Protein 4RYB (pdb70)

Nearest PDB structures (foldseek):
  4ryb-assembly1_B  TM=1.001E+00  e=4.060E-76  Neisseria meningitidis FAM18
  4dfe-assembly1_D  TM=9.916E-01  e=1.912E-56  Paraburkholderia xenovorans LB400
  4dfe-assembly2_C  TM=9.922E-01  e=2.117E-55  Paraburkholderia xenovorans LB400
  4dfe-assembly2_B  TM=9.875E-01  e=1.530E-55  Paraburkholderia xenovorans LB400
  6a9n-assembly1_B  TM=9.424E-01  e=2.409E-41  Cutibacterium acnes

Organism: Neisseria meningitidis serogroup C / serotype 2a (strain ATCC 700532 / DSM 15464 / FAM18) (NCBI:txid272831)

Secondary structure (DSSP, 8-state):
-EEEEEEEEEE--SEEEEHHHHTTTSS--HHHHHHHH---EEEE--SS--HHHHHHHHHHHHHHHTT--GGG--EEEEE-SS-SSSBS-HHHHHHHHTT--S---EEEEE---HHHHHHHHHHHHHHTTS-SEEEEEEEEEGGGSS-TT-HHHHTTB-EEEEEEEEEEESS-SEEEEEEEE-GGGGGGEEB--EEETTEEES--S-EE-HHHHHHHHHHHHHHHHHHHHHHHT--GGG--EEEE--S-HHHHHHHHHHTT--GGGB---HHHH-B-GGGHHHHHHHHHHHHT-S-TT-EEEEEEEETTTEEEEEEEE-/-EEEEEEEEEE--SEEEEHHHHHHHSS--HHHHHHHH---EEEE--SS--HHHHHHHHHHHHHHHTT--GGG--EEEEE-SS-SSSBS-HHHHHHHHTT--S---EEEEE---HHHHHHHHHHHHHHTTS-SEEEEEEEEEGGGSS-TT-HHHHTTB-EEEEEEEEEEESS-SEEEEEEEE-GGGGGGEEB--EEETTEEES--S-EE-HHHHHHHHHHHHHHHHHHHHHHHT--GGG--EEEE--S-HHHHHHHHHHHT--GGGB---HHHH-B-GGGHHHHHHHHHHHTT---TT-EEEEEEEETTTEEEEEEEE-

Foldseek 3Di:
DAKAFLFKFKDFAPDKAFPVNLVVLEVDDQVRLCVWFVAGIAGAHDPPDDQLNQFLRRLVRRCVRNVHQLQQAQAEEEEEPGAPDPDDASQVVNCVVSVHPNPHDTHYDYQLLRQLVQVVVVRVCLVVPVTFKYKGKYWYRQCQQADSHDPVPNSFEHGIMMITIMGHDPDYFFQFKDKDFDQVCQQAWDQPWDDDDNDIDGHSHIDHDSVVCLVVFLVPFLVQLCCRQVVSVHALVLAQAEQEQRRGVVSVVSSCVSSVHDCLRYQHCCHRHGGHRRRRRSVSVNVCVVVVNDDAQGWYKYWYFRRSGMIMITIGGD/DAKAFLFKFKDAAPAKDFPVNLVVLEVDDNVRLCVWFVAGIAGAHDPPDDQLNQFLRRQVRRCVRNVHQLQQAQAEEEEEPGAPDPDDASQVVNCVVSVHPNPHDTHYDYQLLRQLVQVVVVRVCQVVPVTFKYKGKYFYRQQQQADSHDPVPNSFEHGIMIITIMGHDPDYFFQFKDKDFDQVCQQAWDQPWDDDPNDIDGHSHIDHDSVVCLVVFLVVQLVQQCVRQVVSPHALVQAQAEQEQRRGVVSVVSSCVSSVHDCLRYQHCCHRHGGNRRRRRSVSVNCCVVVPNDDAQGWYKYWYFRRRGMIMITIGGD

InterPro domains:
  IPR004655 Beta-ketoacyl-[acyl-carrier-protein] synthase III [MF_01815] (2-320)
  IPR004655 Beta-ketoacyl-[acyl-carrier-protein] synthase III [TIGR00747] (3-319)
  IPR013747 Beta-ketoacyl-[acyl-carrier-protein] synthase III, C-terminal [PF08541] (232-320)
  IPR013751 Beta-ketoacyl-[acyl-carrier-protein] synthase III, N-terminal [PF08545] (108-185)
  IPR016039 Thiolase-like [G3DSA:3.40.47.10] (1-320)
  IPR016039 Thiolase-like [SSF53901] (3-319)

Sequence (636 aa):
QYAKISGTGSYLPANRVSNDDLAQKVDTSDEWITARTGIKFRHIAAENEKTSDLAAEAARRALDAAGLDSGEIDLIIVATATPDMQFPSTATIVQQKLGITNGCPAFDVQAVAGFMYALTTANAYIKSGMAKNALVIGAETFSRIVDWNDRTTCVLFGDGAGAVVLSAADKPGIIHSKLKADGNYLKLLNVPGQIACGKVSGSPYISMDGPGVFKFAVKMLSKIADDVIEEAGYTAAQIDWIVPHQANRRIIESTAKHLGLSMDKVVLTVQDHGNTSAASIPLALDTGIRSGQIKRGQNLLLEGIGGGFAWGAVLLQYQYAKISGTGSYLPANRVSNDDLAQKVDTSDEWITARTGIKFRHIAAENEKTSDLAAEAARRALDAAGLDSGEIDLIIVATATPDMQFPSTATIVQQKLGITNGCPAFDVQAVAGFMYALTTANAYIKSGMAKNALVIGAETFSRIVDWNDRTTCVLFGDGAGAVVLSAADKPGIIHSKLKADGNYLKLLNVPGQIACGKVSGSPYISMDGPGVFKFAVKMLSKIADDVIEEAGYTAAQIDWIVPHQANRRIIESTAKHLGLSMDKVVLTVQDHGNTSAASIPLALDTGIRSGQIKRGQNLLLEGIGGGFAWGAVLLQY

Solvent-accessible surface area: 20808 Å² total

Radius of gyration: 23.24 Å; Cα contacts (8 Å, |Δi|>4): 1861; chains: 2; bounding box: 67×66×51 Å

B-factor: mean 49.39, std 20.14, range [23.43, 226.21]

Structure (mmCIF, N/CA/C/O backbone):
data_4RYB
#
_entry.id   4RYB
#
_cell.length_a   66.290
_cell.length_b   96.360
_cell.length_c   193.020
_cell.angle_alpha   90.00
_cell.angle_beta   90.00
_cell.angle_gamma   90.00
#
_symmetry.space_group_name_H-M   'C 2 2 21'
#
loop_
_entity.id
_entity.type
_entity.pdbx_description
1 polymer '3-oxoacyl-[acyl-carrier-protein] synthase 3'
2 non-polymer GLYCEROL
3 water water
#
loop_
_atom_site.group_PDB
_atom_site.id
_atom_site.type_symbol
_atom_site.label_atom_id
_atom_site.label_alt_id
_atom_site.label_comp_id
_atom_site.label_asym_id
_atom_site.label_entity_id
_atom_site.label_seq_id
_atom_site.pdbx_PDB_ins_code
_atom_site.Cartn_x
_atom_site.Cartn_y
_atom_site.Cartn_z
_atom_site.occupancy
_atom_site.B_iso_or_equiv
_atom_site.auth_seq_id
_atom_site.auth_comp_id
_atom_site.auth_asym_id
_atom_site.auth_atom_id
_atom_site.pdbx_PDB_model_num
ATOM 1 N N . GLN A 1 2 ? 10.007 -34.409 -26.966 1.00 53.43 2 GLN A N 1
ATOM 2 C CA . GLN A 1 2 ? 10.214 -33.080 -27.529 1.00 53.93 2 GLN A CA 1
ATOM 3 C C . GLN A 1 2 ? 10.210 -32.002 -26.448 1.00 50.00 2 GLN A C 1
ATOM 4 O O . GLN A 1 2 ? 9.845 -32.259 -25.300 1.00 49.76 2 GLN A O 1
ATOM 17 N N . TYR A 1 3 ? 10.622 -30.797 -26.831 1.00 47.30 3 TYR A N 1
ATOM 18 C CA . TYR A 1 3 ? 10.636 -29.646 -25.933 1.00 46.88 3 TYR A CA 1
ATOM 19 C C . TYR A 1 3 ? 10.151 -28.400 -26.660 1.00 44.89 3 TYR A C 1
ATOM 20 O O . TYR A 1 3 ? 10.188 -28.339 -27.888 1.00 47.50 3 TYR A O 1
ATOM 38 N N . ALA A 1 4 ? 9.706 -27.409 -25.893 1.00 44.23 4 ALA A N 1
ATOM 39 C CA . ALA A 1 4 ? 9.202 -26.158 -26.450 1.00 44.91 4 ALA A CA 1
ATOM 40 C C . ALA A 1 4 ? 10.070 -24.995 -25.981 1.00 46.46 4 ALA A C 1
ATOM 41 O O . ALA A 1 4 ? 10.262 -24.808 -24.778 1.00 45.91 4 ALA A O 1
ATOM 48 N N . LYS A 1 5 ? 10.586 -24.216 -26.930 1.00 46.46 5 LYS A N 1
ATOM 49 C CA . LYS A 1 5 ? 11.473 -23.099 -26.609 1.00 47.97 5 LYS A CA 1
ATOM 50 C C . LYS A 1 5 ? 10.966 -21.794 -27.228 1.00 43.85 5 LYS A C 1
ATOM 51 O O . LYS A 1 5 ? 10.361 -21.794 -28.300 1.00 45.53 5 LYS A O 1
ATOM 70 N N . ILE A 1 6 ? 11.217 -20.687 -26.536 1.00 43.81 6 ILE A N 1
ATOM 71 C CA . ILE A 1 6 ? 10.835 -19.359 -27.013 1.00 42.18 6 ILE A CA 1
ATOM 72 C C . ILE A 1 6 ? 11.684 -18.932 -28.206 1.00 39.44 6 ILE A C 1
ATOM 73 O O . ILE A 1 6 ? 12.886 -18.700 -28.065 1.00 40.71 6 ILE A O 1
ATOM 89 N N . SER A 1 7 ? 11.062 -18.826 -29.376 1.00 38.49 7 SER A N 1
ATOM 90 C CA . SER A 1 7 ? 11.777 -18.408 -30.579 1.00 39.92 7 SER A CA 1
ATOM 91 C C . SER A 1 7 ? 11.829 -16.888 -30.686 1.00 39.93 7 SER A C 1
ATOM 92 O O . SER A 1 7 ? 12.832 -16.319 -31.116 1.00 42.01 7 SER A O 1
ATOM 100 N N . GLY A 1 8 ? 10.744 -16.234 -30.286 1.00 36.04 8 GLY A N 1
ATOM 101 C CA . GLY A 1 8 ? 10.677 -14.786 -30.313 1.00 37.33 8 GLY A CA 1
ATOM 102 C C . GLY A 1 8 ? 9.537 -14.264 -29.463 1.00 35.16 8 GLY A C 1
ATOM 103 O O . GLY A 1 8 ? 8.621 -15.007 -29.116 1.00 35.64 8 GLY A O 1
ATOM 107 N N . THR A 1 9 ? 9.602 -12.982 -29.124 1.00 35.13 9 THR A N 1
ATOM 108 C CA . THR A 1 9 ? 8.565 -12.342 -28.328 1.00 34.80 9 THR A CA 1
ATOM 109 C C . THR A 1 9 ? 8.257 -10.977 -28.926 1.00 35.72 9 THR A C 1
ATOM 110 O O . THR A 1 9 ? 9.055 -10.420 -29.681 1.00 37.95 9 THR A O 1
ATOM 121 N N . GLY A 1 10 ? 7.085 -10.452 -28.600 1.00 33.64 10 GLY A N 1
ATOM 122 C CA . GLY A 1 10 ? 6.658 -9.163 -29.102 1.00 35.20 10 GLY A CA 1
ATOM 123 C C . GLY A 1 10 ? 5.526 -8.627 -28.254 1.00 35.10 10 GLY A C 1
ATOM 124 O O . GLY A 1 10 ? 4.878 -9.378 -27.524 1.00 33.76 10 GLY A O 1
ATOM 128 N N . SER A 1 11 ? 5.294 -7.324 -28.335 1.00 33.15 11 SER A N 1
ATOM 129 C CA . SER A 1 11 ? 4.228 -6.710 -27.564 1.00 34.57 11 SER A CA 1
ATOM 130 C C . SER A 1 11 ? 3.743 -5.412 -28.189 1.00 33.32 11 SER A C 1
ATOM 131 O O . SER A 1 11 ? 4.455 -4.766 -28.959 1.00 35.51 11 SER A O 1
ATOM 139 N N . TYR A 1 12 ? 2.513 -5.051 -27.845 1.00 33.33 12 TYR A N 1
ATOM 140 C CA . TYR A 1 12 ? 1.887 -3.833 -28.329 1.00 33.18 12 TYR A CA 1
ATOM 141 C C . TYR A 1 12 ? 1.063 -3.200 -27.226 1.00 32.65 12 TYR A C 1
ATOM 142 O O . TYR A 1 12 ? 0.292 -3.874 -26.540 1.00 32.12 12 TYR A O 1
ATOM 160 N N . LEU A 1 13 ? 1.251 -1.897 -27.059 1.00 31.76 13 LEU A N 1
ATOM 161 C CA . LEU A 1 13 ? 0.471 -1.102 -26.126 1.00 34.77 13 LEU A CA 1
ATOM 162 C C . LEU A 1 13 ? -0.211 0.027 -26.892 1.00 32.77 13 LEU A C 1
ATOM 163 O O . LEU A 1 13 ? 0.446 0.722 -27.670 1.00 35.10 13 LEU A O 1
ATOM 179 N N . PRO A 1 14 ? -1.530 0.209 -26.693 1.00 32.98 14 PRO A N 1
ATOM 180 C CA . PRO A 1 14 ? -2.213 1.273 -27.439 1.00 34.25 14 PRO A CA 1
ATOM 181 C C . PRO A 1 14 ? -1.616 2.653 -27.171 1.00 36.69 14 PRO A C 1
ATOM 182 O O . PRO A 1 14 ? -1.062 2.891 -26.097 1.00 38.86 14 PRO A O 1
ATOM 193 N N . ALA A 1 15 ? -1.705 3.500 -28.163 1.00 37.19 15 ALA A N 1
ATOM 194 C CA . ALA A 1 15 ? -1.125 4.823 -28.146 1.00 36.16 15 ALA A CA 1
ATOM 195 C C . ALA A 1 15 ? -1.429 5.701 -26.950 1.00 39.21 15 ALA A C 1
ATOM 196 O O . ALA A 1 15 ? -0.580 6.406 -26.462 1.00 41.13 15 ALA A O 1
ATOM 203 N N . ASN A 1 16 ? -2.655 5.659 -26.501 1.00 37.79 16 ASN A N 1
ATOM 204 C CA . ASN A 1 16 ? -3.102 6.493 -25.393 1.00 40.92 16 ASN A CA 1
ATOM 205 C C . ASN A 1 16 ? -2.553 5.997 -24.059 1.00 42.15 16 ASN A C 1
ATOM 206 O O . ASN A 1 16 ? -3.095 5.064 -23.464 1.00 42.83 16 ASN A O 1
ATOM 217 N N . ARG A 1 17 ? -1.477 6.629 -23.595 1.00 39.02 17 ARG A N 1
ATOM 218 C CA . ARG A 1 17 ? -0.879 6.284 -22.313 1.00 36.57 17 ARG A CA 1
ATOM 219 C C . ARG A 1 17 ? -1.457 7.222 -21.259 1.00 36.99 17 ARG A C 1
ATOM 220 O O . ARG A 1 17 ? -1.356 8.441 -21.388 1.00 38.66 17 ARG A O 1
ATOM 241 N N . VAL A 1 18 ? -2.056 6.644 -20.221 1.00 38.10 18 VAL A N 1
ATOM 242 C CA . VAL A 1 18 ? -2.806 7.408 -19.227 1.00 39.34 18 VAL A CA 1
ATOM 243 C C . VAL A 1 18 ? -2.166 7.329 -17.848 1.00 38.40 18 VAL A C 1
ATOM 244 O O . VAL A 1 18 ? -2.066 6.253 -17.259 1.00 39.49 18 VAL A O 1
ATOM 257 N N . SER A 1 19 ? -1.753 8.483 -17.331 1.00 39.49 19 SER A N 1
ATOM 258 C CA . SER A 1 19 ? -1.155 8.566 -16.004 1.00 40.47 19 SER A CA 1
ATOM 259 C C . SER A 1 19 ? -2.239 8.630 -14.936 1.00 40.09 19 SER A C 1
ATOM 260 O O . SER A 1 19 ? -3.414 8.821 -15.245 1.00 40.58 19 SER A O 1
ATOM 268 N N . ASN A 1 20 ? -1.840 8.478 -13.679 1.00 40.54 20 ASN A N 1
ATOM 269 C CA . ASN A 1 20 ? -2.784 8.571 -12.575 1.00 40.82 20 ASN A CA 1
ATOM 270 C C . ASN A 1 20 ? -3.409 9.963 -12.477 1.00 42.61 20 ASN A C 1
ATOM 271 O O . ASN A 1 20 ? -4.596 10.097 -12.175 1.00 42.61 20 ASN A O 1
ATOM 282 N N . ASP A 1 21 ? -2.633 11.004 -12.757 1.00 44.27 21 ASP A N 1
ATOM 283 C CA . ASP A 1 21 ? -3.111 12.383 -12.734 1.00 48.25 21 ASP A CA 1
ATOM 284 C C . ASP A 1 21 ? -4.112 12.664 -13.800 1.00 45.92 21 ASP A C 1
ATOM 285 O O . ASP A 1 21 ? -5.048 13.376 -13.604 1.00 46.92 21 ASP A O 1
ATOM 294 N N . ASP A 1 22 ? -3.901 12.094 -14.952 1.00 44.81 22 ASP A N 1
ATOM 295 C CA . ASP A 1 22 ? -4.852 12.267 -16.044 1.00 48.23 22 ASP A CA 1
ATOM 296 C C . ASP A 1 22 ? -6.192 11.654 -15.659 1.00 45.64 22 ASP A C 1
ATOM 297 O O . ASP A 1 22 ? -7.251 12.236 -15.896 1.00 43.94 22 ASP A O 1
ATOM 306 N N . LEU A 1 23 ? -6.133 10.472 -15.058 1.00 41.64 23 LEU A N 1
ATOM 307 C CA . LEU A 1 23 ? -7.331 9.768 -14.627 1.00 43.85 23 LEU A CA 1
ATOM 308 C C . LEU A 1 23 ? -7.968 10.459 -13.424 1.00 46.26 23 LEU A C 1
ATOM 309 O O . LEU A 1 23 ? -9.173 10.344 -13.199 1.00 46.43 23 LEU A O 1
ATOM 325 N N . ALA A 1 24 ? -7.153 11.177 -12.656 1.00 47.57 24 ALA A N 1
ATOM 326 C CA . ALA A 1 24 ? -7.628 11.896 -11.476 1.00 48.52 24 ALA A CA 1
ATOM 327 C C . ALA A 1 24 ? -8.674 12.947 -11.846 1.00 49.58 24 ALA A C 1
ATOM 328 O O . ALA A 1 24 ? -9.446 13.388 -10.996 1.00 50.45 24 ALA A O 1
ATOM 335 N N . GLN A 1 25 ? -8.689 13.354 -13.112 1.00 49.19 25 GLN A N 1
ATOM 336 C CA . GLN A 1 25 ? -9.683 14.308 -13.587 1.00 50.37 25 GLN A CA 1
ATOM 337 C C . GLN A 1 25 ? -11.071 13.687 -13.673 1.00 49.97 25 GLN A C 1
ATOM 338 O O . GLN A 1 25 ? -12.062 14.323 -13.314 1.00 54.42 25 GLN A O 1
ATOM 352 N N . LYS A 1 26 ? -11.140 12.445 -14.146 1.00 48.08 26 LYS A N 1
ATOM 353 C CA . LYS A 1 26 ? -12.426 11.798 -14.395 1.00 49.86 26 LYS A CA 1
ATOM 354 C C . LYS A 1 26 ? -12.965 11.072 -13.163 1.00 50.48 26 LYS A C 1
ATOM 355 O O . LYS A 1 26 ? -14.167 10.817 -13.073 1.00 51.86 26 LYS A O 1
ATOM 374 N N . VAL A 1 27 ? -12.085 10.729 -12.224 1.00 50.61 27 VAL A N 1
ATOM 375 C CA . VAL A 1 27 ? -12.495 9.954 -11.053 1.00 50.91 27 VAL A CA 1
ATOM 376 C C . VAL A 1 27 ? -11.827 10.439 -9.770 1.00 46.61 27 VAL A C 1
ATOM 377 O O . VAL A 1 27 ? -10.716 10.968 -9.786 1.00 45.89 27 VAL A O 1
ATOM 390 N N . ASP A 1 28 ? -12.527 10.242 -8.658 1.00 46.87 28 ASP A N 1
ATOM 391 C CA . ASP A 1 28 ? -12.063 10.685 -7.350 1.00 52.60 28 ASP A CA 1
ATOM 392 C C . ASP A 1 28 ? -10.955 9.782 -6.817 1.00 54.25 28 ASP A C 1
ATOM 393 O O . ASP A 1 28 ? -11.201 8.915 -5.980 1.00 60.05 28 ASP A O 1
ATOM 402 N N . THR A 1 29 ? -9.738 9.989 -7.306 1.00 51.95 29 THR A N 1
ATOM 403 C CA . THR A 1 29 ? -8.591 9.214 -6.849 1.00 50.72 29 THR A CA 1
ATOM 404 C C . THR A 1 29 ? -7.357 10.104 -6.783 1.00 49.49 29 THR A C 1
ATOM 405 O O . THR A 1 29 ? -7.409 11.280 -7.146 1.00 49.85 29 THR A O 1
ATOM 416 N N . SER A 1 30 ? -6.255 9.537 -6.304 1.00 49.16 30 SER A N 1
ATOM 417 C CA . SER A 1 30 ? -4.995 10.259 -6.204 1.00 49.71 30 SER A CA 1
ATOM 418 C C . SER A 1 30 ? -3.850 9.426 -6.769 1.00 45.98 30 SER A C 1
ATOM 419 O O . SER A 1 30 ? -3.870 8.199 -6.696 1.00 45.20 30 SER A O 1
ATOM 427 N N . ASP A 1 31 ? -2.854 10.102 -7.327 1.00 47.91 31 ASP A N 1
ATOM 428 C CA . ASP A 1 31 ? -1.665 9.434 -7.838 1.00 45.86 31 ASP A CA 1
ATOM 429 C C . ASP A 1 31 ? -0.940 8.709 -6.707 1.00 46.94 31 ASP A C 1
ATOM 430 O O . ASP A 1 31 ? -0.499 7.570 -6.863 1.00 45.72 31 ASP A O 1
ATOM 439 N N . GLU A 1 32 ? -0.825 9.378 -5.565 1.00 48.36 32 GLU A N 1
ATOM 440 C CA . GLU A 1 32 ? -0.121 8.823 -4.417 1.00 51.90 32 GLU A CA 1
ATOM 441 C C . GLU A 1 32 ? -0.849 7.608 -3.841 1.00 49.06 32 GLU A C 1
ATOM 442 O O . GLU A 1 32 ? -0.222 6.620 -3.458 1.00 49.54 32 GLU A O 1
ATOM 454 N N . TRP A 1 33 ? -2.175 7.685 -3.796 1.00 45.84 33 TRP A N 1
ATOM 455 C CA . TRP A 1 33 ? -3.000 6.603 -3.268 1.00 44.60 33 TRP A CA 1
ATOM 456 C C . TRP A 1 33 ? -2.923 5.341 -4.129 1.00 44.28 33 TRP A C 1
ATOM 457 O O . TRP A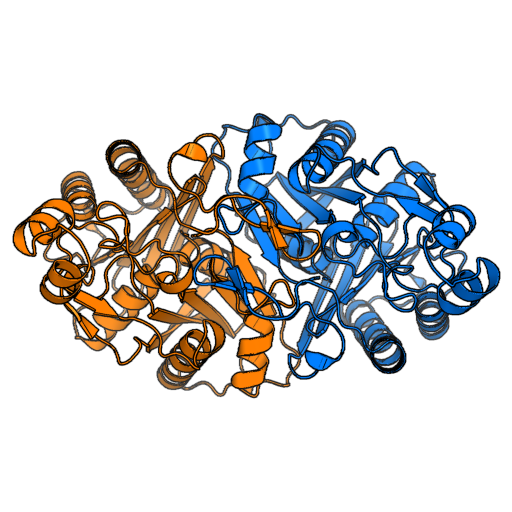 1 33 ? -2.779 4.236 -3.606 1.00 44.28 33 TRP A O 1
ATOM 478 N N . ILE A 1 34 ? -3.028 5.508 -5.443 1.00 44.47 34 ILE A N 1
ATOM 479 C CA . ILE A 1 34 ? -2.936 4.384 -6.372 1.00 41.84 34 ILE A CA 1
ATOM 480 C C . ILE A 1 34 ? -1.565 3.713 -6.305 1.00 40.64 34 ILE A C 1
ATOM 481 O O . ILE A 1 34 ? -1.468 2.487 -6.283 1.00 39.41 34 ILE A O 1
ATOM 497 N N . THR A 1 35 ? -0.510 4.522 -6.280 1.00 41.78 35 THR A N 1
ATOM 498 C CA . THR A 1 35 ? 0.855 4.006 -6.239 1.00 43.30 35 THR A CA 1
ATOM 499 C C . THR A 1 35 ? 1.141 3.223 -4.960 1.00 44.46 35 THR A C 1
ATOM 500 O O . THR A 1 35 ? 1.801 2.184 -4.996 1.00 48.03 35 THR A O 1
ATOM 511 N N . ALA A 1 36 ? 0.644 3.723 -3.833 1.00 44.55 36 ALA A N 1
ATOM 512 C CA . ALA A 1 36 ? 0.855 3.073 -2.543 1.00 44.55 36 ALA A CA 1
ATOM 513 C C . ALA A 1 36 ? 0.187 1.702 -2.508 1.00 42.06 36 ALA A C 1
ATOM 514 O O . ALA A 1 36 ? 0.731 0.744 -1.958 1.00 42.33 36 ALA A O 1
ATOM 521 N N . ARG A 1 37 ? -1.003 1.625 -3.091 1.00 40.18 37 ARG A N 1
ATOM 522 C CA . ARG A 1 37 ? -1.770 0.385 -3.139 1.00 41.22 37 ARG A CA 1
ATOM 523 C C . ARG A 1 37 ? -1.198 -0.664 -4.087 1.00 41.29 37 ARG A C 1
ATOM 524 O O . ARG A 1 37 ? -1.131 -1.843 -3.741 1.00 42.88 37 ARG A O 1
ATOM 545 N N . THR A 1 38 ? -0.788 -0.233 -5.276 1.00 44.19 38 THR A N 1
ATOM 546 C CA . THR A 1 38 ? -0.531 -1.156 -6.378 1.00 42.78 38 THR A CA 1
ATOM 547 C C . THR A 1 38 ? 0.829 -0.954 -7.039 1.00 39.76 38 THR A C 1
ATOM 548 O O . THR A 1 38 ? 1.377 -1.880 -7.641 1.00 38.82 38 THR A O 1
ATOM 559 N N . GLY A 1 39 ? 1.368 0.255 -6.926 1.00 38.37 39 GLY A N 1
ATOM 560 C CA . GLY A 1 39 ? 2.611 0.601 -7.589 1.00 39.60 39 GLY A CA 1
ATOM 561 C C . GLY A 1 39 ? 2.390 1.011 -9.035 1.00 40.05 39 GLY A C 1
ATOM 562 O O . GLY A 1 39 ? 3.348 1.177 -9.789 1.00 41.87 39 GLY A O 1
ATOM 566 N N . ILE A 1 40 ? 1.127 1.189 -9.414 1.00 40.78 40 ILE A N 1
ATOM 567 C CA . ILE A 1 40 ? 0.769 1.585 -10.775 1.00 41.02 40 ILE A CA 1
ATOM 568 C C . ILE A 1 40 ? 0.861 3.098 -10.953 1.00 40.84 40 ILE A C 1
ATOM 569 O O . ILE A 1 40 ? 0.360 3.858 -10.122 1.00 43.34 40 ILE A O 1
ATOM 585 N N . LYS A 1 41 ? 1.498 3.522 -12.042 1.00 37.65 41 LYS A N 1
ATOM 586 C CA . LYS A 1 41 ? 1.617 4.941 -12.375 1.00 40.45 41 LYS A CA 1
ATOM 587 C C . LYS A 1 41 ? 0.968 5.266 -13.719 1.00 41.09 41 LYS A C 1
ATOM 588 O O . LYS A 1 41 ? 0.491 6.384 -13.932 1.00 38.76 41 LYS A O 1
ATOM 607 N N . PHE A 1 42 ? 0.954 4.287 -14.620 1.00 42.12 42 PHE A N 1
ATOM 608 C CA . PHE A 1 42 ? 0.437 4.494 -15.969 1.00 40.02 42 PHE A CA 1
ATOM 609 C C . PHE A 1 42 ? -0.401 3.327 -16.473 1.00 38.03 42 PHE A C 1
ATOM 610 O O . PHE A 1 42 ? -0.277 2.198 -15.997 1.00 37.08 42 PHE A O 1
ATOM 627 N N . ARG A 1 43 ? -1.254 3.628 -17.447 1.00 36.65 43 ARG A N 1
ATOM 628 C CA . ARG A 1 43 ? -2.044 2.623 -18.145 1.00 34.58 43 ARG A CA 1
ATOM 629 C C . ARG A 1 43 ? -2.005 2.903 -19.629 1.00 38.34 43 ARG A C 1
ATOM 630 O O . ARG A 1 43 ? -1.593 3.980 -20.056 1.00 46.48 43 ARG A O 1
ATOM 651 N N . HIS A 1 44 ? -2.431 1.922 -20.412 1.00 38.86 44 HIS A N 1
ATOM 652 C CA . HIS A 1 44 ? -2.681 2.128 -21.826 1.00 37.40 44 HIS A CA 1
ATOM 653 C C . HIS A 1 44 ? -4.126 1.739 -22.120 1.00 35.35 44 HIS A C 1
ATOM 654 O O . HIS A 1 44 ? -4.586 0.683 -21.686 1.00 34.52 44 HIS A O 1
ATOM 668 N N . ILE A 1 45 ? -4.838 2.604 -22.837 1.00 34.93 45 ILE A N 1
ATOM 669 C CA . ILE A 1 45 ? -6.228 2.353 -23.197 1.00 33.92 45 ILE A CA 1
ATOM 670 C C . ILE A 1 45 ? -6.366 2.274 -24.712 1.00 36.19 45 ILE A C 1
ATOM 671 O O . ILE A 1 45 ? -5.878 3.142 -25.435 1.00 37.83 45 ILE A O 1
ATOM 687 N N . ALA A 1 46 ? -7.045 1.231 -25.180 1.00 36.31 46 ALA A N 1
ATOM 688 C CA . ALA A 1 46 ? -7.244 1.015 -26.608 1.00 37.91 46 ALA A CA 1
ATOM 689 C C . ALA A 1 46 ? -8.005 2.169 -27.251 1.00 41.68 46 ALA A C 1
ATOM 690 O O . ALA A 1 46 ? -8.841 2.810 -26.612 1.00 40.10 46 ALA A O 1
ATOM 697 N N . ALA A 1 47 ? -7.712 2.423 -28.523 1.00 42.36 47 ALA A N 1
ATOM 698 C CA . ALA A 1 47 ? -8.437 3.427 -29.289 1.00 40.93 47 ALA A CA 1
ATOM 699 C C . ALA A 1 47 ? -9.843 2.924 -29.590 1.00 41.54 47 ALA A C 1
ATOM 700 O O . ALA A 1 47 ? -10.145 1.750 -29.382 1.00 41.64 47 ALA A O 1
ATOM 707 N N . GLU A 1 48 ? -10.701 3.815 -30.076 1.00 43.85 48 GLU A N 1
ATOM 708 C CA . GLU A 1 48 ? -12.097 3.473 -30.324 1.00 46.06 48 GLU A CA 1
ATOM 709 C C . GLU A 1 48 ? -12.239 2.374 -31.373 1.00 46.14 48 GLU A C 1
ATOM 710 O O . GLU A 1 48 ? -13.116 1.515 -31.270 1.00 50.18 48 GLU A O 1
ATOM 722 N N . ASN A 1 49 ? -11.371 2.404 -32.378 1.00 43.69 49 ASN A N 1
ATOM 723 C CA . ASN A 1 49 ? -11.510 1.524 -33.534 1.00 47.71 49 ASN A CA 1
ATOM 724 C C . ASN A 1 49 ? -10.792 0.180 -33.396 1.00 44.56 49 ASN A C 1
ATOM 725 O O . ASN A 1 49 ? -11.044 -0.734 -34.182 1.00 46.07 49 ASN A O 1
ATOM 736 N N . GLU A 1 50 ? -9.906 0.057 -32.409 1.00 39.94 50 GLU A N 1
ATOM 737 C CA . GLU A 1 50 ? -9.159 -1.186 -32.216 1.00 42.88 50 GLU A CA 1
ATOM 738 C C . GLU A 1 50 ? -9.742 -2.023 -31.078 1.00 40.53 50 GLU A C 1
ATOM 739 O O . GLU A 1 50 ? -10.239 -1.492 -30.085 1.00 38.70 50 GLU A O 1
ATOM 751 N N . LYS A 1 51 ? -9.683 -3.340 -31.251 1.00 36.54 51 LYS A N 1
ATOM 752 C CA . LYS A 1 51 ? -10.185 -4.292 -30.267 1.00 36.92 51 LYS A CA 1
ATOM 753 C C . LYS A 1 51 ? -9.079 -5.287 -29.945 1.00 36.86 51 LYS A C 1
ATOM 754 O O . LYS A 1 51 ? -7.949 -5.127 -30.407 1.00 38.21 51 LYS A O 1
ATOM 773 N N . THR A 1 52 ? -9.402 -6.313 -29.164 1.00 31.37 52 THR A N 1
ATOM 774 C CA . THR A 1 52 ? -8.394 -7.253 -28.685 1.00 30.34 52 THR A CA 1
ATOM 775 C C . THR A 1 52 ? -7.612 -7.891 -29.830 1.00 32.81 52 THR A C 1
ATOM 776 O O . THR A 1 52 ? -6.399 -8.082 -29.733 1.00 34.22 52 THR A O 1
ATOM 787 N N . SER A 1 53 ? -8.314 -8.213 -30.912 1.00 32.64 53 SER A N 1
ATOM 788 C CA . SER A 1 53 ? -7.692 -8.833 -32.077 1.00 33.19 53 SER A CA 1
ATOM 789 C C . SER A 1 53 ? -6.654 -7.908 -32.707 1.00 32.34 53 SER A C 1
ATOM 790 O O . SER A 1 53 ? -5.626 -8.367 -33.205 1.00 32.98 53 SER A O 1
ATOM 798 N N . ASP A 1 54 ? -6.927 -6.606 -32.683 1.00 33.32 54 ASP A N 1
ATOM 799 C CA . ASP A 1 54 ? -6.003 -5.623 -33.239 1.00 33.73 54 ASP A CA 1
ATOM 800 C C . ASP A 1 54 ? -4.738 -5.558 -32.392 1.00 33.86 54 ASP A C 1
ATOM 801 O O . ASP A 1 54 ? -3.627 -5.616 -32.919 1.00 34.65 54 ASP A O 1
ATOM 810 N N . LEU A 1 55 ? -4.913 -5.441 -31.078 1.00 33.12 55 LEU A N 1
ATOM 811 C CA . LEU A 1 55 ? -3.787 -5.458 -30.149 1.00 30.84 55 LEU A CA 1
ATOM 812 C C . LEU A 1 55 ? -2.995 -6.755 -30.281 1.00 33.23 55 LEU A C 1
ATOM 813 O O . LEU A 1 55 ? -1.763 -6.743 -30.317 1.00 29.81 55 LEU A O 1
ATOM 829 N N . ALA A 1 56 ? -3.719 -7.869 -30.356 1.00 32.87 56 ALA A N 1
ATOM 830 C CA . ALA A 1 56 ? -3.110 -9.193 -30.415 1.00 31.86 56 ALA A CA 1
ATOM 831 C C . ALA A 1 56 ? -2.315 -9.388 -31.697 1.00 33.10 56 ALA A C 1
ATOM 832 O O . ALA A 1 56 ? -1.221 -9.955 -31.682 1.00 32.04 56 ALA A O 1
ATOM 839 N N . ALA A 1 57 ? -2.872 -8.916 -32.805 1.00 33.71 57 ALA A N 1
ATOM 840 C CA . ALA A 1 57 ? -2.242 -9.089 -34.104 1.00 35.27 57 ALA A CA 1
ATOM 841 C C . ALA A 1 57 ? -0.894 -8.380 -34.159 1.00 33.63 57 ALA A C 1
ATOM 842 O O . ALA A 1 57 ? 0.094 -8.948 -34.621 1.00 33.90 57 ALA A O 1
ATOM 849 N N . GLU A 1 58 ? -0.853 -7.146 -33.668 1.00 31.47 58 GLU A N 1
ATOM 850 C CA . GLU A 1 58 ? 0.371 -6.352 -33.710 1.00 32.94 58 GLU A CA 1
ATOM 851 C C . GLU A 1 58 ? 1.471 -6.981 -32.861 1.00 32.86 58 GLU A C 1
ATOM 852 O O . GLU A 1 58 ? 2.629 -7.036 -33.276 1.00 33.19 58 GLU A O 1
ATOM 864 N N . ALA A 1 59 ? 1.106 -7.449 -31.672 1.00 31.70 59 ALA A N 1
ATOM 865 C CA . ALA A 1 59 ? 2.058 -8.121 -30.796 1.00 30.85 59 ALA A CA 1
ATOM 866 C C . ALA A 1 59 ? 2.614 -9.364 -31.483 1.00 32.78 59 ALA A C 1
ATOM 867 O O . ALA A 1 59 ? 3.804 -9.664 -31.381 1.00 31.72 59 ALA A O 1
ATOM 874 N N . ALA A 1 60 ? 1.745 -10.075 -32.194 1.00 31.09 60 ALA A N 1
ATOM 875 C CA . ALA A 1 60 ? 2.136 -11.298 -32.884 1.00 30.02 60 ALA A CA 1
ATOM 876 C C . ALA A 1 60 ? 3.058 -10.990 -34.056 1.00 32.77 60 ALA A C 1
ATOM 877 O O . ALA A 1 60 ? 4.018 -11.719 -34.312 1.00 34.11 60 ALA A O 1
ATOM 884 N N . ARG A 1 61 ? 2.753 -9.918 -34.741 1.00 30.75 61 ARG A N 1
ATOM 885 C CA . ARG A 1 61 ? 3.544 -9.466 -35.836 1.00 32.82 61 ARG A CA 1
ATOM 886 C C . ARG A 1 61 ? 4.955 -9.229 -35.355 1.00 31.38 61 ARG A C 1
ATOM 887 O O . ARG A 1 61 ? 5.866 -9.653 -35.967 1.00 31.70 61 ARG A O 1
ATOM 908 N N . ARG A 1 62 ? 5.101 -8.551 -34.238 1.00 31.41 62 ARG A N 1
ATOM 909 C CA . ARG A 1 62 ? 6.393 -8.240 -33.640 1.00 34.64 62 ARG A CA 1
ATOM 910 C C . ARG A 1 62 ? 7.073 -9.494 -33.098 1.00 35.50 62 ARG A C 1
ATOM 911 O O . ARG A 1 62 ? 8.300 -9.601 -33.122 1.00 36.00 62 ARG A O 1
ATOM 932 N N . ALA A 1 63 ? 6.277 -10.442 -32.610 1.00 34.40 63 ALA A N 1
ATOM 933 C CA . ALA A 1 63 ? 6.816 -11.710 -32.132 1.00 33.27 63 ALA A CA 1
ATOM 934 C C . ALA A 1 63 ? 7.317 -12.551 -33.303 1.00 34.10 63 ALA A C 1
ATOM 935 O O . ALA A 1 63 ? 8.335 -13.235 -33.196 1.00 35.59 63 ALA A O 1
ATOM 942 N N . LEU A 1 64 ? 6.605 -12.489 -34.424 1.00 33.09 64 LEU A N 1
ATOM 943 C CA . LEU A 1 64 ? 7.006 -13.223 -35.619 1.00 35.29 64 LEU A CA 1
ATOM 944 C C . LEU A 1 64 ? 8.316 -12.672 -36.177 1.00 35.77 64 LEU A C 1
ATOM 945 O O . LEU A 1 64 ? 9.201 -13.433 -36.567 1.00 34.54 64 LEU A O 1
ATOM 961 N N . ASP A 1 65 ? 8.440 -11.349 -36.206 1.00 36.25 65 ASP A N 1
ATOM 962 C CA . ASP A 1 65 ? 9.665 -10.713 -36.679 1.00 40.72 65 ASP A CA 1
ATOM 963 C C . ASP A 1 65 ? 10.833 -11.050 -35.756 1.00 38.36 65 ASP A C 1
ATOM 964 O O . ASP A 1 65 ? 11.946 -11.305 -36.215 1.00 40.24 65 ASP A O 1
ATOM 973 N N . ALA A 1 66 ? 10.571 -11.052 -34.453 1.00 37.35 66 ALA A N 1
ATOM 974 C CA . ALA A 1 66 ? 11.609 -11.312 -33.465 1.00 37.54 66 ALA A CA 1
ATOM 975 C C . ALA A 1 66 ? 12.147 -12.736 -33.578 1.00 39.91 66 ALA A C 1
ATOM 976 O O . ALA A 1 66 ? 13.284 -13.008 -33.191 1.00 38.61 66 ALA A O 1
ATOM 983 N N . ALA A 1 67 ? 11.327 -13.636 -34.118 1.00 41.72 67 ALA A N 1
ATOM 984 C CA . ALA A 1 67 ? 11.709 -15.038 -34.276 1.00 38.92 67 ALA A CA 1
ATOM 985 C C . ALA A 1 67 ? 12.157 -15.346 -35.702 1.00 39.11 67 ALA A C 1
ATOM 986 O O . ALA A 1 67 ? 12.541 -16.477 -36.004 1.00 41.96 67 ALA A O 1
ATOM 993 N N . GLY A 1 68 ? 12.107 -14.342 -36.574 1.00 38.11 68 GLY A N 1
ATOM 994 C CA . GLY A 1 68 ? 12.487 -14.518 -37.965 1.00 36.82 68 GLY A 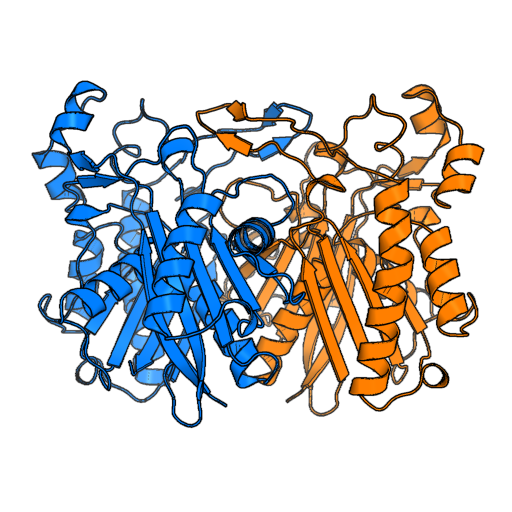CA 1
ATOM 995 C C . GLY A 1 68 ? 11.650 -15.572 -38.668 1.00 37.72 68 GLY A C 1
ATOM 996 O O . GLY A 1 68 ? 12.164 -16.339 -39.481 1.00 44.37 68 GLY A O 1
ATOM 1000 N N . LEU A 1 69 ? 10.359 -15.604 -38.347 1.00 37.43 69 LEU A N 1
ATOM 1001 C CA . LEU A 1 69 ? 9.436 -16.588 -38.907 1.00 39.14 69 LEU A CA 1
ATOM 1002 C C . LEU A 1 69 ? 8.389 -15.947 -39.807 1.00 40.13 69 LEU A C 1
ATOM 1003 O O . LEU A 1 69 ? 7.895 -14.854 -39.528 1.00 39.38 69 LEU A O 1
ATOM 1019 N N . ASP A 1 70 ? 8.052 -16.651 -40.883 1.00 38.86 70 ASP A N 1
ATOM 1020 C CA . ASP A 1 70 ? 6.946 -16.267 -41.748 1.00 42.82 70 ASP A CA 1
ATOM 1021 C C . ASP A 1 70 ? 5.623 -16.719 -41.133 1.00 39.80 70 ASP A C 1
ATOM 1022 O O . ASP A 1 70 ? 5.587 -17.675 -40.359 1.00 36.10 70 ASP A O 1
ATOM 1031 N N . SER A 1 71 ? 4.543 -16.022 -41.472 1.00 39.12 71 SER A N 1
ATOM 1032 C CA . SER A 1 71 ? 3.222 -16.342 -40.943 1.00 40.73 71 SER A CA 1
ATOM 1033 C C . SER A 1 71 ? 2.791 -17.764 -41.292 1.00 40.56 71 SER A C 1
ATOM 1034 O O . SER A 1 71 ? 2.144 -18.441 -40.490 1.00 36.42 71 SER A O 1
ATOM 1042 N N . GLY A 1 72 ? 3.151 -18.212 -42.492 1.00 39.92 72 GLY A N 1
ATOM 1043 C CA . GLY A 1 72 ? 2.778 -19.534 -42.959 1.00 35.94 72 GLY A CA 1
ATOM 1044 C C . GLY A 1 72 ? 3.464 -20.667 -42.220 1.00 34.38 72 GLY A C 1
ATOM 1045 O O . GLY A 1 72 ? 3.067 -21.825 -42.354 1.00 34.45 72 GLY A O 1
ATOM 1049 N N . GLU A 1 73 ? 4.487 -20.338 -41.435 1.00 37.07 73 GLU A N 1
ATOM 1050 C CA . GLU A 1 73 ? 5.227 -21.342 -40.673 1.00 38.75 73 GLU A CA 1
ATOM 1051 C C . GLU A 1 73 ? 4.512 -21.696 -39.370 1.00 34.91 73 GLU A C 1
ATOM 1052 O O . GLU A 1 73 ? 4.845 -22.690 -38.726 1.00 36.57 73 GLU A O 1
ATOM 1064 N N . ILE A 1 74 ? 3.539 -20.876 -38.979 1.00 31.62 74 ILE A N 1
ATOM 1065 C CA . ILE A 1 74 ? 2.783 -21.111 -37.752 1.00 31.37 74 ILE A CA 1
ATOM 1066 C C . ILE A 1 74 ? 1.749 -22.214 -37.966 1.00 32.39 74 ILE A C 1
ATOM 1067 O O . ILE A 1 74 ? 0.946 -22.146 -38.897 1.00 31.14 74 ILE A O 1
ATOM 1083 N N . ASP A 1 75 ? 1.769 -23.221 -37.096 1.00 34.63 75 ASP A N 1
ATOM 1084 C CA . ASP A 1 75 ? 0.817 -24.326 -37.175 1.00 34.13 75 ASP A CA 1
ATOM 1085 C C . ASP A 1 75 ? -0.049 -24.429 -35.919 1.00 31.35 75 ASP A C 1
ATOM 1086 O O . ASP A 1 75 ? -0.688 -25.454 -35.682 1.00 35.10 75 ASP A O 1
ATOM 1095 N N . LEU A 1 76 ? -0.072 -23.365 -35.121 1.00 33.39 76 LEU A N 1
ATOM 1096 C CA . LEU A 1 76 ? -0.944 -23.305 -33.950 1.00 33.41 76 LEU A CA 1
ATOM 1097 C C . LEU A 1 76 ? -1.090 -21.880 -33.428 1.00 29.96 76 LEU A C 1
ATOM 1098 O O . LEU A 1 76 ? -0.100 -21.167 -33.256 1.00 29.96 76 LEU A O 1
ATOM 1114 N N . ILE A 1 77 ? -2.333 -21.475 -33.181 1.00 29.97 77 ILE A N 1
ATOM 1115 C CA . ILE A 1 77 ? -2.619 -20.160 -32.617 1.00 32.00 77 ILE A CA 1
ATOM 1116 C C . ILE A 1 77 ? -3.512 -20.288 -31.391 1.00 31.51 77 ILE A C 1
ATOM 1117 O O . ILE A 1 77 ? -4.605 -20.849 -31.455 1.00 32.06 77 ILE A O 1
ATOM 1133 N N . ILE A 1 78 ? -3.021 -19.779 -30.268 1.00 28.99 78 ILE A N 1
ATOM 1134 C CA . ILE A 1 78 ? -3.802 -19.722 -29.042 1.00 28.68 78 ILE A CA 1
ATOM 1135 C C . ILE A 1 78 ? -3.795 -18.304 -28.488 1.00 28.14 78 ILE A C 1
ATOM 1136 O O . ILE A 1 78 ? -2.736 -17.731 -28.227 1.00 29.68 78 ILE A O 1
ATOM 1152 N N . VAL A 1 79 ? -4.989 -17.743 -28.332 1.00 27.89 79 VAL A N 1
ATOM 1153 C CA . VAL A 1 79 ? -5.151 -16.426 -27.733 1.00 26.90 79 VAL A CA 1
ATOM 1154 C C . VAL A 1 79 ? -5.787 -16.560 -26.353 1.00 28.23 79 VAL A C 1
ATOM 1155 O O . VAL A 1 79 ? -6.862 -17.136 -26.212 1.00 27.46 79 VAL A O 1
ATOM 1168 N N . ALA A 1 80 ? -5.113 -16.034 -25.336 1.00 30.06 80 ALA A N 1
ATOM 1169 C CA . ALA A 1 80 ? -5.700 -15.943 -24.006 1.00 29.16 80 ALA A CA 1
ATOM 1170 C C . ALA A 1 80 ? -6.290 -14.555 -23.824 1.00 27.86 80 ALA A C 1
ATOM 1171 O O . ALA A 1 80 ? -5.570 -13.558 -23.872 1.00 31.04 80 ALA A O 1
ATOM 1178 N N . THR A 1 81 ? -7.602 -14.491 -23.625 1.00 26.09 81 THR A N 1
ATOM 1179 C CA . THR A 1 81 ? -8.283 -13.213 -23.447 1.00 26.19 81 THR A CA 1
ATOM 1180 C C . THR A 1 81 ? -9.573 -13.382 -22.654 1.00 26.82 81 THR A C 1
ATOM 1181 O O . THR A 1 81 ? -10.227 -14.424 -22.721 1.00 32.02 81 THR A O 1
ATOM 1192 N N . ALA A 1 82 ? -9.916 -12.352 -21.887 1.00 28.31 82 ALA A N 1
ATOM 1193 C CA . ALA A 1 82 ? -11.176 -12.304 -21.152 1.00 30.80 82 ALA A CA 1
ATOM 1194 C C . ALA A 1 82 ? -12.087 -11.239 -21.749 1.00 32.68 82 ALA A C 1
ATOM 1195 O O . ALA A 1 82 ? -13.124 -10.901 -21.177 1.00 35.01 82 ALA A O 1
ATOM 1202 N N . THR A 1 83 ? -11.680 -10.710 -22.900 1.00 30.03 83 THR A N 1
ATOM 1203 C CA . THR A 1 83 ? -12.433 -9.678 -23.599 1.00 30.60 83 THR A CA 1
ATOM 1204 C C . THR A 1 83 ? -12.385 -9.941 -25.099 1.00 31.73 83 THR A C 1
ATOM 1205 O O . THR A 1 83 ? -11.779 -9.176 -25.849 1.00 31.26 83 THR A O 1
ATOM 1216 N N . PRO A 1 84 ? -13.011 -11.041 -25.542 1.00 32.82 84 PRO A N 1
ATOM 1217 C CA . PRO A 1 84 ? -12.996 -11.378 -26.969 1.00 33.49 84 PRO A CA 1
ATOM 1218 C C . PRO A 1 84 ? -13.715 -10.340 -27.826 1.00 32.77 84 PRO A C 1
ATOM 1219 O O . PRO A 1 84 ? -14.581 -9.619 -27.331 1.00 36.31 84 PRO A O 1
ATOM 1230 N N . ASP A 1 85 ? -13.335 -10.263 -29.098 1.00 31.70 85 ASP A N 1
ATOM 1231 C CA . ASP A 1 85 ? -13.971 -9.356 -30.047 1.00 33.87 85 ASP A CA 1
ATOM 1232 C C . ASP A 1 85 ? -15.472 -9.602 -30.132 1.00 35.79 85 ASP A C 1
ATOM 1233 O O . ASP A 1 85 ? -16.261 -8.657 -30.175 1.00 38.49 85 ASP A O 1
ATOM 1242 N N . MET A 1 86 ? -15.853 -10.877 -30.151 1.00 34.79 86 MET A N 1
ATOM 1243 C CA . MET A 1 86 ? -17.242 -11.272 -30.344 1.00 35.97 86 MET A CA 1
ATOM 1244 C C . MET A 1 86 ? -17.640 -12.378 -29.380 1.00 38.56 86 MET A C 1
ATOM 1245 O O . MET A 1 86 ? -16.785 -13.016 -28.769 1.00 39.41 86 MET A O 1
ATOM 1259 N N . GLN A 1 87 ? -18.945 -12.607 -29.258 1.00 39.76 87 GLN A N 1
ATOM 1260 C CA . GLN A 1 87 ? -19.453 -13.763 -28.535 1.00 36.64 87 GLN A CA 1
ATOM 1261 C C . GLN A 1 87 ? -18.852 -15.007 -29.177 1.00 37.98 87 GLN A C 1
ATOM 1262 O O . GLN A 1 87 ? -18.305 -15.874 -28.493 1.00 38.15 87 GLN A O 1
ATOM 1276 N N . PHE A 1 88 ? -18.948 -15.067 -30.503 1.00 37.79 88 PHE A N 1
ATOM 1277 C CA . PHE A 1 88 ? -18.178 -16.014 -31.301 1.00 34.02 88 PHE A CA 1
ATOM 1278 C C . PHE A 1 88 ? -18.217 -15.521 -32.753 1.00 34.74 88 PHE A C 1
ATOM 1279 O O . PHE A 1 88 ? -19.061 -14.693 -33.098 1.00 39.39 88 PHE A O 1
ATOM 1296 N N . PRO A 1 89 ? -17.298 -16.006 -33.605 1.00 34.14 89 PRO A N 1
ATOM 1297 C CA . PRO A 1 89 ? -16.275 -17.023 -33.345 1.00 35.67 89 PRO A CA 1
ATOM 1298 C C . PRO A 1 89 ? -15.068 -16.509 -32.563 1.00 36.73 89 PRO A C 1
ATOM 1299 O O . PRO A 1 89 ? -15.051 -15.374 -32.085 1.00 39.59 89 PRO A O 1
ATOM 1310 N N . SER A 1 90 ? -14.062 -17.368 -32.457 1.00 32.36 90 SER A N 1
ATOM 1311 C CA . SER A 1 90 ? -12.877 -17.121 -31.647 1.00 30.37 90 SER A CA 1
ATOM 1312 C C . SER A 1 90 ? -12.083 -15.883 -32.069 1.00 34.51 90 SER A C 1
ATOM 1313 O O . SER A 1 90 ? -12.011 -15.549 -33.254 1.00 30.12 90 SER A O 1
ATOM 1321 N N . THR A 1 91 ? -11.510 -15.192 -31.085 1.00 29.00 91 THR A N 1
ATOM 1322 C CA . THR A 1 91 ? -10.616 -14.070 -31.353 1.00 29.62 91 THR A CA 1
ATOM 1323 C C . THR A 1 91 ? -9.361 -14.562 -32.065 1.00 29.64 91 THR A C 1
ATOM 1324 O O . THR A 1 91 ? -8.764 -13.840 -32.862 1.00 28.61 91 THR A O 1
ATOM 1335 N N . ALA A 1 92 ? -8.967 -15.798 -31.771 1.00 28.93 92 ALA A N 1
ATOM 1336 C CA . ALA A 1 92 ? -7.780 -16.389 -32.376 1.00 30.33 92 ALA A CA 1
ATOM 1337 C C . ALA A 1 92 ? -7.929 -16.489 -33.892 1.00 30.55 92 ALA A C 1
ATOM 1338 O O . ALA A 1 92 ? -6.980 -16.227 -34.634 1.00 30.88 92 ALA A O 1
ATOM 1345 N N . THR A 1 93 ? -9.120 -16.866 -34.349 1.00 31.97 93 THR A N 1
ATOM 1346 C CA . THR A 1 93 ? -9.387 -16.962 -35.781 1.00 33.44 93 THR A CA 1
ATOM 1347 C C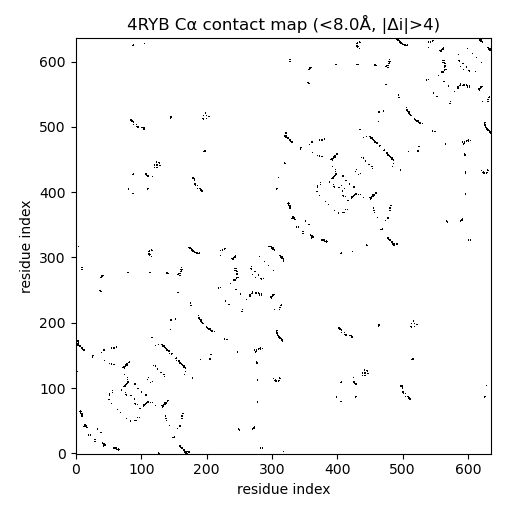 . THR A 1 93 ? -9.369 -15.579 -36.420 1.00 33.38 93 THR A C 1
ATOM 1348 O O . THR A 1 93 ? -8.910 -15.420 -37.552 1.00 33.15 93 THR A O 1
ATOM 1359 N N . ILE A 1 94 ? -9.867 -14.581 -35.696 1.00 33.01 94 ILE A N 1
ATOM 1360 C CA . ILE A 1 94 ? -9.840 -13.204 -36.184 1.00 35.61 94 ILE A CA 1
ATOM 1361 C C . ILE A 1 94 ? -8.401 -12.706 -36.304 1.00 33.78 94 ILE A C 1
ATOM 1362 O O . ILE A 1 94 ? -8.039 -12.067 -37.292 1.00 33.35 94 ILE A O 1
ATOM 1378 N N . VAL A 1 95 ? -7.586 -12.998 -35.294 1.00 33.78 95 VAL A N 1
ATOM 1379 C CA . VAL A 1 95 ? -6.172 -12.642 -35.324 1.00 31.57 95 VAL A CA 1
ATOM 1380 C C . VAL A 1 95 ? -5.499 -13.352 -36.492 1.00 31.84 95 VAL A C 1
ATOM 1381 O O . VAL A 1 95 ? -4.716 -12.752 -37.227 1.00 33.21 95 VAL A O 1
ATOM 1394 N N . GLN A 1 96 ? -5.814 -14.634 -36.647 1.00 33.47 96 GLN A N 1
ATOM 1395 C CA . GLN A 1 96 ? -5.282 -15.450 -37.734 1.00 33.77 96 GLN A CA 1
ATOM 1396 C C . GLN A 1 96 ? -5.549 -14.794 -39.081 1.00 34.52 96 GLN A C 1
ATOM 1397 O O . GLN A 1 96 ? -4.663 -14.709 -39.934 1.00 33.62 96 GLN A O 1
ATOM 1411 N N . GLN A 1 97 ? -6.780 -14.332 -39.263 1.00 36.27 97 GLN A N 1
ATOM 1412 C CA . GLN A 1 97 ? -7.182 -13.689 -40.504 1.00 35.68 97 GLN A CA 1
ATOM 1413 C C . GLN A 1 97 ? -6.385 -12.405 -40.724 1.00 34.93 97 GLN A C 1
ATOM 1414 O O . GLN A 1 97 ? -5.924 -12.136 -41.831 1.00 38.26 97 GLN A O 1
ATOM 1428 N N . LYS A 1 98 ? -6.224 -11.618 -39.663 1.00 34.23 98 LYS A N 1
ATOM 1429 C CA . LYS A 1 98 ? -5.538 -10.332 -39.759 1.00 35.01 98 LYS A CA 1
ATOM 1430 C C . LYS A 1 98 ? -4.033 -10.493 -39.976 1.00 35.17 98 LYS A C 1
ATOM 1431 O O . LYS A 1 98 ? -3.386 -9.611 -40.540 1.00 35.45 98 LYS A O 1
ATOM 1450 N N . LEU A 1 99 ? -3.482 -11.622 -39.540 1.00 33.16 99 LEU A N 1
ATOM 1451 C CA . LEU A 1 99 ? -2.071 -11.921 -39.770 1.00 34.17 99 LEU A CA 1
ATOM 1452 C C . LEU A 1 99 ? -1.846 -12.445 -41.185 1.00 36.11 99 LEU A C 1
ATOM 1453 O O . LEU A 1 99 ? -0.709 -12.674 -41.600 1.00 33.48 99 LEU A O 1
ATOM 1469 N N . GLY A 1 100 ? -2.936 -12.640 -41.921 1.00 36.34 100 GLY A N 1
ATOM 1470 C CA . GLY A 1 100 ? -2.859 -13.162 -43.272 1.00 35.33 100 GLY A CA 1
ATOM 1471 C C . GLY A 1 100 ? -2.487 -14.633 -43.302 1.00 37.22 100 GLY A C 1
ATOM 1472 O O . GLY A 1 100 ? -1.915 -15.112 -44.282 1.00 41.49 100 GLY A O 1
ATOM 1476 N N . ILE A 1 101 ? -2.815 -15.349 -42.229 1.00 33.54 101 ILE A N 1
ATOM 1477 C CA . ILE A 1 101 ? -2.557 -16.781 -42.157 1.00 34.52 101 ILE A CA 1
ATOM 1478 C C . ILE A 1 101 ? -3.709 -17.555 -42.785 1.00 33.98 101 ILE A C 1
ATOM 1479 O O . ILE A 1 101 ? -4.813 -17.596 -42.242 1.00 37.46 101 ILE A O 1
ATOM 1495 N N . THR A 1 102 ? -3.434 -18.169 -43.930 1.00 33.12 102 THR A N 1
ATOM 1496 C CA . THR A 1 102 ? -4.432 -18.946 -44.657 1.00 36.00 102 THR A CA 1
ATOM 1497 C C . THR A 1 102 ? -3.978 -20.394 -44.841 1.00 36.65 102 THR A C 1
ATOM 1498 O O . THR A 1 102 ? -4.519 -21.117 -45.677 1.00 36.86 102 THR A O 1
ATOM 1509 N N . ASN A 1 103 ? -2.995 -20.817 -44.048 1.00 35.26 103 ASN A N 1
ATOM 1510 C CA . ASN A 1 103 ? -2.486 -22.183 -44.125 1.00 34.27 103 ASN A CA 1
ATOM 1511 C C . ASN A 1 103 ? -3.399 -23.178 -43.409 1.00 35.00 103 ASN A C 1
ATOM 1512 O O . ASN A 1 103 ? -3.104 -24.373 -43.346 1.00 32.93 103 ASN A O 1
ATOM 1523 N N . GLY A 1 104 ? -4.498 -22.671 -42.860 1.00 34.80 104 GLY A N 1
ATOM 1524 C CA . GLY A 1 104 ? -5.504 -23.504 -42.228 1.00 35.36 104 GLY A CA 1
ATOM 1525 C C . GLY A 1 104 ? -5.126 -24.043 -40.860 1.00 34.99 104 GLY A C 1
ATOM 1526 O O . GLY A 1 104 ? -5.732 -24.998 -40.389 1.00 36.57 104 GLY A O 1
ATOM 1530 N N . CYS A 1 105 ? -4.159 -23.417 -40.199 1.00 36.14 105 CYS A N 1
ATOM 1531 C CA . CYS A 1 105 ? -3.701 -23.907 -38.901 1.00 35.43 105 CYS A CA 1
ATOM 1532 C C . CYS A 1 105 ? -4.795 -23.755 -37.842 1.00 36.47 105 CYS A C 1
ATOM 1533 O O . CYS A 1 105 ? -5.611 -22.840 -37.923 1.00 30.44 105 CYS A O 1
ATOM 1541 N N . PRO A 1 106 ? -4.823 -24.660 -36.848 1.00 35.21 106 PRO A N 1
ATOM 1542 C CA . PRO A 1 106 ? -5.827 -24.554 -35.783 1.00 31.97 106 PRO A CA 1
ATOM 1543 C C . PRO A 1 106 ? -5.673 -23.276 -34.961 1.00 32.35 106 PRO A C 1
ATOM 1544 O O . PRO A 1 106 ? -4.551 -22.853 -34.680 1.00 31.18 106 PRO A O 1
ATOM 1555 N N . ALA A 1 107 ? -6.797 -22.674 -34.588 1.00 32.67 107 ALA A N 1
ATOM 1556 C CA . ALA A 1 107 ? -6.788 -21.446 -33.804 1.00 31.77 107 ALA A CA 1
ATOM 1557 C C . ALA A 1 107 ? -7.979 -21.407 -32.855 1.00 32.33 107 ALA A C 1
ATOM 1558 O O . ALA A 1 107 ? -9.111 -21.674 -33.259 1.00 33.03 107 ALA A O 1
ATOM 1565 N N . PHE A 1 108 ? -7.717 -21.081 -31.592 1.00 31.82 108 PHE A N 1
ATOM 1566 C CA . PHE A 1 108 ? -8.776 -21.012 -30.591 1.00 31.52 108 PHE A CA 1
ATOM 1567 C C . PHE A 1 108 ? -8.377 -20.169 -29.385 1.00 29.02 108 PHE A C 1
ATOM 1568 O O . PHE A 1 108 ? -7.194 -19.938 -29.144 1.00 26.77 108 PHE A O 1
ATOM 1585 N N . ASP A 1 109 ? -9.374 -19.721 -28.627 1.00 29.58 109 ASP A N 1
ATOM 1586 C CA . ASP A 1 109 ? -9.125 -18.931 -27.427 1.00 29.65 109 ASP A CA 1
ATOM 1587 C C . ASP A 1 109 ? -9.099 -19.812 -26.190 1.00 28.06 109 ASP A C 1
ATOM 1588 O O . ASP A 1 109 ? -9.771 -20.843 -26.138 1.00 28.94 109 ASP A O 1
ATOM 1597 N N . VAL A 1 110 ? -8.313 -19.394 -25.201 1.00 27.48 110 VAL A N 1
ATOM 1598 C CA . VAL A 1 110 ? -8.328 -20.008 -23.879 1.00 26.53 110 VAL A CA 1
ATOM 1599 C C . VAL A 1 110 ? -8.773 -18.965 -22.862 1.00 29.26 110 VAL A C 1
ATOM 1600 O O . VAL A 1 110 ? -8.325 -17.819 -22.904 1.00 29.58 110 VAL A O 1
ATOM 1613 N N . GLN A 1 111 ? -9.653 -19.372 -21.957 1.00 29.07 111 GLN A N 1
ATOM 1614 C CA . GLN A 1 111 ? -10.138 -18.489 -20.922 1.00 29.11 111 GLN A CA 1
ATOM 1615 C C . GLN A 1 111 ? -9.718 -18.953 -19.531 1.00 30.75 111 GLN A C 1
ATOM 1616 O O . GLN A 1 111 ? -10.259 -19.899 -18.991 1.00 29.56 111 GLN A O 1
ATOM 1630 N N . ALA A 1 112 ? -8.739 -18.255 -18.973 1.00 31.88 112 ALA A N 1
ATOM 1631 C CA . ALA A 1 112 ? -8.240 -18.486 -17.629 1.00 32.51 112 ALA A CA 1
ATOM 1632 C C . ALA A 1 112 ? -8.024 -17.147 -16.928 1.00 33.32 112 ALA A C 1
ATOM 1633 O O . ALA A 1 112 ? -7.374 -17.075 -15.900 1.00 33.43 112 ALA A O 1
ATOM 1640 N N . VAL A 1 113 ? -8.574 -16.092 -17.509 1.00 31.79 113 VAL A N 1
ATOM 1641 C CA . VAL A 1 113 ? -8.439 -14.733 -17.020 1.00 32.93 113 VAL A CA 1
ATOM 1642 C C . VAL A 1 113 ? -6.989 -14.263 -16.927 1.00 34.88 113 VAL A C 1
ATOM 1643 O O . VAL A 1 113 ? -6.227 -14.469 -17.848 1.00 28.30 113 VAL A O 1
ATOM 1668 N N . ALA A 1 115 ? -4.601 -15.388 -15.489 1.00 30.76 115 ALA A N 1
ATOM 1669 C CA . ALA A 1 115 ? -3.666 -16.495 -15.580 1.00 31.27 115 ALA A CA 1
ATOM 1670 C C . ALA A 1 115 ? -3.693 -17.177 -16.940 1.00 31.60 115 ALA A C 1
ATOM 1671 O O . ALA A 1 115 ? -3.069 -18.201 -17.124 1.00 33.75 115 ALA A O 1
ATOM 1678 N N . GLY A 1 116 ? -4.409 -16.593 -17.887 1.00 32.52 116 GLY A N 1
ATOM 1679 C CA . GLY A 1 116 ? -4.569 -17.155 -19.207 1.00 29.19 116 GLY A CA 1
ATOM 1680 C C . GLY A 1 116 ? -3.337 -17.407 -20.041 1.00 31.54 116 GLY A C 1
ATOM 1681 O O . GLY A 1 116 ? -3.270 -18.412 -20.728 1.00 33.02 116 GLY A O 1
ATOM 1685 N N . PHE A 1 117 ? -2.359 -16.525 -20.005 1.00 32.63 117 PHE A N 1
ATOM 1686 C CA . PHE A 1 117 ? -1.172 -16.766 -20.814 1.00 36.54 117 PHE A CA 1
ATOM 1687 C C . PHE A 1 117 ? -0.431 -18.021 -20.375 1.00 37.74 117 PHE A C 1
ATOM 1688 O O . PHE A 1 117 ? 0.062 -18.777 -21.210 1.00 38.26 117 PHE A O 1
ATOM 1705 N N . MET A 1 118 ? -0.342 -18.240 -19.068 1.00 38.39 118 MET A N 1
ATOM 1706 C CA . MET A 1 118 ? 0.313 -19.436 -18.554 1.00 37.93 118 MET A CA 1
ATOM 1707 C C . MET A 1 118 ? -0.486 -20.676 -18.930 1.00 34.80 118 MET A C 1
ATOM 1708 O O . MET A 1 118 ? 0.083 -21.732 -19.199 1.00 36.25 118 MET A O 1
ATOM 1722 N N . TYR A 1 119 ? -1.807 -20.537 -18.945 1.00 33.77 119 TYR A N 1
ATOM 1723 C CA . TYR A 1 119 ? -2.692 -21.611 -19.379 1.00 32.52 119 TYR A CA 1
ATOM 1724 C C . TYR A 1 119 ? -2.536 -21.868 -20.875 1.00 33.40 119 TYR A C 1
ATOM 1725 O O . TYR A 1 119 ? -2.541 -23.013 -21.324 1.00 33.60 119 TYR A O 1
ATOM 1743 N N . ALA A 1 120 ? -2.406 -20.793 -21.645 1.00 31.61 120 ALA A N 1
ATOM 1744 C CA . ALA A 1 120 ? -2.245 -20.906 -23.090 1.00 34.37 120 ALA A CA 1
ATOM 1745 C C . ALA A 1 120 ? -0.850 -21.411 -23.441 1.00 34.98 120 ALA A C 1
ATOM 1746 O O . ALA A 1 120 ? -0.684 -22.218 -24.358 1.00 35.25 120 ALA A O 1
ATOM 1753 N N . LEU A 1 121 ? 0.147 -20.931 -22.705 1.00 34.97 121 LEU A N 1
ATOM 1754 C CA . LEU A 1 121 ? 1.535 -21.323 -22.929 1.00 33.90 121 LEU A CA 1
ATOM 1755 C C . LEU A 1 121 ? 1.745 -22.799 -22.616 1.00 35.11 121 LEU A C 1
ATOM 1756 O O . LEU A 1 121 ? 2.399 -23.516 -23.373 1.00 35.85 121 LEU A O 1
ATOM 1772 N N . THR A 1 122 ? 1.188 -23.242 -21.494 1.00 34.05 122 THR A N 1
ATOM 1773 C CA . THR A 1 122 ? 1.266 -24.643 -21.096 1.00 37.18 122 THR A CA 1
ATOM 1774 C C . THR A 1 122 ? 0.559 -25.533 -22.114 1.00 36.30 122 THR A C 1
ATOM 1775 O O . THR A 1 122 ? 0.997 -26.653 -22.383 1.00 35.59 122 THR A O 1
ATOM 1786 N N . THR A 1 123 ? -0.541 -25.033 -22.668 1.00 34.39 123 THR A N 1
ATOM 1787 C CA . THR A 1 123 ? -1.298 -25.777 -23.666 1.00 33.90 123 THR A CA 1
ATOM 1788 C C . THR A 1 123 ? -0.469 -25.957 -24.928 1.00 36.60 123 THR A C 1
ATOM 1789 O O . THR A 1 123 ? -0.370 -27.062 -25.459 1.00 35.49 123 THR A O 1
ATOM 1800 N N . ALA A 1 124 ? 0.127 -24.867 -25.400 1.00 32.63 124 ALA A N 1
ATOM 1801 C CA . ALA A 1 124 ? 0.971 -24.917 -26.586 1.00 33.10 124 ALA A CA 1
ATOM 1802 C C . ALA A 1 124 ? 2.144 -25.859 -26.346 1.00 36.31 124 ALA A C 1
ATOM 1803 O O . ALA A 1 124 ? 2.549 -26.601 -27.240 1.00 39.85 124 ALA A O 1
ATOM 1810 N N . ASN A 1 125 ? 2.679 -25.826 -25.130 1.00 38.90 125 ASN A N 1
ATOM 1811 C CA . ASN A 1 125 ? 3.773 -26.711 -24.745 1.00 44.04 125 ASN A CA 1
ATOM 1812 C C . ASN A 1 125 ? 3.366 -28.180 -24.862 1.00 45.36 125 ASN A C 1
ATOM 1813 O O . ASN A 1 125 ? 4.150 -29.017 -25.308 1.00 45.36 125 ASN A O 1
ATOM 1824 N N . ALA A 1 126 ? 2.133 -28.487 -24.467 1.00 40.45 126 ALA A N 1
ATOM 1825 C CA . ALA A 1 126 ? 1.619 -29.850 -24.554 1.00 41.43 126 ALA A CA 1
ATOM 1826 C C . ALA A 1 126 ? 1.515 -30.311 -26.006 1.00 43.44 126 ALA A C 1
ATOM 1827 O O . ALA A 1 126 ? 1.835 -31.456 -26.326 1.00 45.70 126 ALA A O 1
ATOM 1834 N N . TYR A 1 127 ? 1.058 -29.418 -26.877 1.00 39.17 127 TYR A N 1
ATOM 1835 C CA . TYR A 1 127 ? 0.950 -29.720 -28.298 1.00 37.68 127 TYR A CA 1
ATOM 1836 C C . TYR A 1 127 ? 2.322 -30.018 -28.905 1.00 41.01 127 TYR A C 1
ATOM 1837 O O . TYR A 1 127 ? 2.476 -30.961 -29.681 1.00 43.07 127 TYR A O 1
ATOM 1855 N N . ILE A 1 128 ? 3.316 -29.213 -28.542 1.00 43.04 128 ILE A N 1
ATOM 1856 C CA . ILE A 1 128 ? 4.660 -29.356 -29.095 1.00 44.55 128 ILE A CA 1
ATOM 1857 C C . ILE A 1 128 ? 5.342 -30.622 -28.582 1.00 48.15 128 ILE A C 1
ATOM 1858 O O . ILE A 1 128 ? 6.022 -31.315 -29.340 1.00 52.07 128 ILE A O 1
ATOM 1874 N N . LYS A 1 129 ? 5.163 -30.921 -27.300 1.00 47.48 129 LYS A N 1
ATOM 1875 C CA . LYS A 1 129 ? 5.802 -32.086 -26.700 1.00 47.23 129 LYS A CA 1
ATOM 1876 C C . LYS A 1 129 ? 5.219 -33.378 -27.263 1.00 45.02 129 LYS A C 1
ATOM 1877 O O . LYS A 1 129 ? 5.930 -34.372 -27.411 1.00 47.55 129 LYS A O 1
ATOM 1896 N N . SER A 1 130 ? 3.926 -33.358 -27.575 1.00 43.14 130 SER A N 1
ATOM 1897 C CA . SER A 1 130 ? 3.257 -34.522 -28.149 1.00 43.58 130 SER A CA 1
ATOM 1898 C C . SER A 1 130 ? 3.345 -34.520 -29.677 1.00 43.53 130 SER A C 1
ATOM 1899 O O . SER A 1 130 ? 2.745 -35.365 -30.340 1.00 42.82 130 SER A O 1
ATOM 1907 N N . GLY A 1 131 ? 4.090 -33.566 -30.229 1.00 42.51 131 GLY A N 1
ATOM 1908 C CA . GLY A 1 131 ? 4.356 -33.527 -31.657 1.00 40.19 131 GLY A CA 1
ATOM 1909 C C . GLY A 1 131 ? 3.195 -33.073 -32.525 1.00 40.29 131 GLY A C 1
ATOM 1910 O O . GLY A 1 131 ? 3.201 -33.303 -33.734 1.00 38.50 131 GLY A O 1
ATOM 1914 N N . MET A 1 132 ? 2.201 -32.427 -31.922 1.00 40.81 132 MET A N 1
ATOM 1915 C CA . MET A 1 132 ? 1.034 -31.964 -32.669 1.00 38.35 132 MET A CA 1
ATOM 1916 C C . MET A 1 132 ? 1.279 -30.611 -33.336 1.00 36.90 132 MET A C 1
ATOM 1917 O O . MET A 1 132 ? 0.483 -30.170 -34.165 1.00 36.80 132 MET A O 1
ATOM 1931 N N . ALA A 1 133 ? 2.376 -29.953 -32.969 1.00 38.75 133 ALA A N 1
ATOM 1932 C CA . ALA A 1 133 ? 2.718 -28.654 -33.543 1.00 38.27 133 ALA A CA 1
ATOM 1933 C C . ALA A 1 133 ? 4.216 -28.384 -33.420 1.00 37.79 133 ALA A C 1
ATOM 1934 O O . ALA A 1 133 ? 4.877 -28.918 -32.530 1.00 43.22 133 ALA A O 1
ATOM 1941 N N . LYS A 1 134 ? 4.740 -27.550 -34.318 1.00 36.74 134 LYS A N 1
ATOM 1942 C CA . LYS A 1 134 ? 6.166 -27.226 -34.352 1.00 38.27 134 LYS A CA 1
ATOM 1943 C C . LYS A 1 134 ? 6.438 -25.748 -34.073 1.00 40.10 134 LYS A C 1
ATOM 1944 O O . LYS A 1 134 ? 7.460 -25.410 -33.480 1.00 41.36 134 LYS A O 1
ATOM 1963 N N . ASN A 1 135 ? 5.539 -24.875 -34.523 1.00 39.14 135 ASN A N 1
ATOM 1964 C CA . ASN A 1 135 ? 5.662 -23.438 -34.272 1.00 38.95 135 ASN A CA 1
ATOM 1965 C C . ASN A 1 135 ? 4.329 -22.818 -33.871 1.00 37.41 135 ASN A C 1
ATOM 1966 O O . ASN A 1 135 ? 3.497 -22.509 -34.725 1.00 34.76 135 ASN A O 1
ATOM 1977 N N . ALA A 1 136 ? 4.144 -22.621 -32.570 1.00 34.99 136 ALA A N 1
ATOM 1978 C CA . ALA A 1 136 ? 2.886 -22.113 -32.038 1.00 35.18 136 ALA A CA 1
ATOM 1979 C C . ALA A 1 136 ? 2.973 -20.626 -31.724 1.00 34.72 136 ALA A C 1
ATOM 1980 O O . ALA A 1 136 ? 4.010 -20.127 -31.285 1.00 36.04 136 ALA A O 1
ATOM 1987 N N . LEU A 1 137 ? 1.865 -19.932 -31.956 1.00 32.51 137 LEU A N 1
ATOM 1988 C CA . LEU A 1 137 ? 1.749 -18.515 -31.651 1.00 29.76 137 LEU A CA 1
ATOM 1989 C C . LEU A 1 137 ? 0.860 -18.331 -30.427 1.00 30.98 137 LEU A C 1
ATOM 1990 O O . LEU A 1 137 ? -0.356 -18.515 -30.497 1.00 32.48 137 LEU A O 1
ATOM 2006 N N . VAL A 1 138 ? 1.482 -17.979 -29.305 1.00 31.62 138 VAL A N 1
ATOM 2007 C CA . VAL A 1 138 ? 0.781 -17.835 -28.031 1.00 32.31 138 VAL A CA 1
ATOM 2008 C C . VAL A 1 138 ? 0.659 -16.358 -27.661 1.00 32.30 138 VAL A C 1
ATOM 2009 O O . VAL A 1 138 ? 1.666 -15.672 -27.485 1.00 30.35 138 VAL A O 1
ATOM 2022 N N . ILE A 1 139 ? -0.576 -15.877 -27.541 1.00 27.78 139 ILE A N 1
ATOM 2023 C CA . ILE A 1 139 ? -0.830 -14.453 -27.344 1.00 27.49 139 ILE A CA 1
ATOM 2024 C C . ILE A 1 139 ? -1.736 -14.188 -26.149 1.00 28.17 139 ILE A C 1
ATOM 2025 O O . ILE A 1 139 ? -2.790 -14.804 -26.007 1.00 26.59 139 ILE A O 1
ATOM 2041 N N . GLY A 1 140 ? -1.319 -13.248 -25.308 1.00 28.08 140 GLY A N 1
ATOM 2042 C CA . GLY A 1 140 ? -2.174 -12.704 -24.271 1.00 28.19 140 GLY A CA 1
ATOM 2043 C C . GLY A 1 140 ? -2.557 -11.293 -24.672 1.00 29.00 140 GLY A C 1
ATOM 2044 O O . GLY A 1 140 ? -1.691 -10.434 -24.816 1.00 30.05 140 GLY A O 1
ATOM 2048 N N . ALA A 1 141 ? -3.850 -11.062 -24.888 1.00 29.30 141 ALA A N 1
ATOM 2049 C CA . ALA A 1 141 ? -4.342 -9.760 -25.334 1.00 29.21 141 ALA A CA 1
ATOM 2050 C C . ALA A 1 141 ? -5.642 -9.394 -24.630 1.00 30.32 141 ALA A C 1
ATOM 2051 O O . ALA A 1 141 ? -6.569 -10.202 -24.555 1.00 29.03 141 ALA A O 1
ATOM 2058 N N . GLU A 1 142 ? -5.699 -8.174 -24.108 1.00 28.30 142 GLU A N 1
ATOM 2059 C CA . GLU A 1 142 ? -6.842 -7.731 -23.317 1.00 31.65 142 GLU A CA 1
ATOM 2060 C C . GLU A 1 142 ? -7.213 -6.276 -23.597 1.00 29.41 142 GLU A C 1
ATOM 2061 O O . GLU A 1 142 ? -6.349 -5.440 -23.873 1.00 31.05 142 GLU A O 1
ATOM 2073 N N . THR A 1 143 ? -8.507 -5.983 -23.508 1.00 30.58 143 THR A N 1
ATOM 2074 C CA . THR A 1 143 ? -9.011 -4.619 -23.627 1.00 33.38 143 THR A CA 1
ATOM 2075 C C . THR A 1 143 ? -9.933 -4.353 -22.434 1.00 33.23 143 THR A C 1
ATOM 2076 O O . THR A 1 143 ? -11.097 -3.990 -22.584 1.00 37.05 143 THR A O 1
ATOM 2087 N N . PHE A 1 144 ? -9.369 -4.513 -21.239 1.00 31.77 144 PHE A N 1
ATOM 2088 C CA . PHE A 1 144 ? -10.130 -4.449 -19.992 1.00 32.15 144 PHE A CA 1
ATOM 2089 C C . PHE A 1 144 ? -10.781 -3.092 -19.738 1.00 32.98 144 PHE A C 1
ATOM 2090 O O . PHE A 1 144 ? -11.678 -2.983 -18.904 1.00 33.51 144 PHE A O 1
ATOM 2107 N N . SER A 1 145 ? -10.335 -2.061 -20.449 1.00 33.58 145 SER A N 1
ATOM 2108 C CA . SER A 1 145 ? -10.871 -0.720 -20.244 1.00 34.42 145 SER A CA 1
ATOM 2109 C C . SER A 1 145 ? -12.365 -0.671 -20.546 1.00 35.20 145 SER A C 1
ATOM 2110 O O . SER A 1 145 ? -13.079 0.195 -20.040 1.00 39.36 145 SER A O 1
ATOM 2118 N N . ARG A 1 146 ? -12.833 -1.615 -21.356 1.00 34.84 146 ARG A N 1
ATOM 2119 C CA . ARG A 1 146 ? -14.221 -1.623 -21.806 1.00 38.60 146 ARG A CA 1
ATOM 2120 C C . ARG A 1 146 ? -15.140 -2.515 -20.964 1.00 37.48 146 ARG A C 1
ATOM 2121 O O . ARG A 1 146 ? -16.328 -2.631 -21.259 1.00 35.29 146 ARG A O 1
ATOM 2142 N N . ILE A 1 147 ? -14.590 -3.136 -19.922 1.00 36.69 147 ILE A N 1
ATOM 2143 C CA . ILE A 1 147 ? -15.395 -3.875 -18.947 1.00 38.09 147 ILE A CA 1
ATOM 2144 C C . ILE A 1 147 ? -15.160 -3.322 -17.541 1.00 39.88 147 ILE A C 1
ATOM 2145 O O . ILE A 1 147 ? -15.511 -3.952 -16.543 1.00 36.51 147 ILE A O 1
ATOM 2161 N N . VAL A 1 148 ? -14.554 -2.141 -17.478 1.00 38.45 148 VAL A N 1
ATOM 2162 C CA . VAL A 1 148 ? -14.349 -1.430 -16.222 1.00 37.45 148 VAL A CA 1
ATOM 2163 C C . VAL A 1 148 ? -15.459 -0.413 -15.978 1.00 37.62 148 VAL A C 1
ATOM 2164 O O . VAL A 1 148 ? -15.908 0.263 -16.905 1.00 37.93 148 VAL A O 1
ATOM 2177 N N . ASP A 1 149 ? -15.907 -0.322 -14.730 1.00 37.45 149 ASP A N 1
ATOM 2178 C CA . ASP A 1 149 ? -16.805 0.750 -14.322 1.00 38.93 149 ASP A CA 1
ATOM 2179 C C . ASP A 1 149 ? -15.976 1.968 -13.937 1.00 38.66 149 ASP A C 1
ATOM 2180 O O . ASP A 1 149 ? -15.379 2.004 -12.863 1.00 37.65 149 ASP A O 1
ATOM 2189 N N . TRP A 1 150 ? -15.947 2.966 -14.813 1.00 40.59 150 TRP A N 1
ATOM 2190 C CA . TRP A 1 150 ? -15.105 4.139 -14.605 1.00 44.41 150 TRP A CA 1
ATOM 2191 C C . TRP A 1 150 ? -15.699 5.105 -13.587 1.00 46.18 150 TRP A C 1
ATOM 2192 O O . TRP A 1 150 ? -15.131 6.165 -13.329 1.00 47.27 150 TRP A O 1
ATOM 2213 N N . ASN A 1 151 ? -16.838 4.731 -13.011 1.00 44.95 151 ASN A N 1
ATOM 2214 C CA . ASN A 1 151 ? -17.419 5.480 -11.904 1.00 45.39 151 ASN A CA 1
ATOM 2215 C C . ASN A 1 151 ? -17.162 4.767 -10.577 1.00 44.92 151 ASN A C 1
ATOM 2216 O O . ASN A 1 151 ? -17.737 5.125 -9.547 1.00 46.64 151 ASN A O 1
ATOM 2227 N N . ASP A 1 152 ? -16.289 3.760 -10.614 1.00 42.46 152 ASP A N 1
ATOM 2228 C CA . ASP A 1 152 ? -15.866 3.039 -9.416 1.00 40.88 152 ASP A CA 1
ATOM 2229 C C . ASP A 1 152 ? -14.362 3.217 -9.232 1.00 39.58 152 ASP A C 1
ATOM 2230 O O . ASP A 1 152 ? -13.561 2.532 -9.869 1.00 38.07 152 ASP A O 1
ATOM 2239 N N . ARG A 1 153 ? -13.991 4.140 -8.350 1.00 42.90 153 ARG A N 1
ATOM 2240 C CA . ARG A 1 153 ? -12.595 4.521 -8.163 1.00 43.90 153 ARG A CA 1
ATOM 2241 C C . ARG A 1 153 ? -11.711 3.360 -7.711 1.00 43.25 153 ARG A C 1
ATOM 2242 O O . ARG A 1 153 ? -10.506 3.360 -7.957 1.00 43.21 153 ARG A O 1
ATOM 2263 N N . THR A 1 154 ? -12.307 2.374 -7.050 1.00 43.57 154 THR A N 1
ATOM 2264 C CA . THR A 1 154 ? -11.534 1.287 -6.458 1.00 43.27 154 THR A CA 1
ATOM 2265 C C . THR A 1 154 ? -10.995 0.300 -7.493 1.00 45.02 154 THR A C 1
ATOM 2266 O O . THR A 1 154 ? -9.894 -0.227 -7.330 1.00 45.09 154 THR A O 1
ATOM 2277 N N . THR A 1 155 ? -11.766 0.053 -8.550 1.00 44.12 155 THR A N 1
ATOM 2278 C CA . THR A 1 155 ? -11.400 -0.956 -9.543 1.00 43.86 155 THR A CA 1
ATOM 2279 C C . THR A 1 155 ? -10.883 -0.354 -10.846 1.00 40.07 155 THR A C 1
ATOM 2280 O O . THR A 1 155 ? -10.003 -0.928 -11.487 1.00 37.66 155 THR A O 1
ATOM 2291 N N . CYS A 1 156 ? -11.434 0.788 -11.248 1.00 39.12 156 CYS A N 1
ATOM 2292 C CA . CYS A 1 156 ? -11.141 1.335 -12.571 1.00 38.95 156 CYS A CA 1
ATOM 2293 C C . CYS A 1 156 ? -9.685 1.765 -12.725 1.00 38.15 156 CYS A C 1
ATOM 2294 O O . CYS A 1 156 ? -9.156 1.778 -13.836 1.00 45.70 156 CYS A O 1
ATOM 2302 N N . VAL A 1 157 ? -9.040 2.114 -11.618 1.00 37.29 157 VAL A N 1
ATOM 2303 C CA . VAL A 1 157 ? -7.650 2.559 -11.651 1.00 36.84 157 VAL A CA 1
ATOM 2304 C C . VAL A 1 157 ? -6.659 1.391 -11.714 1.00 35.26 157 VAL A C 1
ATOM 2305 O O . VAL A 1 157 ? -5.448 1.603 -11.784 1.00 35.99 157 VAL A O 1
ATOM 2318 N N . LEU A 1 158 ? -7.173 0.163 -11.691 1.00 34.98 158 LEU A N 1
ATOM 2319 C CA . LEU A 1 158 ? -6.328 -1.023 -11.544 1.00 35.39 158 LEU A CA 1
ATOM 2320 C C . LEU A 1 158 ? -5.968 -1.687 -12.870 1.00 32.88 158 LEU A C 1
ATOM 2321 O O . LEU A 1 158 ? -4.948 -2.373 -12.967 1.00 31.95 158 LEU A O 1
ATOM 2337 N N . PHE A 1 159 ? -6.803 -1.490 -13.885 1.00 32.31 159 PHE A N 1
ATOM 2338 C CA . PHE A 1 159 ? -6.704 -2.275 -15.113 1.00 32.41 159 PHE A CA 1
ATOM 2339 C C . PHE A 1 159 ? -6.300 -1.435 -16.321 1.00 31.59 159 PHE A C 1
ATOM 2340 O O . PHE A 1 159 ? -6.566 -0.235 -16.376 1.00 33.21 159 PHE A O 1
ATOM 2357 N N . GLY A 1 160 ? -5.644 -2.085 -17.279 1.00 31.36 160 GLY A N 1
ATOM 2358 C CA . GLY A 1 160 ? -5.229 -1.438 -18.511 1.00 34.46 160 GLY A CA 1
ATOM 2359 C C . GLY A 1 160 ? -5.321 -2.375 -19.699 1.00 32.92 160 GLY A C 1
ATOM 2360 O O . GLY A 1 160 ? -5.635 -3.556 -19.544 1.00 29.89 160 GLY A O 1
ATOM 2364 N N . ASP A 1 161 ? -5.036 -1.841 -20.885 1.00 35.28 161 ASP A N 1
ATOM 2365 C CA . ASP A 1 161 ? -5.076 -2.612 -22.126 1.00 34.18 161 ASP A CA 1
ATOM 2366 C C . ASP A 1 161 ? -3.674 -2.894 -22.645 1.00 33.89 161 ASP A C 1
ATOM 2367 O O . ASP A 1 161 ? -2.732 -2.155 -22.360 1.00 36.14 161 ASP A O 1
ATOM 2376 N N . GLY A 1 162 ? -3.543 -3.974 -23.406 1.00 32.97 162 GLY A N 1
ATOM 2377 C CA . GLY A 1 162 ? -2.273 -4.327 -24.010 1.00 32.62 162 GLY A CA 1
ATOM 2378 C C . GLY A 1 162 ? -2.294 -5.725 -24.593 1.00 29.43 162 GLY A C 1
ATOM 2379 O O . GLY A 1 162 ? -3.268 -6.461 -24.436 1.00 28.36 162 GLY A O 1
ATOM 2383 N N . ALA A 1 163 ? -1.212 -6.091 -25.270 1.00 30.28 163 ALA A N 1
ATOM 2384 C CA . ALA A 1 163 ? -1.073 -7.433 -25.815 1.00 33.11 163 ALA A CA 1
ATOM 2385 C C . ALA A 1 163 ? 0.385 -7.873 -25.810 1.00 29.23 163 ALA A C 1
ATOM 2386 O O . ALA A 1 163 ? 1.287 -7.083 -26.083 1.00 30.60 163 ALA A O 1
ATOM 2393 N N . GLY A 1 164 ? 0.598 -9.144 -25.489 1.00 28.65 164 GLY A N 1
ATOM 2394 C CA . GLY A 1 164 ? 1.920 -9.737 -25.501 1.00 32.44 164 GLY A CA 1
ATOM 2395 C C . GLY A 1 164 ? 1.849 -11.068 -26.217 1.00 33.49 164 GLY A C 1
ATOM 2396 O O . GLY A 1 164 ? 0.930 -11.856 -25.986 1.00 31.87 164 GLY A O 1
ATOM 2400 N N . ALA A 1 165 ? 2.820 -11.317 -27.089 1.00 30.75 165 ALA A N 1
ATOM 2401 C CA . ALA A 1 165 ? 2.829 -12.525 -27.899 1.00 31.03 165 ALA A CA 1
ATOM 2402 C C . ALA A 1 165 ? 4.169 -13.227 -27.791 1.00 30.44 165 ALA A C 1
ATOM 2403 O O . ALA A 1 165 ? 5.209 -12.595 -27.597 1.00 30.19 165 ALA A O 1
ATOM 2410 N N . VAL A 1 166 ? 4.127 -14.545 -27.935 1.00 29.72 166 VAL A N 1
ATOM 2411 C CA . VAL A 1 166 ? 5.324 -15.366 -27.910 1.00 33.67 166 VAL A CA 1
ATOM 2412 C C . VAL A 1 166 ? 5.227 -16.372 -29.040 1.00 34.45 166 VAL A C 1
ATOM 2413 O O . VAL A 1 166 ? 4.154 -16.917 -29.307 1.00 36.09 166 VAL A O 1
ATOM 2426 N N . VAL A 1 167 ? 6.350 -16.610 -29.705 1.00 31.68 167 VAL A N 1
ATOM 2427 C CA . VAL A 1 167 ? 6.448 -17.704 -30.656 1.00 35.75 167 VAL A CA 1
ATOM 2428 C C . VAL A 1 167 ? 7.144 -18.865 -29.962 1.00 35.87 167 VAL A C 1
ATOM 2429 O O . VAL A 1 167 ? 8.327 -18.788 -29.626 1.00 34.98 167 VAL A O 1
ATOM 2442 N N . LEU A 1 168 ? 6.387 -19.934 -29.743 1.00 37.43 168 LEU A N 1
ATOM 2443 C CA . LEU A 1 168 ? 6.891 -21.125 -29.079 1.00 36.74 168 LEU A CA 1
ATOM 2444 C C . LEU A 1 168 ? 7.146 -22.194 -30.131 1.00 37.93 168 LEU A C 1
ATOM 2445 O O . LEU A 1 168 ? 6.280 -22.458 -30.967 1.00 36.02 168 LEU A O 1
ATOM 2461 N N . SER A 1 169 ? 8.333 -22.796 -30.100 1.00 38.21 169 SER A N 1
ATOM 2462 C CA . SER A 1 169 ? 8.736 -23.730 -31.146 1.00 39.36 169 SER A CA 1
ATOM 2463 C C . SER A 1 169 ? 9.346 -25.011 -30.591 1.00 41.28 169 SER A C 1
ATOM 2464 O O . SER A 1 169 ? 9.913 -25.025 -29.500 1.00 41.37 169 SER A O 1
ATOM 2472 N N . ALA A 1 170 ? 9.228 -26.083 -31.367 1.00 38.12 170 ALA A N 1
ATOM 2473 C CA . ALA A 1 170 ? 9.781 -27.375 -30.989 1.00 39.28 170 ALA A CA 1
ATOM 2474 C C . ALA A 1 170 ? 11.303 -27.311 -30.951 1.00 42.78 170 ALA A C 1
ATOM 2475 O O . ALA A 1 170 ? 11.923 -26.679 -31.806 1.00 43.90 170 ALA A O 1
ATOM 2482 N N . ALA A 1 171 ? 11.901 -27.961 -29.956 1.00 43.48 171 ALA A N 1
ATOM 2483 C CA . ALA A 1 171 ? 13.350 -27.923 -29.783 1.00 45.30 171 ALA A CA 1
ATOM 2484 C C . ALA A 1 171 ? 13.885 -29.214 -29.170 1.00 46.90 171 ALA A C 1
ATOM 2485 O O . ALA A 1 171 ? 13.156 -29.950 -28.507 1.00 47.22 171 ALA A O 1
ATOM 2492 N N . ASP A 1 172 ? 15.164 -29.483 -29.410 1.00 50.07 172 ASP A N 1
ATOM 2493 C CA . ASP A 1 172 ? 15.834 -30.649 -28.842 1.00 54.40 172 ASP A CA 1
ATOM 2494 C C . ASP A 1 172 ? 16.062 -30.468 -27.346 1.00 53.01 172 ASP A C 1
ATOM 2495 O O . ASP A 1 172 ? 15.933 -31.412 -26.567 1.00 53.70 172 ASP A O 1
ATOM 2504 N N . LYS A 1 173 ? 16.408 -29.243 -26.960 1.00 53.45 173 LYS A N 1
ATOM 2505 C CA . LYS A 1 173 ? 16.700 -28.903 -25.572 1.00 54.17 173 LYS A CA 1
ATOM 2506 C C . LYS A 1 173 ? 15.608 -28.017 -24.990 1.00 53.03 173 LYS A C 1
ATOM 2507 O O . LYS A 1 173 ? 14.986 -27.238 -25.710 1.00 48.45 173 LYS A O 1
ATOM 2526 N N . PRO A 1 174 ? 15.375 -28.132 -23.675 1.00 56.18 174 PRO A N 1
ATOM 2527 C CA . PRO A 1 174 ? 14.222 -27.474 -23.060 1.00 52.82 174 PRO A CA 1
ATOM 2528 C C . PRO A 1 174 ? 14.308 -25.960 -23.013 1.00 50.80 174 PRO A C 1
ATOM 2529 O O . PRO A 1 174 ? 15.336 -25.388 -22.646 1.00 45.26 174 PRO A O 1
ATOM 2540 N N . GLY A 1 175 ? 13.207 -25.328 -23.398 1.00 52.34 175 GLY A N 1
ATOM 2541 C CA . GLY A 1 175 ? 12.937 -23.963 -23.011 1.00 47.90 175 GLY A CA 1
ATOM 2542 C C . GLY A 1 175 ? 12.080 -24.087 -21.769 1.00 48.24 175 GLY A C 1
ATOM 2543 O O . GLY A 1 175 ? 12.508 -23.740 -20.674 1.00 49.81 175 GLY A O 1
ATOM 2547 N N . ILE A 1 176 ? 10.881 -24.635 -21.941 1.00 45.08 176 ILE A N 1
ATOM 2548 C CA . ILE A 1 176 ? 9.971 -24.868 -20.826 1.00 44.61 176 ILE A CA 1
ATOM 2549 C C . ILE A 1 176 ? 10.348 -26.151 -20.094 1.00 46.75 176 ILE A C 1
ATOM 2550 O O . ILE A 1 176 ? 10.213 -27.252 -20.628 1.00 45.40 176 ILE A O 1
ATOM 2566 N N . ILE A 1 177 ? 10.820 -25.987 -18.864 1.00 47.79 177 ILE A N 1
ATOM 2567 C CA . ILE A 1 177 ? 11.326 -27.093 -18.061 1.00 48.46 177 ILE A CA 1
ATOM 2568 C C . ILE A 1 177 ? 10.188 -27.801 -17.337 1.00 48.72 177 ILE A C 1
ATOM 2569 O O . ILE A 1 177 ? 10.057 -29.022 -17.404 1.00 48.07 177 ILE A O 1
ATOM 2585 N N . HIS A 1 178 ? 9.364 -27.022 -16.647 1.00 49.94 178 HIS A N 1
ATOM 2586 C CA . HIS A 1 178 ? 8.263 -27.569 -15.871 1.00 48.56 178 HIS A CA 1
ATOM 2587 C C . HIS A 1 178 ? 7.208 -26.494 -15.665 1.00 46.84 178 HIS A C 1
ATOM 2588 O O . HIS A 1 178 ? 7.525 -25.307 -15.611 1.00 45.99 178 HIS A O 1
ATOM 2602 N N . SER A 1 179 ? 5.953 -26.916 -15.556 1.00 48.01 179 SER A N 1
ATOM 2603 C CA . SER A 1 179 ? 4.852 -25.991 -15.326 1.00 49.11 179 SER A CA 1
ATOM 2604 C C . SER A 1 179 ? 3.818 -26.621 -14.406 1.00 48.00 179 SER A C 1
ATOM 2605 O O . SER A 1 179 ? 3.730 -27.844 -14.298 1.00 47.76 179 SER A O 1
ATOM 2613 N N . LYS A 1 180 ? 3.037 -25.774 -13.745 1.00 47.00 180 LYS A N 1
ATOM 2614 C CA . LYS A 1 180 ? 2.016 -26.232 -12.814 1.00 46.30 180 LYS A CA 1
ATOM 2615 C C . LYS A 1 180 ? 0.829 -25.285 -12.822 1.00 47.85 180 LYS A C 1
ATOM 2616 O O . LYS A 1 180 ? 0.959 -24.115 -12.470 1.00 45.45 180 LYS A O 1
ATOM 2635 N N . LEU A 1 181 ? -0.324 -25.801 -13.235 1.00 48.75 181 LEU A N 1
ATOM 2636 C CA . LEU A 1 181 ? -1.549 -25.016 -13.285 1.00 42.99 181 LEU A CA 1
ATOM 2637 C C . LEU A 1 181 ? -2.524 -25.461 -12.203 1.00 42.94 181 LEU A C 1
ATOM 2638 O O . LEU A 1 181 ? -2.539 -26.624 -11.803 1.00 45.93 181 LEU A O 1
ATOM 2654 N N . LYS A 1 182 ? -3.317 -24.511 -11.719 1.00 39.84 182 LYS A N 1
ATOM 2655 C CA . LYS A 1 182 ? -4.300 -24.762 -10.670 1.00 40.75 182 LYS A CA 1
ATOM 2656 C C . LYS A 1 182 ? -5.550 -23.918 -10.859 1.00 38.43 182 LYS A C 1
ATOM 2657 O O . LYS A 1 182 ? -5.529 -22.901 -11.554 1.00 37.55 182 LYS A O 1
ATOM 2676 N N . ALA A 1 183 ? -6.644 -24.360 -10.248 1.00 36.23 183 ALA A N 1
ATOM 2677 C CA . ALA A 1 183 ? -7.891 -23.611 -10.281 1.00 38.82 183 ALA A CA 1
ATOM 2678 C C . ALA A 1 183 ? -8.807 -24.048 -9.148 1.00 37.60 183 ALA A C 1
ATOM 2679 O O . ALA A 1 183 ? -8.824 -25.215 -8.767 1.00 38.04 183 ALA A O 1
ATOM 2686 N N . ASP A 1 184 ? -9.575 -23.099 -8.626 1.00 36.86 184 ASP A N 1
ATOM 2687 C CA . ASP A 1 184 ? -10.535 -23.375 -7.567 1.00 35.45 184 ASP A CA 1
ATOM 2688 C C . ASP A 1 184 ? -11.708 -22.413 -7.702 1.00 34.44 184 ASP A C 1
ATOM 2689 O O . ASP A 1 184 ? -11.589 -21.223 -7.409 1.0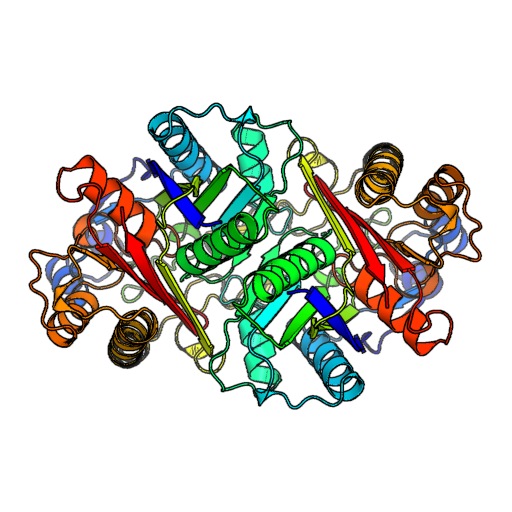0 34.61 184 ASP A O 1
ATOM 2698 N N . GLY A 1 185 ? -12.838 -22.941 -8.158 1.00 32.05 185 GLY A N 1
ATOM 2699 C CA . GLY A 1 185 ? -14.008 -22.135 -8.452 1.00 31.06 185 GLY A CA 1
ATOM 2700 C C . GLY A 1 185 ? -14.707 -21.558 -7.236 1.00 33.72 185 GLY A C 1
ATOM 2701 O O . GLY A 1 185 ? -15.681 -20.820 -7.375 1.00 36.66 185 GLY A O 1
ATOM 2705 N N . ASN A 1 186 ? -14.221 -21.893 -6.045 1.00 36.06 186 ASN A N 1
ATOM 2706 C CA . ASN A 1 186 ? -14.794 -21.361 -4.812 1.00 35.73 186 ASN A CA 1
ATOM 2707 C C . ASN A 1 186 ? -14.514 -19.874 -4.623 1.00 33.25 186 ASN A C 1
ATOM 2708 O O . ASN A 1 186 ? -15.145 -19.222 -3.791 1.00 34.99 186 ASN A O 1
ATOM 2719 N N . TYR A 1 187 ? -13.565 -19.347 -5.394 1.00 32.70 187 TYR A N 1
ATOM 2720 C CA . TYR A 1 187 ? -13.153 -17.951 -5.272 1.00 36.22 187 TYR A CA 1
ATOM 2721 C C . TYR A 1 187 ? -13.733 -17.082 -6.388 1.00 37.16 187 TYR A C 1
ATOM 2722 O O . TYR A 1 187 ? -13.157 -16.056 -6.750 1.00 36.84 187 TYR A O 1
ATOM 2740 N N . LEU A 1 188 ? -14.876 -17.496 -6.925 1.00 36.14 188 LEU A N 1
ATOM 2741 C CA . LEU A 1 188 ? -15.541 -16.754 -7.991 1.00 36.93 188 LEU A CA 1
ATOM 2742 C C . LEU A 1 188 ? -15.895 -15.331 -7.563 1.00 36.13 188 LEU A C 1
ATOM 2743 O O . LEU A 1 188 ? -15.635 -14.368 -8.286 1.00 36.23 188 LEU A O 1
ATOM 2759 N N . LYS A 1 189 ? -16.478 -15.237 -6.402 1.00 32.10 189 LYS A N 1
ATOM 2760 C CA . LYS A 1 189 ? -16.982 -14.004 -5.891 1.00 36.72 189 LYS A CA 1
ATOM 2761 C C . LYS A 1 189 ? -15.978 -12.916 -5.661 1.00 32.88 189 LYS A C 1
ATOM 2762 O O . LYS A 1 189 ? -16.377 -11.809 -5.506 1.00 34.95 189 LYS A O 1
ATOM 2781 N N . LEU A 1 190 ? -14.700 -13.247 -5.655 1.00 32.57 190 LEU A N 1
ATOM 2782 C CA . LEU A 1 190 ? -13.620 -12.312 -5.334 1.00 32.84 190 LEU A CA 1
ATOM 2783 C C . LEU A 1 190 ? -13.182 -11.489 -6.546 1.00 34.82 190 LEU A C 1
ATOM 2784 O O . LEU A 1 190 ? -12.640 -10.395 -6.393 1.00 38.72 190 LEU A O 1
ATOM 2800 N N . LEU A 1 191 ? -13.407 -12.014 -7.746 1.00 34.83 191 LEU A N 1
ATOM 2801 C CA . LEU A 1 191 ? -13.072 -11.290 -8.969 1.00 33.81 191 LEU A CA 1
ATOM 2802 C C . LEU A 1 191 ? -13.856 -11.859 -10.144 1.00 34.17 191 LEU A C 1
ATOM 2803 O O . LEU A 1 191 ? -13.670 -13.016 -10.523 1.00 34.08 191 LEU A O 1
ATOM 2819 N N . ASN A 1 192 ? -14.732 -11.043 -10.718 1.00 34.47 192 ASN A N 1
ATOM 2820 C CA . ASN A 1 192 ? -15.584 -11.499 -11.805 1.00 33.72 192 ASN A CA 1
ATOM 2821 C C . ASN A 1 192 ? -16.310 -10.366 -12.518 1.00 32.00 192 ASN A C 1
ATOM 2822 O O . ASN A 1 192 ? -16.468 -9.271 -11.975 1.00 31.19 192 ASN A O 1
ATOM 2833 N N . VAL A 1 193 ? -16.720 -10.646 -13.752 1.00 31.54 193 VAL A N 1
ATOM 2834 C CA . VAL A 1 193 ? -17.665 -9.817 -14.492 1.00 32.10 193 VAL A CA 1
ATOM 2835 C C . VAL A 1 193 ? -18.925 -10.656 -14.702 1.00 33.56 193 VAL A C 1
ATOM 2836 O O . VAL A 1 193 ? -18.965 -11.488 -15.607 1.00 30.84 193 VAL A O 1
ATOM 2849 N N . PRO A 1 194 ? -19.957 -10.449 -13.865 1.00 35.23 194 PRO A N 1
ATOM 2850 C CA . PRO A 1 194 ? -21.115 -11.354 -13.860 1.00 33.59 194 PRO A CA 1
ATOM 2851 C C . PRO A 1 194 ? -21.865 -11.409 -15.187 1.00 36.65 194 PRO A C 1
ATOM 2852 O O . PRO A 1 194 ? -22.434 -12.445 -15.528 1.00 39.42 194 PRO A O 1
ATOM 2863 N N . GLY A 1 195 ? -21.863 -10.303 -15.921 1.00 39.35 195 GLY A N 1
ATOM 2864 C CA . GLY A 1 195 ? -22.703 -10.161 -17.095 1.00 39.10 195 GLY A CA 1
ATOM 2865 C C . GLY A 1 195 ? -22.446 -11.144 -18.221 1.00 37.21 195 GLY A C 1
ATOM 2866 O O . GLY A 1 195 ? -21.331 -11.633 -18.408 1.00 36.02 195 GLY A O 1
ATOM 2870 N N . GLN A 1 196 ? -23.506 -11.440 -18.964 1.00 38.60 196 GLN A N 1
ATOM 2871 C CA . GLN A 1 196 ? -23.415 -12.230 -20.183 1.00 39.35 196 GLN A CA 1
ATOM 2872 C C . GLN A 1 196 ? -24.399 -11.667 -21.198 1.00 42.19 196 GLN A C 1
ATOM 2873 O O . GLN A 1 196 ? -25.352 -10.981 -20.830 1.00 43.75 196 GLN A O 1
ATOM 2887 N N . ILE A 1 197 ? -24.166 -11.953 -22.474 1.00 42.15 197 ILE A N 1
ATOM 2888 C CA . ILE A 1 197 ? -25.120 -11.590 -23.511 1.00 39.71 197 ILE A CA 1
ATOM 2889 C C . ILE A 1 197 ? -26.197 -12.664 -23.594 1.00 38.99 197 ILE A C 1
ATOM 2890 O O . ILE A 1 197 ? -25.915 -13.814 -23.932 1.00 40.45 197 ILE A O 1
ATOM 2906 N N . ALA A 1 198 ? -27.431 -12.282 -23.279 1.00 37.80 198 ALA A N 1
ATOM 2907 C CA . ALA A 1 198 ? -28.550 -13.216 -23.294 1.00 36.98 198 ALA A CA 1
ATOM 2908 C C . ALA A 1 198 ? -29.842 -12.518 -23.690 1.00 41.09 198 ALA A C 1
ATOM 2909 O O . ALA A 1 198 ? -30.197 -11.482 -23.129 1.00 45.36 198 ALA A O 1
ATOM 2916 N N . CYS A 1 199 ? -30.536 -13.103 -24.661 1.00 44.45 199 CYS A N 1
ATOM 2917 C CA . CYS A 1 199 ? -31.838 -12.614 -25.102 1.00 46.39 199 CYS A CA 1
ATOM 2918 C C . CYS A 1 199 ? -31.800 -11.156 -25.553 1.00 46.39 199 CYS A C 1
ATOM 2919 O O . CYS A 1 199 ? -32.694 -10.375 -25.227 1.00 46.73 199 CYS A O 1
ATOM 2927 N N . GLY A 1 200 ? -30.755 -10.790 -26.290 1.00 45.75 200 GLY A N 1
ATOM 2928 C CA . GLY A 1 200 ? -30.697 -9.491 -26.936 1.00 44.87 200 GLY A CA 1
ATOM 2929 C C . GLY A 1 200 ? -30.223 -8.350 -26.057 1.00 45.97 200 GLY A C 1
ATOM 2930 O O . GLY A 1 200 ? -30.264 -7.191 -26.470 1.00 49.79 200 GLY A O 1
ATOM 2934 N N . LYS A 1 201 ? -29.777 -8.671 -24.847 1.00 46.21 201 LYS A N 1
ATOM 2935 C CA . LYS A 1 201 ? -29.310 -7.658 -23.906 1.00 43.63 201 LYS A CA 1
ATOM 2936 C C . LYS A 1 201 ? -28.227 -8.200 -22.983 1.00 41.02 201 LYS A C 1
ATOM 2937 O O . LYS A 1 201 ? -27.940 -9.399 -22.982 1.00 41.83 201 LYS A O 1
ATOM 2956 N N . VAL A 1 202 ? -27.630 -7.309 -22.197 1.00 42.25 202 VAL A N 1
ATOM 2957 C CA . VAL A 1 202 ? -26.702 -7.722 -21.155 1.00 41.09 202 VAL A CA 1
ATOM 2958 C C . VAL A 1 202 ? -27.510 -8.228 -19.972 1.00 40.88 202 VAL A C 1
ATOM 2959 O O . VAL A 1 202 ? -28.412 -7.541 -19.494 1.00 41.36 202 VAL A O 1
ATOM 2972 N N . SER A 1 203 ? -27.185 -9.429 -19.508 1.00 39.69 203 SER A N 1
ATOM 2973 C CA . SER A 1 203 ? -27.838 -10.003 -18.341 1.00 37.79 203 SER A CA 1
ATOM 2974 C C . SER A 1 203 ? -26.845 -10.084 -17.194 1.00 37.59 203 SER A C 1
ATOM 2975 O O . SER A 1 203 ? -25.932 -10.908 -17.212 1.00 35.19 203 SER A O 1
ATOM 2983 N N . GLY A 1 204 ? -27.039 -9.228 -16.194 1.00 38.00 204 GLY A N 1
ATOM 2984 C CA . GLY A 1 204 ? -26.114 -9.117 -15.082 1.00 34.48 204 GLY A CA 1
ATOM 2985 C C . GLY A 1 204 ? -25.186 -7.934 -15.276 1.00 37.29 204 GLY A C 1
ATOM 2986 O O . GLY A 1 204 ? -25.283 -7.221 -16.274 1.00 42.80 204 GLY A O 1
ATOM 2990 N N . SER A 1 205 ? -24.279 -7.726 -14.327 1.00 37.63 205 SER A N 1
ATOM 2991 C CA . SER A 1 205 ? -23.378 -6.581 -14.377 1.00 35.57 205 SER A CA 1
ATOM 2992 C C . SER A 1 205 ? -22.343 -6.723 -15.495 1.00 36.34 205 SER A C 1
ATOM 2993 O O . SER A 1 205 ? -21.685 -7.758 -15.598 1.00 35.87 205 SER A O 1
ATOM 3001 N N . PRO A 1 206 ? -22.192 -5.681 -16.333 1.00 37.81 206 PRO A N 1
ATOM 3002 C CA . PRO A 1 206 ? -21.197 -5.703 -17.411 1.00 39.24 206 PRO A CA 1
ATOM 3003 C C . PRO A 1 206 ? -19.821 -5.214 -16.963 1.00 39.29 206 PRO A C 1
ATOM 3004 O O . PRO A 1 206 ? -18.923 -5.073 -17.795 1.00 35.87 206 PRO A O 1
ATOM 3015 N N . TYR A 1 207 ? -19.666 -4.964 -15.665 1.00 38.89 207 TYR A N 1
ATOM 3016 C CA . TYR A 1 207 ? -18.446 -4.366 -15.129 1.00 37.83 207 TYR A CA 1
ATOM 3017 C C . TYR A 1 207 ? -17.722 -5.305 -14.169 1.00 38.77 207 TYR A C 1
ATOM 3018 O O . TYR A 1 207 ? -18.319 -6.235 -13.625 1.00 36.99 207 TYR A O 1
ATOM 3036 N N . ILE A 1 208 ? -16.431 -5.051 -13.967 1.00 38.47 208 ILE A N 1
ATOM 3037 C CA . ILE A 1 208 ? -15.621 -5.858 -13.062 1.00 35.63 208 ILE A CA 1
ATOM 3038 C C . ILE A 1 208 ? -15.996 -5.615 -11.605 1.00 37.31 208 ILE A C 1
ATOM 3039 O O . ILE A 1 208 ? -16.065 -4.474 -11.145 1.00 36.44 208 ILE A O 1
ATOM 3055 N N . SER A 1 209 ? -16.243 -6.713 -10.896 1.00 36.54 209 SER A N 1
ATOM 3056 C CA . SER A 1 209 ? -16.444 -6.692 -9.454 1.00 35.62 209 SER A CA 1
ATOM 3057 C C . SER A 1 209 ? -15.257 -7.376 -8.798 1.00 36.33 209 SER A C 1
ATOM 3058 O O . SER A 1 209 ? -14.904 -8.495 -9.166 1.00 32.67 209 SER A O 1
ATOM 3066 N N . MET A 1 210 ? -14.623 -6.700 -7.864 1.00 36.46 210 MET A N 1
ATOM 3067 C CA . MET A 1 210 ? -13.461 -7.227 -7.204 1.00 35.27 210 MET A CA 1
ATOM 3068 C C . MET A 1 210 ? -13.432 -7.040 -5.697 1.00 36.74 210 MET A C 1
ATOM 3069 O O . MET A 1 210 ? -13.940 -6.104 -5.179 1.00 39.80 210 MET A O 1
ATOM 3083 N N . ASP A 1 211 ? -12.830 -7.974 -5.003 1.00 36.95 211 ASP A N 1
ATOM 3084 C CA . ASP A 1 211 ? -12.615 -7.899 -3.566 1.00 38.96 211 ASP A CA 1
ATOM 3085 C C . ASP A 1 211 ? -11.113 -7.808 -3.341 1.00 40.15 211 ASP A C 1
ATOM 3086 O O . ASP A 1 211 ? -10.427 -8.826 -3.246 1.00 37.19 211 ASP A O 1
ATOM 3095 N N . GLY A 1 212 ? -10.612 -6.577 -3.279 1.00 38.31 212 GLY A N 1
ATOM 3096 C CA . GLY A 1 212 ? -9.185 -6.314 -3.205 1.00 36.85 212 GLY A CA 1
ATOM 3097 C C . GLY A 1 212 ? -8.469 -7.055 -2.092 1.00 40.26 212 GLY A C 1
ATOM 3098 O O . GLY A 1 212 ? -7.523 -7.797 -2.358 1.00 40.28 212 GLY A O 1
ATOM 3102 N N . PRO A 1 213 ? -8.910 -6.852 -0.839 1.00 38.66 213 PRO A N 1
ATOM 3103 C CA . PRO A 1 213 ? -8.313 -7.520 0.324 1.00 40.08 213 PRO A CA 1
ATOM 3104 C C . PRO A 1 213 ? -8.264 -9.037 0.164 1.00 40.71 213 PRO A C 1
ATOM 3105 O O . PRO A 1 213 ? -7.229 -9.654 0.418 1.00 39.83 213 PRO A O 1
ATOM 3116 N N . GLY A 1 214 ? -9.377 -9.623 -0.269 1.00 39.41 214 GLY A N 1
ATOM 3117 C CA . GLY A 1 214 ? -9.462 -11.060 -0.454 1.00 37.67 214 GLY A CA 1
ATOM 3118 C C . GLY A 1 214 ? -8.506 -11.552 -1.522 1.00 37.38 214 GLY A C 1
ATOM 3119 O O . GLY A 1 214 ? -7.753 -12.499 -1.302 1.00 39.21 214 GLY A O 1
ATOM 3123 N N . VAL A 1 215 ? -8.536 -10.904 -2.683 1.00 36.77 215 VAL A N 1
ATOM 3124 C CA . VAL A 1 215 ? -7.631 -11.249 -3.771 1.00 37.93 215 VAL A CA 1
ATOM 3125 C C . VAL A 1 215 ? -6.189 -11.123 -3.296 1.00 39.85 215 VAL A C 1
ATOM 3126 O O . VAL A 1 215 ? -5.350 -11.973 -3.594 1.00 43.16 215 VAL A O 1
ATOM 3139 N N . PHE A 1 216 ? -5.915 -10.067 -2.538 1.00 38.71 216 PHE A N 1
ATOM 3140 C CA . PHE A 1 216 ? -4.580 -9.834 -2.003 1.00 40.68 216 PHE A CA 1
ATOM 3141 C C . PHE A 1 216 ? -4.192 -10.956 -1.044 1.00 39.50 216 PHE A C 1
ATOM 3142 O O . PHE A 1 216 ? -3.117 -11.546 -1.159 1.00 38.11 216 PHE A O 1
ATOM 3159 N N . LYS A 1 217 ? -5.092 -11.247 -0.110 1.00 40.06 217 LYS A N 1
ATOM 3160 C CA . LYS A 1 217 ? -4.882 -12.271 0.909 1.00 43.88 217 LYS A CA 1
ATOM 3161 C C . LYS A 1 217 ? -4.496 -13.622 0.304 1.00 44.00 217 LYS A C 1
ATOM 3162 O O . LYS A 1 217 ? -3.523 -14.246 0.727 1.00 45.86 217 LYS A O 1
ATOM 3181 N N . PHE A 1 218 ? -5.261 -14.068 -0.685 1.00 40.24 218 PHE A N 1
ATOM 3182 C CA . PHE A 1 218 ? -5.079 -15.403 -1.244 1.00 45.03 218 PHE A CA 1
ATOM 3183 C C . PHE A 1 218 ? -3.965 -15.458 -2.287 1.00 44.95 218 PHE A C 1
ATOM 3184 O O . PHE A 1 218 ? -3.298 -16.483 -2.429 1.00 45.41 218 PHE A O 1
ATOM 3201 N N . ALA A 1 219 ? -3.758 -14.362 -3.011 1.00 42.29 219 ALA A N 1
ATOM 3202 C CA . ALA A 1 219 ? -2.711 -14.316 -4.028 1.00 41.55 219 ALA A CA 1
ATOM 3203 C C . ALA A 1 219 ? -1.342 -14.537 -3.392 1.00 41.93 219 ALA A C 1
ATOM 3204 O O . ALA A 1 219 ? -0.539 -15.324 -3.887 1.00 41.25 219 ALA A O 1
ATOM 3211 N N . VAL A 1 220 ? -1.083 -13.835 -2.294 1.00 44.32 220 VAL A N 1
ATOM 3212 C CA . VAL A 1 220 ? 0.176 -13.974 -1.572 1.00 45.28 220 VAL A CA 1
ATOM 3213 C C . VAL A 1 220 ? 0.354 -15.410 -1.093 1.00 46.33 220 VAL A C 1
ATOM 3214 O O . VAL A 1 220 ? 1.443 -15.979 -1.177 1.00 47.23 220 VAL A O 1
ATOM 3227 N N . LYS A 1 221 ? -0.732 -15.982 -0.588 1.00 45.45 221 LYS A N 1
ATOM 3228 C CA . LYS A 1 221 ? -0.735 -17.343 -0.067 1.00 49.07 221 LYS A CA 1
ATOM 3229 C C . LYS A 1 221 ? -0.509 -18.384 -1.162 1.00 48.84 221 LYS A C 1
ATOM 3230 O O . LYS A 1 221 ? 0.338 -19.268 -1.030 1.00 46.88 221 LYS A O 1
ATOM 3249 N N . MET A 1 222 ? -1.265 -18.261 -2.248 1.00 47.44 222 MET A N 1
ATOM 3250 C CA . MET A 1 222 ? -1.240 -19.241 -3.329 1.00 48.93 222 MET A CA 1
ATOM 3251 C C . MET A 1 222 ? 0.037 -19.180 -4.163 1.00 47.53 222 MET A C 1
ATOM 3252 O O . MET A 1 222 ? 0.608 -20.213 -4.511 1.00 51.09 222 MET A O 1
ATOM 3266 N N . LEU A 1 223 ? 0.480 -17.968 -4.482 1.00 44.02 223 LEU A N 1
ATOM 3267 C CA . LEU A 1 223 ? 1.604 -17.783 -5.396 1.00 46.03 223 LEU A CA 1
ATOM 3268 C C . LEU A 1 223 ? 2.929 -18.256 -4.805 1.00 48.58 223 LEU A C 1
ATOM 3269 O O . LEU A 1 223 ? 3.792 -18.762 -5.525 1.00 48.33 223 LEU A O 1
ATOM 3285 N N . SER A 1 224 ? 3.090 -18.098 -3.497 1.00 50.95 224 SER A N 1
ATOM 3286 C CA . SER A 1 224 ? 4.299 -18.558 -2.826 1.00 52.51 224 SER A CA 1
ATOM 3287 C C . SER A 1 224 ? 4.372 -20.080 -2.840 1.00 49.30 224 SER A C 1
ATOM 3288 O O . SER A 1 224 ? 5.435 -20.661 -3.062 1.00 48.67 224 SER A O 1
ATOM 3296 N N . LYS A 1 225 ? 3.230 -20.716 -2.597 1.00 49.65 225 LYS A N 1
ATOM 3297 C CA . LYS A 1 225 ? 3.140 -22.172 -2.559 1.00 51.43 225 LYS A CA 1
ATOM 3298 C C . LYS A 1 225 ? 3.415 -22.793 -3.925 1.00 51.80 225 LYS A C 1
ATOM 3299 O O . LYS A 1 225 ? 4.225 -23.713 -4.046 1.00 52.78 225 LYS A O 1
ATOM 3318 N N . ILE A 1 226 ? 2.738 -22.288 -4.951 1.00 51.76 226 ILE A N 1
ATOM 3319 C CA . ILE A 1 226 ? 2.851 -22.855 -6.290 1.00 51.32 226 ILE A CA 1
ATOM 3320 C C . ILE A 1 226 ? 4.245 -22.619 -6.865 1.00 49.84 226 ILE A C 1
ATOM 3321 O O . ILE A 1 226 ? 4.766 -23.449 -7.610 1.00 49.07 226 ILE A O 1
ATOM 3337 N N . ALA A 1 227 ? 4.848 -21.487 -6.515 1.00 53.29 227 ALA A N 1
ATOM 3338 C CA . ALA A 1 227 ? 6.198 -21.176 -6.967 1.00 54.43 227 ALA A CA 1
ATOM 3339 C C . ALA A 1 227 ? 7.180 -22.198 -6.408 1.00 52.64 227 ALA A C 1
ATOM 3340 O O . ALA A 1 227 ? 7.990 -22.755 -7.142 1.00 54.46 227 ALA A O 1
ATOM 3347 N N . ASP A 1 228 ? 7.094 -22.447 -5.106 1.00 52.99 228 ASP A N 1
ATOM 3348 C CA . ASP A 1 228 ? 7.952 -23.427 -4.448 1.00 54.39 228 ASP A CA 1
ATOM 3349 C C . ASP A 1 228 ? 7.800 -24.809 -5.071 1.00 54.34 228 ASP A C 1
ATOM 3350 O O . ASP A 1 228 ? 8.779 -25.537 -5.238 1.00 55.11 228 ASP A O 1
ATOM 3359 N N . ASP A 1 229 ? 6.565 -25.165 -5.408 1.00 51.80 229 ASP A N 1
ATOM 3360 C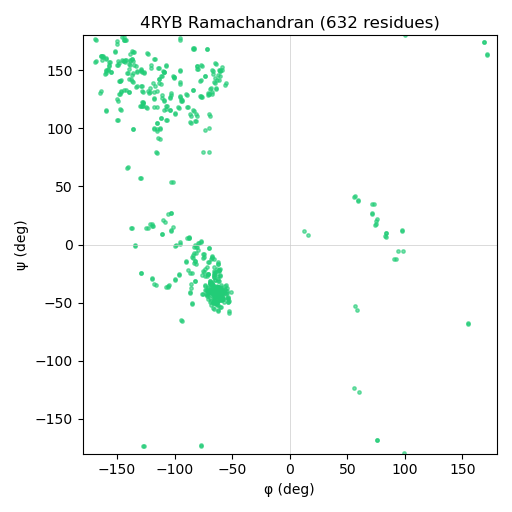 CA . ASP A 1 229 ? 6.272 -26.479 -5.964 1.00 53.08 229 ASP A CA 1
ATOM 3361 C C . ASP A 1 229 ? 6.984 -26.690 -7.296 1.00 53.41 229 ASP A C 1
ATOM 3362 O O . ASP A 1 229 ? 7.757 -27.633 -7.445 1.00 59.77 229 ASP A O 1
ATOM 3371 N N . VAL A 1 230 ? 6.733 -25.801 -8.253 1.00 51.15 230 VAL A N 1
ATOM 3372 C CA . VAL A 1 230 ? 7.305 -25.924 -9.591 1.00 54.38 230 VAL A CA 1
ATOM 3373 C C . VAL A 1 230 ? 8.824 -26.036 -9.539 1.00 54.52 230 VAL A C 1
ATOM 3374 O O . VAL A 1 230 ? 9.426 -26.804 -10.291 1.00 57.20 230 VAL A O 1
ATOM 3387 N N . ILE A 1 231 ? 9.437 -25.264 -8.650 1.00 53.08 231 ILE A N 1
ATOM 3388 C CA . ILE A 1 231 ? 10.888 -25.252 -8.520 1.00 55.12 231 ILE A CA 1
ATOM 3389 C C . ILE A 1 231 ? 11.424 -26.582 -7.995 1.00 60.11 231 ILE A C 1
ATOM 3390 O O . ILE A 1 231 ? 12.285 -27.198 -8.621 1.00 61.51 231 ILE A O 1
ATOM 3406 N N . GLU A 1 232 ? 10.918 -27.025 -6.850 1.00 61.60 232 GLU A N 1
ATOM 3407 C CA . GLU A 1 232 ? 11.436 -28.236 -6.227 1.00 61.61 232 GLU A CA 1
ATOM 3408 C C . GLU A 1 232 ? 11.070 -29.466 -7.064 1.00 61.31 232 GLU A C 1
ATOM 3409 O O . GLU A 1 232 ? 11.833 -30.431 -7.121 1.00 65.46 232 GLU A O 1
ATOM 3421 N N . GLU A 1 233 ? 9.906 -29.430 -7.710 1.00 56.76 233 GLU A N 1
ATOM 3422 C CA . GLU A 1 233 ? 9.472 -30.534 -8.566 1.00 57.27 233 GLU A CA 1
ATOM 3423 C C . GLU A 1 233 ? 10.404 -30.694 -9.761 1.00 57.06 233 GLU A C 1
ATOM 3424 O O . GLU A 1 233 ? 10.697 -31.812 -10.181 1.00 59.07 233 GLU A O 1
ATOM 3436 N N . ALA A 1 234 ? 10.865 -29.575 -10.308 1.00 56.79 234 ALA A N 1
ATOM 3437 C CA . ALA A 1 234 ? 11.801 -29.604 -11.425 1.00 57.25 234 ALA A CA 1
ATOM 3438 C C . ALA A 1 234 ? 13.176 -30.053 -10.940 1.00 58.34 234 ALA A C 1
ATOM 3439 O O . ALA A 1 234 ? 14.012 -30.492 -11.731 1.00 57.50 234 ALA A O 1
ATOM 3446 N N . GLY A 1 235 ? 13.399 -29.936 -9.634 1.00 61.08 235 GLY A N 1
ATOM 3447 C CA . GLY A 1 235 ? 14.656 -30.331 -9.023 1.00 59.63 235 GLY A CA 1
ATOM 3448 C C . GLY A 1 235 ? 15.579 -29.146 -8.824 1.00 58.10 235 GLY A C 1
ATOM 3449 O O . GLY A 1 235 ? 16.763 -29.311 -8.526 1.00 59.58 235 GLY A O 1
ATOM 3453 N N . TYR A 1 236 ? 15.030 -27.947 -8.989 1.00 58.87 236 TYR A N 1
ATOM 3454 C CA . TYR A 1 236 ? 15.794 -26.715 -8.839 1.00 60.43 236 TYR A CA 1
ATOM 3455 C C . TYR A 1 236 ? 15.642 -26.141 -7.435 1.00 59.38 236 TYR A C 1
ATOM 3456 O O . TYR A 1 236 ? 14.892 -26.668 -6.614 1.00 60.75 236 TYR A O 1
ATOM 3474 N N . THR A 1 237 ? 16.370 -25.060 -7.172 1.00 58.69 237 THR A N 1
ATOM 3475 C CA . THR A 1 237 ? 16.152 -24.240 -5.988 1.00 59.57 237 THR A CA 1
ATOM 3476 C C . THR A 1 237 ? 15.909 -22.812 -6.462 1.00 59.73 237 THR A C 1
ATOM 3477 O O . THR A 1 237 ? 16.190 -22.480 -7.614 1.00 56.77 237 THR A O 1
ATOM 3488 N N . ALA A 1 238 ? 15.389 -21.969 -5.577 1.00 60.64 238 ALA A N 1
ATOM 3489 C CA . ALA A 1 238 ? 15.080 -20.588 -5.931 1.00 56.79 238 ALA A CA 1
ATOM 3490 C C . ALA A 1 238 ? 16.331 -19.818 -6.352 1.00 58.80 238 ALA A C 1
ATOM 3491 O O . ALA A 1 238 ? 16.242 -18.818 -7.063 1.00 58.58 238 ALA A O 1
ATOM 3498 N N . ALA A 1 239 ? 17.496 -20.297 -5.928 1.00 61.35 239 ALA A N 1
ATOM 3499 C CA . ALA A 1 239 ? 18.750 -19.605 -6.202 1.00 60.12 239 ALA A CA 1
ATOM 3500 C C . ALA A 1 239 ? 19.189 -19.772 -7.656 1.00 57.97 239 ALA A C 1
ATOM 3501 O O . ALA A 1 239 ? 19.940 -18.948 -8.179 1.00 58.90 239 ALA A O 1
ATOM 3508 N N . GLN A 1 240 ? 18.718 -20.830 -8.308 1.00 58.14 240 GLN A N 1
ATOM 3509 C CA . GLN A 1 240 ? 19.079 -21.088 -9.700 1.00 57.98 240 GLN A CA 1
ATOM 3510 C C . GLN A 1 240 ? 18.207 -20.288 -10.665 1.00 54.24 240 GLN A C 1
ATOM 3511 O O . GLN A 1 240 ? 18.399 -20.348 -11.879 1.00 58.67 240 GLN A O 1
ATOM 3525 N N . ILE A 1 241 ? 17.256 -19.535 -10.119 1.00 52.15 241 ILE A N 1
ATOM 3526 C CA . ILE A 1 241 ? 16.362 -18.718 -10.929 1.00 55.15 241 ILE A CA 1
ATOM 3527 C C . ILE A 1 241 ? 16.959 -17.333 -11.149 1.00 58.39 241 ILE A C 1
ATOM 3528 O O . ILE A 1 241 ? 17.188 -16.587 -10.197 1.00 62.22 241 ILE A O 1
ATOM 3544 N N . ASP A 1 242 ? 17.214 -17.001 -12.411 1.00 56.94 242 ASP A N 1
ATOM 3545 C CA . ASP A 1 242 ? 17.781 -15.706 -12.767 1.00 53.41 242 ASP A CA 1
ATOM 3546 C C . ASP A 1 242 ? 16.738 -14.593 -12.685 1.00 50.96 242 ASP A C 1
ATOM 3547 O O . ASP A 1 242 ? 17.022 -13.504 -12.185 1.00 51.65 242 ASP A O 1
ATOM 3556 N N . TRP A 1 243 ? 15.534 -14.875 -13.178 1.00 50.15 243 TRP A N 1
ATOM 3557 C CA . TRP A 1 243 ? 14.467 -13.879 -13.230 1.00 48.45 243 TRP A CA 1
ATOM 3558 C C . TRP A 1 243 ? 13.107 -14.439 -12.831 1.00 50.76 243 TRP A C 1
ATOM 3559 O O . TRP A 1 243 ? 12.774 -15.581 -13.150 1.00 52.71 243 TRP A O 1
ATOM 3580 N N . ILE A 1 244 ? 12.331 -13.617 -12.130 1.00 49.09 244 ILE A N 1
ATOM 3581 C CA . ILE A 1 244 ? 10.907 -13.863 -11.939 1.00 44.12 244 ILE A CA 1
ATOM 3582 C C . ILE A 1 244 ? 10.144 -12.912 -12.851 1.00 43.86 244 ILE A C 1
ATOM 3583 O O . ILE A 1 244 ? 10.372 -11.702 -12.823 1.00 45.00 244 ILE A O 1
ATOM 3599 N N . VAL A 1 245 ? 9.259 -13.469 -13.670 1.00 42.76 245 VAL A N 1
ATOM 3600 C CA . VAL A 1 245 ? 8.411 -12.679 -14.557 1.00 40.57 245 VAL A CA 1
ATOM 3601 C C . VAL A 1 245 ? 6.956 -12.869 -14.141 1.00 39.44 245 VAL A C 1
ATOM 3602 O O . VAL A 1 245 ? 6.225 -13.642 -14.758 1.00 38.38 245 VAL A O 1
ATOM 3615 N N . PRO A 1 246 ? 6.531 -12.165 -13.080 1.00 38.77 246 PRO A N 1
ATOM 3616 C CA . PRO A 1 246 ? 5.214 -12.411 -12.492 1.00 38.66 246 PRO A CA 1
ATOM 3617 C C . PRO A 1 246 ? 4.085 -11.678 -13.202 1.00 38.86 246 PRO A C 1
ATOM 3618 O O . PRO A 1 246 ? 4.337 -10.808 -14.037 1.00 35.77 246 PRO A O 1
ATOM 3629 N N . HIS A 1 247 ? 2.850 -12.039 -12.874 1.00 38.38 247 HIS A N 1
ATOM 3630 C CA . HIS A 1 247 ? 1.702 -11.237 -13.262 1.00 37.13 247 HIS A CA 1
ATOM 3631 C C . HIS A 1 247 ? 1.787 -9.878 -12.570 1.00 37.47 247 HIS A C 1
ATOM 3632 O O . HIS A 1 247 ? 2.056 -9.802 -11.370 1.00 36.59 247 HIS A O 1
ATOM 3646 N N . GLN A 1 248 ? 1.555 -8.812 -13.332 1.00 37.29 248 GLN A N 1
ATOM 3647 C CA . GLN A 1 248 ? 1.844 -7.451 -12.876 1.00 35.55 248 GLN A CA 1
ATOM 3648 C C . GLN A 1 248 ? 0.595 -6.683 -12.448 1.00 37.91 248 GLN A C 1
ATOM 3649 O O . GLN A 1 248 ? 0.341 -5.583 -12.938 1.00 42.04 248 GLN A O 1
ATOM 3663 N N . ALA A 1 249 ? -0.180 -7.261 -11.538 1.00 37.32 249 ALA A N 1
ATOM 3664 C CA . ALA A 1 249 ? -1.392 -6.613 -11.046 1.00 36.67 249 ALA A CA 1
ATOM 3665 C C . ALA A 1 249 ? -1.084 -5.677 -9.884 1.00 37.30 249 ALA A C 1
ATOM 3666 O O . ALA A 1 249 ? -1.634 -4.580 -9.797 1.00 36.77 249 ALA A O 1
ATOM 3673 N N . ASN A 1 250 ? -0.203 -6.120 -8.994 1.00 37.91 250 ASN A N 1
ATOM 3674 C CA . ASN A 1 250 ? 0.078 -5.390 -7.768 1.00 36.84 250 ASN A CA 1
ATOM 3675 C C . ASN A 1 250 ? 1.518 -5.616 -7.319 1.00 36.83 250 ASN A C 1
ATOM 3676 O O . ASN A 1 250 ? 1.935 -6.754 -7.106 1.00 40.03 250 ASN A O 1
ATOM 3687 N N . ARG A 1 251 ? 2.273 -4.534 -7.153 1.00 38.09 251 ARG A N 1
ATOM 3688 C CA . ARG A 1 251 ? 3.681 -4.658 -6.793 1.00 40.48 251 ARG A CA 1
ATOM 3689 C C . ARG A 1 251 ? 3.860 -5.170 -5.368 1.00 40.77 251 ARG A C 1
ATOM 3690 O O . ARG A 1 251 ? 4.833 -5.861 -5.069 1.00 41.85 251 ARG A O 1
ATOM 3711 N N . ARG A 1 252 ? 2.919 -4.833 -4.493 1.00 40.55 252 ARG A N 1
ATOM 3712 C CA . ARG A 1 252 ? 2.972 -5.279 -3.104 1.00 41.80 252 ARG A CA 1
ATOM 3713 C C . ARG A 1 252 ? 2.934 -6.806 -3.055 1.00 41.75 252 ARG A C 1
ATOM 3714 O O . ARG A 1 252 ? 3.659 -7.431 -2.281 1.00 42.34 252 ARG A O 1
ATOM 3735 N N . ILE A 1 253 ? 2.082 -7.398 -3.888 1.00 39.70 253 ILE A N 1
ATOM 3736 C CA . ILE A 1 253 ? 1.992 -8.850 -3.992 1.00 41.59 253 ILE A CA 1
ATOM 3737 C C . ILE A 1 253 ? 3.297 -9.429 -4.537 1.00 46.25 253 ILE A C 1
ATOM 3738 O O . ILE A 1 253 ? 3.782 -10.451 -4.052 1.00 49.73 253 ILE A O 1
ATOM 3754 N N . ILE A 1 254 ? 3.858 -8.768 -5.545 1.00 43.86 254 ILE A N 1
ATOM 3755 C CA . ILE A 1 254 ? 5.097 -9.224 -6.168 1.00 43.03 254 ILE A CA 1
ATOM 3756 C C . ILE A 1 254 ? 6.265 -9.145 -5.188 1.00 43.44 254 ILE A C 1
ATOM 3757 O O . ILE A 1 254 ? 7.097 -10.052 -5.132 1.00 44.54 254 ILE A O 1
ATOM 3773 N N . GLU A 1 255 ? 6.332 -8.052 -4.434 1.00 42.57 255 GLU A N 1
ATOM 3774 C CA . GLU A 1 255 ? 7.365 -7.884 -3.417 1.00 48.59 255 GLU A CA 1
ATOM 3775 C C . GLU A 1 255 ? 7.299 -9.023 -2.408 1.00 48.18 255 GLU A C 1
ATOM 3776 O O . GLU A 1 255 ? 8.319 -9.610 -2.045 1.00 50.14 255 GLU A O 1
ATOM 3788 N N . SER A 1 256 ? 6.085 -9.330 -1.967 1.00 48.03 256 SER A N 1
ATOM 3789 C CA . SER A 1 256 ? 5.864 -10.362 -0.965 1.00 52.24 256 SER A CA 1
ATOM 3790 C C . SER A 1 256 ? 6.312 -11.740 -1.452 1.00 50.89 256 SER A C 1
ATOM 3791 O O . SER A 1 256 ? 6.938 -12.495 -0.708 1.00 52.65 256 SER A O 1
ATOM 3799 N N . THR A 1 257 ? 5.992 -12.061 -2.701 1.00 49.13 257 THR A N 1
ATOM 3800 C CA . THR A 1 257 ? 6.351 -13.354 -3.275 1.00 50.14 257 THR A CA 1
ATOM 3801 C C . THR A 1 257 ? 7.856 -13.498 -3.472 1.00 48.37 257 THR A C 1
ATOM 3802 O O . THR A 1 257 ? 8.424 -14.559 -3.213 1.00 50.74 257 THR A O 1
ATOM 3813 N N . ALA A 1 258 ? 8.496 -12.427 -3.928 1.00 49.45 258 ALA A N 1
ATOM 3814 C CA . ALA A 1 258 ? 9.931 -12.442 -4.181 1.00 52.99 258 ALA A CA 1
ATOM 3815 C C . ALA A 1 258 ? 10.684 -12.664 -2.875 1.00 56.46 258 ALA A C 1
ATOM 3816 O O . ALA A 1 258 ? 11.694 -13.368 -2.833 1.00 54.60 258 ALA A O 1
ATOM 3823 N N . LYS A 1 259 ? 10.168 -12.066 -1.807 1.00 57.54 259 LYS A N 1
ATOM 3824 C CA . LYS A 1 259 ? 10.782 -12.166 -0.493 1.00 58.92 259 LYS A CA 1
ATOM 3825 C C . LYS A 1 259 ? 10.702 -13.589 0.044 1.00 55.82 259 LYS A C 1
ATOM 3826 O O . LYS A 1 259 ? 11.622 -14.070 0.705 1.00 51.66 259 LYS A O 1
ATOM 3845 N N . HIS A 1 260 ? 9.600 -14.265 -0.269 1.00 53.98 260 HIS A N 1
ATOM 3846 C CA . HIS A 1 260 ? 9.359 -15.613 0.228 1.00 54.69 260 HIS A CA 1
ATOM 3847 C C . HIS A 1 260 ? 10.325 -16.608 -0.400 1.00 58.10 260 HIS A C 1
ATOM 3848 O O . HIS A 1 260 ? 10.825 -17.510 0.273 1.00 58.05 260 HIS A O 1
ATOM 3862 N N . LEU A 1 261 ? 10.582 -16.440 -1.692 1.00 59.56 261 LEU A N 1
ATOM 3863 C CA . LEU A 1 261 ? 11.523 -17.297 -2.399 1.00 58.28 261 LEU A CA 1
ATOM 3864 C C . LEU A 1 261 ? 12.962 -16.944 -2.030 1.00 61.32 261 LEU A C 1
ATOM 3865 O O . LEU A 1 261 ? 13.898 -17.653 -2.401 1.00 61.79 261 LEU A O 1
ATOM 3881 N N . GLY A 1 262 ? 13.130 -15.852 -1.291 1.00 61.76 262 GLY A N 1
ATOM 3882 C CA . GLY A 1 262 ? 14.449 -15.377 -0.920 1.00 59.80 262 GLY A CA 1
ATOM 3883 C C . GLY A 1 262 ? 15.170 -14.761 -2.101 1.00 56.61 262 GLY A C 1
ATOM 3884 O O . GLY A 1 262 ? 16.390 -14.881 -2.224 1.00 57.05 262 GLY A O 1
ATOM 3888 N N . LEU A 1 263 ? 14.409 -14.096 -2.967 1.00 57.70 263 LEU A N 1
ATOM 3889 C CA . LEU A 1 263 ? 14.965 -13.427 -4.140 1.00 56.01 263 LEU A CA 1
ATOM 3890 C C . LEU A 1 263 ? 14.876 -11.915 -4.013 1.00 56.99 263 LEU A C 1
ATOM 3891 O O . LEU A 1 263 ? 13.915 -11.379 -3.462 1.00 56.70 263 LEU A O 1
ATOM 3907 N N . SER A 1 264 ? 15.886 -11.234 -4.542 1.00 56.73 264 SER A N 1
ATOM 3908 C CA . SER A 1 264 ? 15.905 -9.781 -4.557 1.00 56.11 264 SER A CA 1
ATOM 3909 C C . SER A 1 264 ? 14.962 -9.270 -5.634 1.00 53.24 264 SER A C 1
ATOM 3910 O O . SER A 1 264 ? 14.691 -9.964 -6.614 1.00 52.57 264 SER A O 1
ATOM 3918 N N . MET A 1 265 ? 14.453 -8.058 -5.445 1.00 49.88 265 MET A N 1
ATOM 3919 C CA . MET A 1 265 ? 13.616 -7.426 -6.455 1.00 48.01 265 MET A CA 1
ATOM 3920 C C . MET A 1 265 ? 14.433 -7.096 -7.704 1.00 48.64 265 MET A C 1
ATOM 3921 O O . MET A 1 265 ? 13.878 -6.745 -8.745 1.00 44.33 265 MET A O 1
ATOM 3935 N N . ASP A 1 266 ? 15.754 -7.209 -7.590 1.00 50.62 266 ASP A N 1
ATOM 3936 C CA . ASP A 1 266 ? 16.650 -7.002 -8.721 1.00 50.28 266 ASP A CA 1
ATOM 3937 C C . ASP A 1 266 ? 16.591 -8.194 -9.675 1.00 48.23 266 ASP A C 1
ATOM 3938 O O . ASP A 1 266 ? 17.126 -8.141 -10.783 1.00 51.21 266 ASP A O 1
ATOM 3947 N N . LYS A 1 267 ? 15.938 -9.265 -9.230 1.00 49.00 267 LYS A N 1
ATOM 3948 C CA . LYS A 1 267 ? 15.720 -10.457 -10.047 1.00 49.48 267 LYS A CA 1
ATOM 3949 C C . LYS A 1 267 ? 14.256 -10.564 -10.466 1.00 46.65 267 LYS A C 1
ATOM 3950 O O . LYS A 1 267 ? 13.787 -11.636 -10.848 1.00 46.58 267 LYS A O 1
ATOM 3969 N N . VAL A 1 268 ? 13.543 -9.443 -10.400 1.00 46.23 268 VAL A N 1
ATOM 3970 C CA . VAL A 1 268 ? 12.128 -9.407 -10.749 1.00 46.47 268 VAL A CA 1
ATOM 3971 C C . VAL A 1 268 ? 11.852 -8.362 -11.825 1.00 47.25 268 VAL A C 1
ATOM 3972 O O . VAL A 1 268 ? 12.078 -7.170 -11.618 1.00 47.32 268 VAL A O 1
ATOM 3985 N N . VAL A 1 269 ? 11.367 -8.816 -12.976 1.00 46.49 269 VAL A N 1
ATOM 3986 C CA . VAL A 1 269 ? 10.935 -7.907 -14.028 1.00 45.05 269 VAL A CA 1
ATOM 3987 C C . VAL A 1 269 ? 9.693 -7.160 -13.555 1.00 42.14 269 VAL A C 1
ATOM 3988 O O . VAL A 1 269 ? 8.754 -7.769 -13.044 1.00 40.05 269 VAL A O 1
ATOM 4001 N N . LEU A 1 270 ? 9.700 -5.841 -13.717 1.00 43.17 270 LEU A N 1
ATOM 4002 C CA . LEU A 1 270 ? 8.621 -4.994 -13.217 1.00 41.18 270 LEU A CA 1
ATOM 4003 C C . LEU A 1 270 ? 8.091 -4.061 -14.293 1.00 38.74 270 LEU A C 1
ATOM 4004 O O . LEU A 1 270 ? 8.828 -3.233 -14.827 1.00 38.76 270 LEU A O 1
ATOM 4020 N N . THR A 1 271 ? 6.807 -4.206 -14.602 1.00 38.18 271 THR A N 1
ATOM 4021 C CA . THR A 1 271 ? 6.152 -3.368 -15.599 1.00 37.82 271 THR A CA 1
ATOM 4022 C C . THR A 1 271 ? 4.800 -2.861 -15.094 1.00 36.44 271 THR A C 1
ATOM 4023 O O . THR A 1 271 ? 4.108 -2.122 -15.795 1.00 35.06 271 THR A O 1
ATOM 4034 N N . VAL A 1 272 ? 4.437 -3.265 -13.878 1.00 35.12 272 VAL A N 1
ATOM 4035 C CA . VAL A 1 272 ? 3.156 -2.897 -13.280 1.00 35.77 272 VAL A CA 1
ATOM 4036 C C . VAL A 1 272 ? 2.984 -1.381 -13.242 1.00 36.02 272 VAL A C 1
ATOM 4037 O O . VAL A 1 272 ? 1.880 -0.865 -13.419 1.00 35.94 272 VAL A O 1
ATOM 4050 N N . GLN A 1 273 ? 4.085 -0.674 -13.014 1.00 38.04 273 GLN A N 1
ATOM 4051 C CA . GLN A 1 273 ? 4.061 0.781 -12.925 1.00 39.61 273 GLN A CA 1
ATOM 4052 C C . GLN A 1 273 ? 3.692 1.433 -14.256 1.00 42.06 273 GLN A C 1
ATOM 4053 O O . GLN A 1 273 ? 3.134 2.530 -14.282 1.00 45.67 273 GLN A O 1
ATOM 4067 N N . ASP A 1 274 ? 4.001 0.753 -15.355 1.00 41.79 274 ASP A N 1
ATOM 4068 C CA . ASP A 1 274 ? 3.800 1.313 -16.688 1.00 39.51 274 ASP A CA 1
ATOM 4069 C C . ASP A 1 274 ? 2.525 0.799 -17.357 1.00 36.67 274 ASP A C 1
ATOM 4070 O O . ASP A 1 274 ? 1.912 1.503 -18.162 1.00 36.66 274 ASP A O 1
ATOM 4079 N N . HIS A 1 275 ? 2.139 -0.429 -17.028 1.00 35.46 275 HIS A N 1
ATOM 4080 C CA . HIS A 1 275 ? 1.042 -1.108 -17.715 1.00 34.37 275 HIS A CA 1
ATOM 4081 C C . HIS A 1 275 ? -0.229 -1.233 -16.876 1.00 34.11 275 HIS A C 1
ATOM 4082 O O . HIS A 1 275 ? -1.335 -1.123 -17.402 1.00 36.94 275 HIS A O 1
ATOM 4096 N N . GLY A 1 276 ? -0.071 -1.457 -15.575 1.00 33.73 276 GLY A N 1
ATOM 4097 C CA . GLY A 1 276 ? -1.200 -1.799 -14.728 1.00 33.20 276 GLY A CA 1
ATOM 4098 C C . GLY A 1 276 ? -1.581 -3.247 -14.970 1.00 35.32 276 GLY A C 1
ATOM 4099 O O . GLY A 1 276 ? -0.842 -3.980 -15.628 1.00 35.85 276 GLY A O 1
ATOM 4103 N N . ASN A 1 277 ? -2.734 -3.668 -14.461 1.00 32.77 277 ASN A N 1
ATOM 4104 C CA . ASN A 1 277 ? -3.173 -5.044 -14.654 1.00 33.68 277 ASN A CA 1
ATOM 4105 C C . ASN A 1 277 ? -3.816 -5.230 -16.022 1.00 30.96 277 ASN A C 1
ATOM 4106 O O . ASN A 1 277 ? -4.953 -4.818 -16.248 1.00 32.84 277 ASN A O 1
ATOM 4117 N N . THR A 1 278 ? -3.082 -5.888 -16.899 1.00 30.18 278 THR A N 1
ATOM 4118 C CA . THR A 1 278 ? -3.523 -6.166 -18.236 1.00 30.53 278 THR A CA 1
ATOM 4119 C C . THR A 1 278 ? -4.014 -7.597 -18.393 1.00 29.09 278 THR A C 1
ATOM 4120 O O . THR A 1 278 ? -4.182 -8.069 -19.472 1.00 28.25 278 THR A O 1
ATOM 4131 N N . SER A 1 279 ? -4.264 -8.274 -17.290 1.00 30.01 279 SER A N 1
ATOM 4132 C CA . SER A 1 279 ? -4.765 -9.629 -17.337 1.00 29.29 279 SER A CA 1
ATOM 4133 C C . SER A 1 279 ? -3.822 -10.590 -18.050 1.00 30.97 279 SER A C 1
ATOM 4134 O O . SER A 1 279 ? -2.661 -10.685 -17.704 1.00 30.03 279 SER A O 1
ATOM 4142 N N . ALA A 1 280 ? -4.335 -11.311 -19.036 1.00 30.62 280 ALA A N 1
ATOM 4143 C CA . ALA A 1 280 ? -3.544 -12.285 -19.777 1.00 34.17 280 ALA A CA 1
ATOM 4144 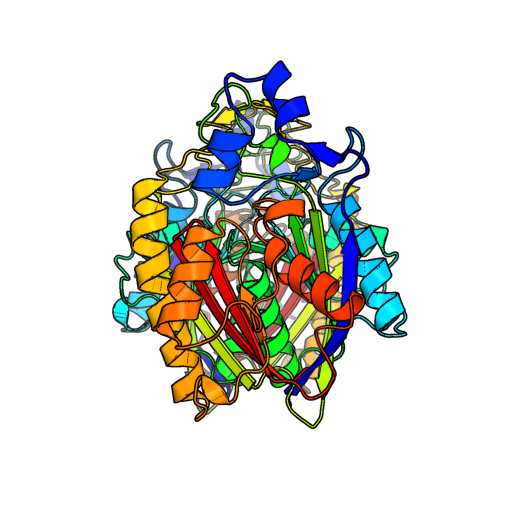C C . ALA A 1 280 ? -2.384 -11.678 -20.550 1.00 32.49 280 ALA A C 1
ATOM 4145 O O . ALA A 1 280 ? -1.467 -12.364 -20.902 1.00 30.57 280 ALA A O 1
ATOM 4152 N N . ALA A 1 281 ? -2.439 -10.394 -20.827 1.00 29.09 281 ALA A N 1
ATOM 4153 C CA . ALA A 1 281 ? -1.363 -9.759 -21.583 1.00 30.14 281 ALA A CA 1
ATOM 4154 C C . ALA A 1 281 ? -0.186 -9.373 -20.689 1.00 34.33 281 ALA A C 1
ATOM 4155 O O . ALA A 1 281 ? 0.910 -9.114 -21.181 1.00 36.62 281 ALA A O 1
ATOM 4162 N N . SER A 1 282 ? -0.419 -9.345 -19.379 1.00 32.33 282 SER A N 1
ATOM 4163 C CA . SER A 1 282 ? 0.554 -8.816 -18.424 1.00 32.90 282 SER A CA 1
ATOM 4164 C C . SER A 1 282 ? 1.888 -9.562 -18.441 1.00 32.16 282 SER A C 1
ATOM 4165 O O . SER A 1 282 ? 2.944 -8.950 -18.600 1.00 31.25 282 SER A O 1
ATOM 4173 N N . ILE A 1 283 ? 1.842 -10.878 -18.278 1.00 34.46 283 ILE A N 1
ATOM 4174 C CA . ILE A 1 283 ? 3.063 -11.677 -18.226 1.00 40.08 283 ILE A CA 1
ATOM 4175 C C . ILE A 1 283 ? 3.848 -11.603 -19.538 1.00 32.88 283 ILE A C 1
ATOM 4176 O O . ILE A 1 283 ? 5.045 -11.312 -19.522 1.00 34.13 283 ILE A O 1
ATOM 4192 N N . PRO A 1 284 ? 3.189 -11.865 -20.679 1.00 31.60 284 PRO A N 1
ATOM 4193 C CA . PRO A 1 284 ? 3.963 -11.784 -21.922 1.00 33.47 284 PRO A CA 1
ATOM 4194 C C . PRO A 1 284 ? 4.438 -10.363 -22.222 1.00 32.83 284 PRO A C 1
ATOM 4195 O O . PRO A 1 284 ? 5.434 -10.191 -22.923 1.00 32.00 284 PRO A O 1
ATOM 4206 N N . LEU A 1 285 ? 3.737 -9.365 -21.690 1.00 36.12 285 LEU A N 1
ATOM 4207 C CA . LEU A 1 285 ? 4.176 -7.976 -21.800 1.00 34.50 285 LEU A CA 1
ATOM 4208 C C . LEU A 1 285 ? 5.486 -7.777 -21.047 1.00 33.77 285 LEU A C 1
ATOM 4209 O O . LEU A 1 285 ? 6.439 -7.207 -21.575 1.00 33.83 285 LEU A O 1
ATOM 4225 N N . ALA A 1 286 ? 5.521 -8.260 -19.809 1.00 33.91 286 ALA A N 1
ATOM 4226 C CA . ALA A 1 286 ? 6.708 -8.156 -18.971 1.00 36.46 286 ALA A CA 1
ATOM 4227 C C . ALA A 1 286 ? 7.863 -8.967 -19.551 1.00 36.32 286 ALA A C 1
ATOM 4228 O O . ALA A 1 286 ? 9.010 -8.519 -19.542 1.00 37.63 286 ALA A O 1
ATOM 4235 N N . LEU A 1 287 ? 7.557 -10.161 -20.049 1.00 38.72 287 LEU A N 1
ATOM 4236 C CA . LEU A 1 287 ? 8.575 -11.027 -20.636 1.00 36.07 287 LEU A CA 1
ATOM 4237 C C . LEU A 1 287 ? 9.238 -10.330 -21.815 1.00 36.60 287 LEU A C 1
ATOM 4238 O O . LEU A 1 287 ? 10.464 -10.311 -21.927 1.00 36.40 287 LEU A O 1
ATOM 4254 N N . ASP A 1 288 ? 8.421 -9.757 -22.693 1.00 36.15 288 ASP A N 1
ATOM 4255 C CA . ASP A 1 288 ? 8.934 -9.031 -23.848 1.00 35.95 288 ASP A CA 1
ATOM 4256 C C . ASP A 1 288 ? 9.704 -7.791 -23.405 1.00 37.16 288 ASP A C 1
ATOM 4257 O O . ASP A 1 288 ? 10.741 -7.460 -23.975 1.00 34.19 288 ASP A O 1
ATOM 4266 N N . THR A 1 289 ? 9.196 -7.113 -22.381 1.00 36.32 289 THR A N 1
ATOM 4267 C CA . THR A 1 289 ? 9.839 -5.908 -21.875 1.00 36.49 289 THR A CA 1
ATOM 4268 C C . THR A 1 289 ? 11.227 -6.250 -21.340 1.00 39.48 289 THR A C 1
ATOM 4269 O O . THR A 1 289 ? 12.195 -5.539 -21.605 1.00 42.28 289 THR A O 1
ATOM 4280 N N . GLY A 1 290 ? 11.316 -7.343 -20.590 1.00 39.56 290 GLY A N 1
ATOM 4281 C CA . GLY A 1 290 ? 12.579 -7.779 -20.022 1.00 39.22 290 GLY A CA 1
ATOM 4282 C C . GLY A 1 290 ? 13.578 -8.183 -21.091 1.00 38.75 290 GLY A C 1
ATOM 4283 O O . GLY A 1 290 ? 14.765 -7.873 -20.995 1.00 41.25 290 GLY A O 1
ATOM 4287 N N . ILE A 1 291 ? 13.094 -8.878 -22.115 1.00 37.92 291 ILE A N 1
ATOM 4288 C CA . ILE A 1 291 ? 13.946 -9.308 -23.217 1.00 40.52 291 ILE A CA 1
ATOM 4289 C C . ILE A 1 291 ? 14.420 -8.100 -24.014 1.00 40.32 291 ILE A C 1
ATOM 4290 O O . ILE A 1 291 ? 15.582 -8.028 -24.415 1.00 41.94 291 ILE A O 1
ATOM 4306 N N . ARG A 1 292 ? 13.518 -7.151 -24.239 1.00 39.34 292 ARG A N 1
ATOM 4307 C CA . ARG A 1 292 ? 13.833 -5.989 -25.057 1.00 38.46 292 ARG A CA 1
ATOM 4308 C C . ARG A 1 292 ? 14.736 -5.015 -24.322 1.00 38.96 292 ARG A C 1
ATOM 4309 O O . ARG A 1 292 ? 15.482 -4.271 -24.952 1.00 40.00 292 ARG A O 1
ATOM 4330 N N . SER A 1 293 ? 14.664 -5.016 -22.994 1.00 41.69 293 SER A N 1
ATOM 4331 C CA . SER A 1 293 ? 15.443 -4.080 -22.189 1.00 42.79 293 SER A CA 1
ATOM 4332 C C . SER A 1 293 ? 16.862 -4.583 -21.938 1.00 43.69 293 SER A C 1
ATOM 4333 O O . SER A 1 293 ? 17.702 -3.849 -21.417 1.00 46.77 293 SER A O 1
ATOM 4341 N N . GLY A 1 294 ? 17.123 -5.835 -22.304 1.00 42.89 294 GLY A N 1
ATOM 4342 C CA . GLY A 1 294 ? 18.443 -6.418 -22.138 1.00 44.58 294 GLY A CA 1
ATOM 4343 C C . GLY A 1 294 ? 18.572 -7.190 -20.838 1.00 46.90 294 GLY A C 1
ATOM 4344 O O . GLY A 1 294 ? 19.592 -7.834 -20.586 1.00 50.78 294 GLY A O 1
ATOM 4348 N N . GLN A 1 295 ? 17.536 -7.121 -20.008 1.00 41.17 295 GLN A N 1
ATOM 4349 C CA . GLN A 1 295 ? 17.546 -7.773 -18.704 1.00 41.30 295 GLN A CA 1
ATOM 4350 C C . GLN A 1 295 ? 17.574 -9.291 -18.843 1.00 42.87 295 GLN A C 1
ATOM 4351 O O . GLN A 1 295 ? 18.401 -9.957 -18.221 1.00 45.77 295 GLN A O 1
ATOM 4365 N N . ILE A 1 296 ? 16.675 -9.832 -19.660 1.00 42.87 296 ILE A N 1
ATOM 4366 C CA . ILE A 1 296 ? 16.580 -11.276 -19.835 1.00 44.64 296 ILE A CA 1
ATOM 4367 C C . ILE A 1 296 ? 17.510 -11.706 -20.966 1.00 46.01 296 ILE A C 1
ATOM 4368 O O . ILE A 1 296 ? 17.469 -11.152 -22.066 1.00 45.71 296 ILE A O 1
ATOM 4384 N N . LYS A 1 297 ? 18.340 -12.705 -20.679 1.00 45.63 297 LYS A N 1
ATOM 4385 C CA . LYS A 1 297 ? 19.350 -13.186 -21.615 1.00 46.12 297 LYS A CA 1
ATOM 4386 C C . LYS A 1 297 ? 19.115 -14.657 -21.927 1.00 47.39 297 LYS A C 1
ATOM 4387 O O . LYS A 1 297 ? 18.520 -15.378 -21.125 1.00 46.40 297 LYS A O 1
ATOM 4406 N N . ARG A 1 298 ? 19.567 -15.102 -23.094 1.00 48.70 298 ARG A N 1
ATOM 4407 C CA . ARG A 1 298 ? 19.390 -16.494 -23.482 1.00 48.72 298 ARG A CA 1
ATOM 4408 C C . ARG A 1 298 ? 20.182 -17.385 -22.531 1.00 47.74 298 ARG A C 1
ATOM 4409 O O . ARG A 1 298 ? 21.276 -17.024 -22.098 1.00 47.64 298 ARG A O 1
ATOM 4430 N N . GLY A 1 299 ? 19.625 -18.548 -22.211 1.00 47.62 299 GLY A N 1
ATOM 4431 C CA . GLY A 1 299 ? 20.252 -19.466 -21.278 1.00 50.01 299 GLY A CA 1
ATOM 4432 C C . GLY A 1 299 ? 19.838 -19.255 -19.831 1.00 49.89 299 GLY A C 1
ATOM 4433 O O . GLY A 1 299 ? 20.123 -20.094 -18.976 1.00 52.42 299 GLY A O 1
ATOM 4437 N N . GLN A 1 300 ? 19.173 -18.138 -19.549 1.00 48.25 300 GLN A N 1
ATOM 4438 C CA . GLN A 1 300 ? 18.726 -17.836 -18.190 1.00 49.54 300 GLN A CA 1
ATOM 4439 C C . GLN A 1 300 ? 17.445 -18.580 -17.832 1.00 48.38 300 GLN A C 1
ATOM 4440 O O . GLN A 1 300 ? 16.626 -18.874 -18.701 1.00 46.75 300 GLN A O 1
ATOM 4454 N N . ASN A 1 301 ? 17.276 -18.870 -16.544 1.00 51.09 301 ASN A N 1
ATOM 4455 C CA . ASN A 1 301 ? 16.079 -19.545 -16.051 1.00 48.67 301 ASN A CA 1
ATOM 4456 C C . ASN A 1 301 ? 15.038 -18.536 -15.580 1.00 46.01 301 ASN A C 1
ATOM 4457 O O . ASN A 1 301 ? 15.316 -17.702 -14.717 1.00 48.26 301 ASN A O 1
ATOM 4468 N N . LEU A 1 302 ? 13.839 -18.628 -16.150 1.00 43.87 302 LEU A N 1
ATOM 4469 C CA . LEU A 1 302 ? 12.753 -17.697 -15.851 1.00 44.13 302 LEU A CA 1
ATOM 4470 C C . LEU A 1 302 ? 11.604 -18.399 -15.132 1.00 46.98 302 LEU A C 1
ATOM 4471 O O . LEU A 1 302 ? 11.238 -19.521 -15.485 1.00 45.68 302 LEU A O 1
ATOM 4487 N N . LEU A 1 303 ? 11.041 -17.733 -14.126 1.00 47.12 303 LEU A N 1
ATOM 4488 C CA . LEU A 1 303 ? 9.863 -18.239 -13.429 1.00 44.35 303 LEU A CA 1
ATOM 4489 C C . LEU A 1 303 ? 8.661 -17.343 -13.696 1.00 44.76 303 LEU A C 1
ATOM 4490 O O . LEU A 1 303 ? 8.514 -16.283 -13.087 1.00 43.95 303 LEU A O 1
ATOM 4506 N N . LEU A 1 304 ? 7.807 -17.778 -14.615 1.00 43.39 304 LEU A N 1
ATOM 4507 C CA . LEU A 1 304 ? 6.538 -17.111 -14.865 1.00 41.57 304 LEU A CA 1
ATOM 4508 C C . LEU A 1 304 ? 5.562 -17.487 -13.759 1.00 44.69 304 LEU A C 1
ATOM 4509 O O . LEU A 1 304 ? 5.571 -18.622 -13.283 1.00 47.24 304 LEU A O 1
ATOM 4525 N N . GLU A 1 305 ? 4.745 -16.532 -13.328 1.00 42.58 305 GLU A N 1
ATOM 4526 C CA . GLU A 1 305 ? 3.854 -16.760 -12.197 1.00 44.13 305 GLU A CA 1
ATOM 4527 C C . GLU A 1 305 ? 2.695 -15.765 -12.194 1.00 40.60 305 GLU A C 1
ATOM 4528 O O . GLU A 1 305 ? 2.841 -14.628 -12.645 1.00 41.22 305 GLU A O 1
ATOM 4540 N N . GLY A 1 306 ? 1.546 -16.195 -11.680 1.00 38.76 306 GLY A N 1
ATOM 4541 C CA . GLY A 1 306 ? 0.411 -15.304 -11.528 1.00 40.47 306 GLY A CA 1
ATOM 4542 C C . GLY A 1 306 ? -0.880 -15.994 -11.131 1.00 41.33 306 GLY A C 1
ATOM 4543 O O . GLY A 1 306 ? -1.018 -17.212 -11.253 1.00 38.29 306 GLY A O 1
ATOM 4547 N N . ILE A 1 307 ? -1.825 -15.195 -10.643 1.00 38.37 307 ILE A N 1
ATOM 4548 C CA . ILE A 1 307 ? -3.169 -15.663 -10.322 1.00 39.99 307 ILE A CA 1
ATOM 4549 C C . ILE A 1 307 ? -4.188 -14.739 -10.982 1.00 38.19 307 ILE A C 1
ATOM 4550 O O . ILE A 1 307 ? -3.925 -13.553 -11.178 1.00 37.93 307 ILE A O 1
ATOM 4566 N N . GLY A 1 308 ? -5.342 -15.295 -11.338 1.00 35.67 308 GLY A N 1
ATOM 4567 C CA . GLY A 1 308 ? -6.393 -14.535 -11.989 1.00 33.15 308 GLY A CA 1
ATOM 4568 C C . GLY A 1 308 ? -7.765 -14.991 -11.540 1.00 34.90 308 GLY A C 1
ATOM 4569 O O . GLY A 1 308 ? -7.886 -15.918 -10.740 1.00 35.03 308 GLY A O 1
ATOM 4573 N N . GLY A 1 309 ? -8.799 -14.336 -12.059 1.00 30.46 309 GLY A N 1
ATOM 4574 C CA . GLY A 1 309 ? -10.174 -14.660 -11.719 1.00 32.09 309 GLY A CA 1
ATOM 4575 C C . GLY A 1 309 ? -10.518 -16.118 -11.956 1.00 33.98 309 GLY A C 1
ATOM 4576 O O . GLY A 1 309 ? -10.115 -16.707 -12.958 1.00 36.12 309 GLY A O 1
ATOM 4580 N N . GLY A 1 310 ? -11.264 -16.698 -11.021 1.00 33.42 310 GLY A N 1
ATOM 4581 C CA . GLY A 1 310 ? -11.609 -18.107 -11.073 1.00 32.51 310 GLY A CA 1
ATOM 4582 C C . GLY A 1 310 ? -11.900 -18.675 -9.694 1.00 32.80 310 GLY A C 1
ATOM 4583 O O . GLY A 1 310 ? -13.041 -19.030 -9.409 1.00 35.57 310 GLY A O 1
ATOM 4587 N N . PHE A 1 311 ? -10.886 -18.770 -8.832 1.00 34.19 311 PHE A N 1
ATOM 4588 C CA . PHE A 1 311 ? -9.509 -18.412 -9.167 1.00 36.34 311 PHE A CA 1
ATOM 4589 C C . PHE A 1 311 ? -8.851 -19.445 -10.070 1.00 37.38 311 PHE A C 1
ATOM 4590 O O . PHE A 1 311 ? -9.105 -20.644 -9.960 1.00 35.61 311 PHE A O 1
ATOM 4607 N N . ALA A 1 312 ? -8.005 -18.951 -10.966 1.00 37.05 312 ALA A N 1
ATOM 4608 C CA . ALA A 1 312 ? -7.082 -19.786 -11.718 1.00 38.78 312 ALA A CA 1
ATOM 4609 C C . ALA A 1 312 ? -5.691 -19.195 -11.561 1.00 37.05 312 ALA A C 1
ATOM 4610 O O . ALA A 1 312 ? -5.518 -17.980 -11.625 1.00 34.53 312 ALA A O 1
ATOM 4617 N N . TRP A 1 313 ? -4.705 -20.053 -11.338 1.00 37.68 313 TRP A N 1
ATOM 4618 C CA . TRP A 1 313 ? -3.336 -19.594 -11.181 1.00 37.97 313 TRP A CA 1
ATOM 4619 C C . TRP A 1 313 ? -2.361 -20.668 -11.625 1.00 40.16 313 TRP A C 1
ATOM 4620 O O . TRP A 1 313 ? -2.738 -21.820 -11.840 1.00 39.40 313 TRP A O 1
ATOM 4641 N N . GLY A 1 314 ? -1.105 -20.274 -11.785 1.00 39.79 314 GLY A N 1
ATOM 4642 C CA . GLY A 1 314 ? -0.085 -21.192 -12.237 1.00 42.38 314 GLY A CA 1
ATOM 4643 C C . GLY A 1 314 ? 1.308 -20.623 -12.084 1.00 43.06 314 GLY A C 1
ATOM 4644 O O . GLY A 1 314 ? 1.486 -19.478 -11.668 1.00 40.85 314 GLY A O 1
ATOM 4648 N N . ALA A 1 315 ? 2.299 -21.449 -12.397 1.00 45.36 315 ALA A N 1
ATOM 4649 C CA . ALA A 1 315 ? 3.679 -21.003 -12.481 1.00 44.31 315 ALA A CA 1
ATOM 4650 C C . ALA A 1 315 ? 4.388 -21.826 -13.547 1.00 45.53 315 ALA A C 1
ATOM 4651 O O . ALA A 1 315 ? 4.146 -23.027 -13.671 1.00 47.03 315 ALA A O 1
ATOM 4658 N N . VAL A 1 316 ? 5.249 -21.175 -14.323 1.00 45.94 316 VAL A N 1
ATOM 4659 C CA . VAL A 1 316 ? 5.970 -21.846 -15.395 1.00 43.25 316 VAL A CA 1
ATOM 4660 C C . VAL A 1 316 ? 7.462 -21.585 -15.273 1.00 43.26 316 VAL A C 1
ATOM 4661 O O . VAL A 1 316 ? 7.911 -20.441 -15.333 1.00 41.90 316 VAL A O 1
ATOM 4674 N N . LEU A 1 317 ? 8.221 -22.662 -15.106 1.00 47.64 317 LEU A N 1
ATOM 4675 C CA . LEU A 1 317 ? 9.674 -22.591 -15.074 1.00 45.93 317 LEU A CA 1
ATOM 4676 C C . LEU A 1 317 ? 10.204 -22.892 -16.469 1.00 46.41 317 LEU A C 1
ATOM 4677 O O . LEU A 1 317 ? 9.844 -23.906 -17.070 1.00 45.81 317 LEU A O 1
ATOM 4693 N N . LEU A 1 318 ? 11.038 -22.000 -16.991 1.00 46.36 318 LEU A N 1
ATOM 4694 C CA . LEU A 1 318 ? 11.601 -22.186 -18.320 1.00 45.77 318 LEU A CA 1
ATOM 4695 C C . LEU A 1 318 ? 12.985 -21.562 -18.451 1.00 45.69 318 LEU A C 1
ATOM 4696 O O . LEU A 1 318 ? 13.328 -20.625 -17.732 1.00 45.35 318 LEU A O 1
ATOM 4712 N N . GLN A 1 319 ? 13.773 -22.099 -19.378 1.00 45.69 319 GLN A N 1
ATOM 4713 C CA . GLN A 1 319 ? 15.087 -21.560 -19.702 1.00 49.08 319 GLN A CA 1
ATOM 4714 C C . GLN A 1 319 ? 15.016 -20.794 -21.018 1.00 47.00 319 GLN A C 1
ATOM 4715 O O . GLN A 1 319 ? 14.747 -21.378 -22.066 1.00 46.09 319 GLN A O 1
ATOM 4729 N N . TYR A 1 320 ? 15.257 -19.488 -20.965 1.00 45.52 320 TYR A N 1
ATOM 4730 C CA . TYR A 1 320 ? 15.239 -18.669 -22.172 1.00 45.55 320 TYR A CA 1
ATOM 4731 C C . TYR A 1 320 ? 16.479 -18.922 -23.021 1.00 48.25 320 TYR A C 1
ATOM 4732 O O . TYR A 1 320 ? 16.434 -19.674 -23.994 1.00 50.58 320 TYR A O 1
ATOM 4750 N N . GLN B 1 2 ? 2.605 -42.183 -24.079 1.00 56.64 2 GLN B N 1
ATOM 4751 C CA . GLN B 1 2 ? 1.319 -42.531 -23.482 1.00 58.13 2 GLN B CA 1
ATOM 4752 C C . GLN B 1 2 ? 0.175 -42.294 -24.461 1.00 52.98 2 GLN B C 1
ATOM 4753 O O . GLN B 1 2 ? 0.367 -41.703 -25.525 1.00 52.70 2 GLN B O 1
ATOM 4766 N N . TYR B 1 3 ? -1.013 -42.760 -24.089 1.00 49.81 3 TYR B N 1
ATOM 4767 C CA . TYR B 1 3 ? -2.204 -42.610 -24.917 1.00 47.97 3 TYR B CA 1
ATOM 4768 C C . TYR B 1 3 ? -3.401 -42.201 -24.069 1.00 47.01 3 TYR B C 1
ATOM 4769 O O . TYR B 1 3 ? -3.398 -42.385 -22.854 1.00 46.75 3 TYR B O 1
ATOM 4787 N N . ALA B 1 4 ? -4.416 -41.640 -24.719 1.00 47.61 4 ALA B N 1
ATOM 4788 C CA . ALA B 1 4 ? -5.606 -41.150 -24.032 1.00 46.67 4 ALA B CA 1
ATOM 4789 C C . ALA B 1 4 ? -6.857 -41.903 -24.476 1.00 46.04 4 ALA B C 1
ATOM 4790 O O . ALA B 1 4 ? -7.147 -41.980 -25.672 1.00 47.21 4 ALA B O 1
ATOM 4797 N N . LYS B 1 5 ? -7.588 -42.453 -23.508 1.00 43.01 5 LYS B N 1
ATOM 4798 C CA . LYS B 1 5 ? -8.802 -43.220 -23.788 1.00 44.25 5 LYS B CA 1
ATOM 4799 C C . LYS B 1 5 ? -10.044 -42.757 -23.033 1.00 42.77 5 LYS B C 1
ATOM 4800 O O . LYS B 1 5 ? -9.966 -42.261 -21.909 1.00 45.30 5 LYS B O 1
ATOM 4819 N N . ILE B 1 6 ? -11.194 -42.934 -23.676 1.00 42.39 6 ILE B N 1
ATOM 4820 C CA . ILE B 1 6 ? -12.484 -42.634 -23.068 1.00 40.89 6 ILE B CA 1
ATOM 4821 C C . ILE B 1 6 ? -12.784 -43.632 -21.958 1.00 40.30 6 ILE B C 1
ATOM 4822 O O . ILE B 1 6 ? -13.039 -44.806 -22.218 1.00 39.16 6 ILE B O 1
ATOM 4838 N N . SER B 1 7 ? -12.765 -43.145 -20.722 1.00 41.35 7 SER B N 1
ATOM 4839 C CA . SER B 1 7 ? -13.023 -43.972 -19.550 1.00 39.09 7 SER B CA 1
ATOM 4840 C C . SER B 1 7 ? -14.518 -44.062 -19.264 1.00 38.92 7 SER B C 1
ATOM 4841 O O . SER B 1 7 ? -15.013 -45.087 -18.793 1.00 42.42 7 SER B O 1
ATOM 4849 N N . GLY B 1 8 ? -15.227 -42.974 -19.540 1.00 37.87 8 GLY B N 1
ATOM 4850 C CA . GLY B 1 8 ? -16.660 -42.916 -19.332 1.00 36.87 8 GLY B CA 1
ATOM 4851 C C . GLY B 1 8 ? -17.267 -41.770 -20.113 1.00 37.05 8 GLY B C 1
ATOM 4852 O O . GLY B 1 8 ? -16.564 -40.849 -20.532 1.00 35.42 8 GLY B O 1
ATOM 4856 N N . THR B 1 9 ? -18.580 -41.826 -20.299 1.00 35.44 9 THR B N 1
ATOM 4857 C CA . THR B 1 9 ? -19.296 -40.814 -21.059 1.00 36.39 9 THR B CA 1
ATOM 4858 C C . THR B 1 9 ? -20.586 -40.416 -20.346 1.00 34.27 9 THR B C 1
ATOM 4859 O O . THR B 1 9 ? -21.108 -41.164 -19.522 1.00 36.00 9 THR B O 1
ATOM 4870 N N . GLY B 1 10 ? -21.088 -39.228 -20.660 1.00 33.82 10 GLY B N 1
ATOM 4871 C CA . GLY B 1 10 ? -22.312 -38.733 -20.058 1.00 33.80 10 GLY B CA 1
ATOM 4872 C C . GLY B 1 10 ? -22.877 -37.581 -20.863 1.00 31.96 10 GLY B C 1
ATOM 4873 O O . GLY B 1 10 ? -22.155 -36.932 -21.619 1.00 32.03 10 GLY B O 1
ATOM 4877 N N . SER B 1 11 ? -24.169 -37.320 -20.701 1.00 32.01 11 SER B N 1
ATOM 4878 C CA . SER B 1 11 ? -24.811 -36.233 -21.428 1.00 31.20 11 SER B CA 1
ATOM 4879 C C . SER B 1 11 ? -26.075 -35.752 -20.730 1.00 31.63 11 SER B C 1
ATOM 4880 O O . SER B 1 11 ? -26.687 -36.488 -19.956 1.00 32.73 11 SER B O 1
ATOM 4888 N N . TYR B 1 12 ? -26.455 -34.510 -21.015 1.00 31.73 12 TYR B N 1
ATOM 4889 C CA . TYR B 1 12 ? -27.649 -33.907 -20.436 1.00 35.52 12 TYR B CA 1
ATOM 4890 C C . TYR B 1 12 ? -28.355 -32.993 -21.437 1.00 36.10 12 TYR B C 1
ATOM 4891 O O . TYR B 1 12 ? -27.714 -32.170 -22.091 1.00 38.05 12 TYR B O 1
ATOM 4909 N N . LEU B 1 13 ? -29.672 -33.141 -21.548 1.00 34.47 13 LEU B N 1
ATOM 4910 C CA . LEU B 1 13 ? -30.494 -32.246 -22.360 1.00 34.38 13 LEU B CA 1
ATOM 4911 C C . LEU B 1 13 ? -31.554 -31.607 -21.465 1.00 34.24 13 LEU B C 1
ATOM 4912 O O . LEU B 1 13 ? -32.221 -32.312 -20.707 1.00 36.61 13 LEU B O 1
ATOM 4928 N N . PRO B 1 14 ? -31.708 -30.274 -21.532 1.00 35.32 14 PRO B N 1
ATOM 4929 C CA . PRO B 1 14 ? -32.714 -29.636 -20.671 1.00 38.94 14 PRO B CA 1
ATOM 4930 C C . PRO B 1 14 ? -34.130 -30.160 -20.919 1.00 38.60 14 PRO B C 1
ATOM 4931 O O . PRO B 1 14 ? -34.445 -30.609 -22.019 1.00 36.90 14 PRO B O 1
ATOM 4942 N N . ALA B 1 15 ? -34.966 -30.091 -19.888 1.00 41.59 15 ALA B N 1
ATOM 4943 C CA . ALA B 1 15 ? -36.284 -30.721 -19.897 1.00 42.01 15 ALA B CA 1
ATOM 4944 C C . ALA B 1 15 ? -37.208 -30.211 -21.005 1.00 39.73 15 ALA B C 1
ATOM 4945 O O . ALA B 1 15 ? -37.973 -30.984 -21.584 1.00 38.53 15 ALA B O 1
ATOM 4952 N N . ASN B 1 16 ? -37.141 -28.917 -21.298 1.00 38.63 16 ASN B N 1
ATOM 4953 C CA . ASN B 1 16 ? -38.044 -28.310 -22.271 1.00 40.26 16 ASN B CA 1
ATOM 4954 C C . ASN B 1 16 ? -37.740 -28.760 -23.697 1.00 41.66 16 ASN B C 1
ATOM 4955 O O . ASN B 1 16 ? -36.820 -28.258 -24.340 1.00 41.50 16 ASN B O 1
ATOM 4966 N N . ARG B 1 17 ? -38.534 -29.713 -24.174 1.00 40.19 17 ARG B N 1
ATOM 4967 C CA . ARG B 1 17 ? -38.411 -30.256 -25.522 1.00 41.58 17 ARG B CA 1
ATOM 4968 C C . ARG B 1 17 ? -39.336 -29.523 -26.492 1.00 42.41 17 ARG B C 1
ATOM 4969 O O . ARG B 1 17 ? -40.547 -29.457 -26.276 1.00 46.26 17 ARG B O 1
ATOM 4990 N N . VAL B 1 18 ? -38.753 -28.966 -27.553 1.00 41.31 18 VAL B N 1
ATOM 4991 C CA . VAL B 1 18 ? -39.481 -28.112 -28.491 1.00 42.10 18 VAL B CA 1
ATOM 4992 C C . VAL B 1 18 ? -39.509 -28.707 -29.899 1.00 43.43 18 VAL B C 1
ATOM 4993 O O . VAL B 1 18 ? -38.466 -28.902 -30.520 1.00 41.37 18 VAL B O 1
ATOM 5006 N N . SER B 1 19 ? -40.711 -28.994 -30.393 1.00 43.52 19 SER B N 1
ATOM 5007 C CA . SER B 1 19 ? -40.892 -29.524 -31.742 1.00 44.27 19 SER B CA 1
ATOM 5008 C C . SER B 1 19 ? -40.923 -28.397 -32.770 1.00 46.69 19 SER B C 1
ATOM 5009 O O . SER B 1 19 ? -40.988 -27.222 -32.411 1.00 46.72 19 SER B O 1
ATOM 5017 N N . ASN B 1 20 ? -40.864 -28.763 -34.048 1.00 47.18 20 ASN B N 1
ATOM 5018 C CA . ASN B 1 20 ? -40.933 -27.790 -35.135 1.00 48.15 20 ASN B CA 1
ATOM 5019 C C . ASN B 1 20 ? -42.267 -27.053 -35.167 1.00 47.43 20 ASN B C 1
ATOM 5020 O O . ASN B 1 20 ? -42.322 -25.863 -35.480 1.00 47.61 20 ASN B O 1
ATOM 5031 N N . ASP B 1 21 ? -43.340 -27.766 -34.845 1.00 48.00 21 ASP B N 1
ATOM 5032 C CA . ASP B 1 21 ? -44.675 -27.181 -34.843 1.00 52.01 21 ASP B CA 1
ATOM 5033 C C . ASP B 1 21 ? -44.777 -26.105 -33.771 1.00 50.12 21 ASP B C 1
ATOM 5034 O O . ASP B 1 21 ? -45.528 -25.142 -33.921 1.00 52.02 21 ASP B O 1
ATOM 5043 N N . ASP B 1 22 ? -44.027 -26.275 -32.686 1.00 50.40 22 ASP B N 1
ATOM 5044 C CA . ASP B 1 22 ? -43.983 -25.274 -31.627 1.00 49.13 22 ASP B CA 1
ATOM 5045 C C . ASP B 1 22 ? -43.420 -23.969 -32.170 1.00 49.26 22 ASP B C 1
ATOM 5046 O O . ASP B 1 22 ? -43.934 -22.890 -31.878 1.00 49.43 22 ASP B O 1
ATOM 5055 N N . LEU B 1 23 ? -42.360 -24.078 -32.965 1.00 50.15 23 LEU B N 1
ATOM 5056 C CA . LEU B 1 23 ? -41.733 -22.908 -33.563 1.00 50.51 23 LEU B CA 1
ATOM 5057 C C . LEU B 1 23 ? -42.615 -22.316 -34.655 1.00 51.73 23 LEU B C 1
ATOM 5058 O O . LEU B 1 23 ? -42.554 -21.118 -34.925 1.00 52.85 23 LEU B O 1
ATOM 5074 N N . ALA B 1 24 ? -43.436 -23.155 -35.280 1.00 52.08 24 ALA B N 1
ATOM 5075 C CA . ALA B 1 24 ? -44.334 -22.690 -36.333 1.00 54.67 24 ALA B CA 1
ATOM 5076 C C . ALA B 1 24 ? -45.336 -21.677 -35.783 1.00 57.43 24 ALA B C 1
ATOM 5077 O O . ALA B 1 24 ? -45.859 -20.842 -36.520 1.00 60.39 24 ALA B O 1
ATOM 5084 N N . GLN B 1 25 ? -45.641 -21.757 -34.501 1.00 57.77 25 GLN B N 1
ATOM 5085 C CA . GLN B 1 25 ? -46.489 -20.771 -33.856 1.00 59.66 25 GLN B CA 1
ATOM 5086 C C . GLN B 1 25 ? -45.744 -19.438 -33.709 1.00 56.60 25 GLN B C 1
ATOM 5087 O O . GLN B 1 25 ? -46.258 -18.388 -33.963 1.00 55.47 25 GLN B O 1
ATOM 5101 N N . LYS B 1 26 ? -44.517 -19.526 -33.227 1.00 57.61 26 LYS B N 1
ATOM 5102 C CA . LYS B 1 26 ? -43.605 -18.403 -33.040 1.00 55.33 26 LYS B CA 1
ATOM 5103 C C . LYS B 1 26 ? -43.088 -17.772 -34.334 1.00 54.34 26 LYS B C 1
ATOM 5104 O O . LYS B 1 26 ? -42.938 -16.586 -34.409 1.00 54.58 26 LYS B O 1
ATOM 5123 N N . VAL B 1 27 ? -42.785 -18.573 -35.343 1.00 54.90 27 VAL B N 1
ATOM 5124 C CA . VAL B 1 27 ? -42.248 -18.032 -36.571 1.00 54.58 27 VAL B CA 1
ATOM 5125 C C . VAL B 1 27 ? -42.808 -18.658 -37.840 1.00 56.00 27 VAL B C 1
ATOM 5126 O O . VAL B 1 27 ? -43.245 -19.773 -37.837 1.00 55.48 27 VAL B O 1
ATOM 5139 N N . ASP B 1 28 ? -42.777 -17.916 -38.929 1.00 58.25 28 ASP B N 1
ATOM 5140 C CA . ASP B 1 28 ? -43.364 -18.378 -40.184 1.00 61.10 28 ASP B CA 1
ATOM 5141 C C . ASP B 1 28 ? -42.533 -19.514 -40.783 1.00 60.11 28 ASP B C 1
ATOM 5142 O O . ASP B 1 28 ? -41.742 -19.302 -41.702 1.00 61.61 28 ASP B O 1
ATOM 5151 N N . THR B 1 29 ? -42.726 -20.719 -40.252 1.00 56.57 29 THR B N 1
ATOM 5152 C CA . THR B 1 29 ? -42.014 -21.901 -40.731 1.00 57.25 29 THR B CA 1
ATOM 5153 C C . THR B 1 29 ? -42.916 -23.135 -40.718 1.00 58.46 29 THR B C 1
ATOM 5154 O O . THR B 1 29 ? -44.068 -23.071 -40.285 1.00 61.29 29 THR B O 1
ATOM 5165 N N . SER B 1 30 ? -42.383 -24.250 -41.210 1.00 56.67 30 SER B N 1
ATOM 5166 C CA . SER B 1 30 ? -43.114 -25.512 -41.259 1.00 55.00 30 SER B CA 1
ATOM 5167 C C . SER B 1 30 ? -42.268 -26.668 -40.735 1.00 52.70 30 SER B C 1
ATOM 5168 O O . SER B 1 30 ? -41.044 -26.655 -40.862 1.00 51.38 30 SER B O 1
ATOM 5176 N N . ASP B 1 31 ? -42.924 -27.667 -40.151 1.00 53.14 31 ASP B N 1
ATOM 5177 C CA . ASP B 1 31 ? -42.233 -28.866 -39.691 1.00 50.61 31 ASP B CA 1
ATOM 5178 C C . ASP B 1 31 ? -41.555 -29.579 -40.851 1.00 51.09 31 ASP B C 1
ATOM 5179 O O . ASP B 1 31 ? -40.403 -30.000 -40.745 1.00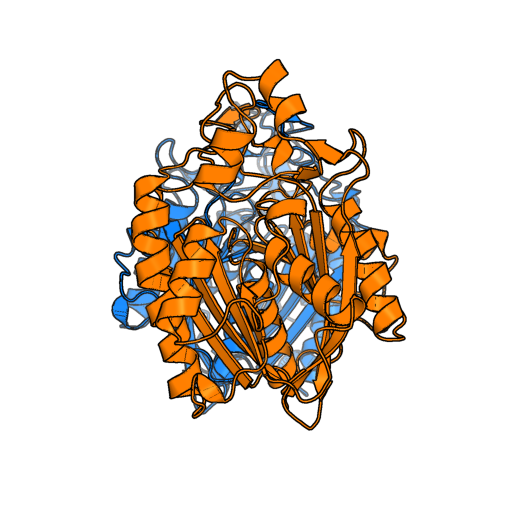 51.71 31 ASP B O 1
ATOM 5188 N N . GLU B 1 32 ? -42.272 -29.704 -41.961 1.00 53.38 32 GLU B N 1
ATOM 5189 C CA . GLU B 1 32 ? -41.748 -30.395 -43.131 1.00 55.12 32 GLU B CA 1
ATOM 5190 C C . GLU B 1 32 ? -40.581 -29.629 -43.744 1.00 57.72 32 GLU B C 1
ATOM 5191 O O . GLU B 1 32 ? -39.612 -30.229 -44.209 1.00 61.50 32 GLU B O 1
ATOM 5203 N N . TRP B 1 33 ? -40.681 -28.303 -43.751 1.00 57.07 33 TRP B N 1
ATOM 5204 C CA . TRP B 1 33 ? -39.638 -27.467 -44.331 1.00 54.97 33 TRP B CA 1
ATOM 5205 C C . TRP B 1 33 ? -38.344 -27.586 -43.529 1.00 51.62 33 TRP B C 1
ATOM 5206 O O . TRP B 1 33 ? -37.265 -27.741 -44.100 1.00 52.27 33 TRP B O 1
ATOM 5227 N N . ILE B 1 34 ? -38.457 -27.509 -42.206 1.00 51.16 34 ILE B N 1
ATOM 5228 C CA . ILE B 1 34 ? -37.298 -27.654 -41.328 1.00 50.38 34 ILE B CA 1
ATOM 5229 C C . ILE B 1 34 ? -36.688 -29.044 -41.483 1.00 51.06 34 ILE B C 1
ATOM 5230 O O . ILE B 1 34 ? -35.469 -29.188 -41.574 1.00 52.00 34 ILE B O 1
ATOM 5246 N N . THR B 1 35 ? -37.541 -30.062 -41.506 1.00 51.89 35 THR B N 1
ATOM 5247 C CA . THR B 1 35 ? -37.088 -31.439 -41.659 1.00 49.95 35 THR B CA 1
ATOM 5248 C C . THR B 1 35 ? -36.412 -31.620 -43.013 1.00 50.08 35 THR B C 1
ATOM 5249 O O . THR B 1 35 ? -35.416 -32.334 -43.132 1.00 48.43 35 THR B O 1
ATOM 5260 N N . ALA B 1 36 ? -36.974 -30.982 -44.034 1.00 52.45 36 ALA B N 1
ATOM 5261 C CA . ALA B 1 36 ? -36.430 -31.057 -45.382 1.00 53.19 36 ALA B CA 1
ATOM 5262 C C . ALA B 1 36 ? -35.045 -30.418 -45.466 1.00 50.15 36 ALA B C 1
ATOM 5263 O O . ALA B 1 36 ? -34.151 -30.950 -46.123 1.00 50.79 36 ALA B O 1
ATOM 5270 N N . ARG B 1 37 ? -34.872 -29.278 -44.800 1.00 48.97 37 ARG B N 1
ATOM 5271 C CA . ARG B 1 37 ? -33.596 -28.565 -44.822 1.00 49.04 37 ARG B CA 1
ATOM 5272 C C . ARG B 1 37 ? -32.501 -29.259 -44.019 1.00 49.77 37 ARG B C 1
ATOM 5273 O O . ARG B 1 37 ? -31.361 -29.366 -44.475 1.00 49.12 37 ARG B O 1
ATOM 5294 N N . THR B 1 38 ? -32.855 -29.724 -42.824 1.00 49.03 38 THR B N 1
ATOM 5295 C CA . THR B 1 38 ? -31.864 -30.095 -41.817 1.00 46.60 38 THR B CA 1
ATOM 5296 C C . THR B 1 38 ? -32.077 -31.480 -41.219 1.00 45.44 38 THR B C 1
ATOM 5297 O O . THR B 1 38 ? -31.136 -32.093 -40.713 1.00 45.23 38 THR B O 1
ATOM 5308 N N . GLY B 1 39 ? -33.313 -31.963 -41.264 1.00 44.07 39 GLY B N 1
ATOM 5309 C CA . GLY B 1 39 ? -33.652 -33.234 -40.651 1.00 43.37 39 GLY B CA 1
ATOM 5310 C C . GLY B 1 39 ? -33.927 -33.087 -39.166 1.00 44.40 39 GLY B C 1
ATOM 5311 O O . GLY B 1 39 ? -34.053 -34.080 -38.449 1.00 45.15 39 GLY B O 1
ATOM 5315 N N . ILE B 1 40 ? -34.024 -31.843 -38.706 1.00 44.77 40 ILE B N 1
ATOM 5316 C CA . ILE B 1 40 ? -34.293 -31.561 -37.302 1.00 42.46 40 ILE B CA 1
ATOM 5317 C C . ILE B 1 40 ? -35.790 -31.619 -37.039 1.00 43.07 40 ILE B C 1
ATOM 5318 O O . ILE B 1 40 ? -36.582 -31.057 -37.796 1.00 43.46 40 ILE B O 1
ATOM 5334 N N . LYS B 1 41 ? -36.168 -32.309 -35.967 1.00 40.82 41 LYS B N 1
ATOM 5335 C CA . LYS B 1 41 ? -37.566 -32.389 -35.557 1.00 42.56 41 LYS B CA 1
ATOM 5336 C C . LYS B 1 41 ? -37.760 -31.819 -34.156 1.00 42.34 41 LYS B C 1
ATOM 5337 O O . LYS B 1 41 ? -38.837 -31.320 -33.829 1.00 42.08 41 LYS B O 1
ATOM 5356 N N . PHE B 1 42 ? -36.720 -31.900 -33.329 1.00 44.68 42 PHE B N 1
ATOM 5357 C CA . PHE B 1 42 ? -36.807 -31.425 -31.954 1.00 43.56 42 PHE B CA 1
ATOM 5358 C C . PHE B 1 42 ? -35.547 -30.694 -31.503 1.00 41.79 42 PHE B C 1
ATOM 5359 O O . PHE B 1 42 ? -34.459 -30.915 -32.033 1.00 42.50 42 PHE B O 1
ATOM 5376 N N . ARG B 1 43 ? -35.719 -29.824 -30.512 1.00 40.78 43 ARG B N 1
ATOM 5377 C CA . ARG B 1 43 ? -34.610 -29.174 -29.818 1.00 39.59 43 ARG B CA 1
ATOM 5378 C C . ARG B 1 43 ? -34.909 -29.190 -28.329 1.00 37.57 43 ARG B C 1
ATOM 5379 O O . ARG B 1 43 ? -36.039 -29.461 -27.921 1.00 41.98 43 ARG B O 1
ATOM 5400 N N . HIS B 1 44 ? -33.894 -28.894 -27.526 1.00 36.53 44 HIS B N 1
ATOM 5401 C CA . HIS B 1 44 ? -34.079 -28.712 -26.094 1.00 36.08 44 HIS B CA 1
ATOM 5402 C C . HIS B 1 44 ? -33.627 -27.316 -25.688 1.00 36.83 44 HIS B C 1
ATOM 5403 O O . HIS B 1 44 ? -32.567 -26.850 -26.108 1.00 35.35 44 HIS B O 1
ATOM 5417 N N . ILE B 1 45 ? -34.447 -26.655 -24.875 1.00 35.52 45 ILE B N 1
ATOM 5418 C CA . ILE B 1 45 ? -34.167 -25.301 -24.420 1.00 36.30 45 ILE B CA 1
ATOM 5419 C C . ILE B 1 45 ? -33.958 -25.290 -22.915 1.00 37.91 45 ILE B C 1
ATOM 5420 O O . ILE B 1 45 ? -34.749 -25.858 -22.165 1.00 40.58 45 ILE B O 1
ATOM 5436 N N . ALA B 1 46 ? -32.885 -24.639 -22.482 1.00 36.95 46 ALA B N 1
ATOM 5437 C CA . ALA B 1 46 ? -32.562 -24.546 -21.065 1.00 39.52 46 ALA B CA 1
ATOM 5438 C C . ALA B 1 46 ? -33.677 -23.844 -20.295 1.00 38.05 46 ALA B C 1
ATOM 5439 O O . ALA B 1 46 ? -34.377 -22.991 -20.841 1.00 40.69 46 ALA B O 1
ATOM 5446 N N . ALA B 1 47 ? -33.850 -24.216 -19.030 1.00 36.89 47 ALA B N 1
ATOM 5447 C CA . ALA B 1 47 ? -34.805 -23.539 -18.162 1.00 37.65 47 ALA B CA 1
ATOM 5448 C C . ALA B 1 47 ? -34.273 -22.154 -17.807 1.00 38.34 47 ALA B C 1
ATOM 5449 O O . ALA B 1 47 ? -33.107 -21.851 -18.059 1.00 37.37 47 ALA B O 1
ATOM 5456 N N . GLU B 1 48 ? -35.123 -21.320 -17.216 1.00 41.37 48 GLU B N 1
ATOM 5457 C CA . GLU B 1 48 ? -34.759 -19.935 -16.929 1.00 42.62 48 GLU B CA 1
ATOM 5458 C C . GLU B 1 48 ? -33.580 -19.839 -15.963 1.00 40.25 48 GLU B C 1
ATOM 5459 O O . GLU B 1 48 ? -32.735 -18.955 -16.096 1.00 40.31 48 GLU B O 1
ATOM 5471 N N . ASN B 1 49 ? -33.522 -20.752 -14.999 1.00 39.89 49 ASN B N 1
ATOM 5472 C CA . ASN B 1 49 ? -32.544 -20.656 -13.921 1.00 42.67 49 ASN B CA 1
ATOM 5473 C C . ASN B 1 49 ? -31.220 -21.358 -14.212 1.00 39.58 49 ASN B C 1
ATOM 5474 O O . ASN B 1 49 ? -30.231 -21.116 -13.521 1.00 43.96 49 ASN B O 1
ATOM 5485 N N . GLU B 1 50 ? -31.193 -22.209 -15.234 1.00 35.30 50 GLU B N 1
ATOM 5486 C CA . GLU B 1 50 ? -29.980 -22.961 -15.551 1.00 37.65 50 GLU B CA 1
ATOM 5487 C C . GLU B 1 50 ? -29.213 -22.341 -16.713 1.00 37.14 50 GLU B C 1
ATOM 5488 O O . GLU B 1 50 ? -29.798 -21.803 -17.653 1.00 37.00 50 GLU B O 1
ATOM 5500 N N . LYS B 1 51 ? -27.890 -22.421 -16.619 1.00 37.13 51 LYS B N 1
ATOM 5501 C CA . LYS B 1 51 ? -26.990 -21.878 -17.627 1.00 33.96 51 LYS B CA 1
ATOM 5502 C C . LYS B 1 51 ? -26.013 -22.968 -18.058 1.00 31.82 51 LYS B C 1
ATOM 5503 O O . LYS B 1 51 ? -26.153 -24.121 -17.652 1.00 33.34 51 LYS B O 1
ATOM 5522 N N . THR B 1 52 ? -25.026 -22.608 -18.873 1.00 30.11 52 THR B N 1
ATOM 5523 C CA . THR B 1 52 ? -24.112 -23.593 -19.450 1.00 30.13 52 THR B CA 1
ATOM 5524 C C . THR B 1 52 ? -23.414 -24.437 -18.386 1.00 28.55 52 THR B C 1
ATOM 5525 O O . THR B 1 52 ? -23.204 -25.632 -18.578 1.00 28.05 52 THR B O 1
ATOM 5536 N N . SER B 1 53 ? -23.053 -23.811 -17.271 1.00 27.75 53 SER B N 1
ATOM 5537 C CA . SER B 1 53 ? -22.375 -24.513 -16.189 1.00 28.36 53 SER B CA 1
ATOM 5538 C C . SER B 1 53 ? -23.245 -25.625 -15.606 1.00 28.89 53 SER B C 1
ATOM 5539 O O . SER B 1 53 ? -22.745 -26.684 -15.231 1.00 29.34 53 SER B O 1
ATOM 5547 N N . ASP B 1 54 ? -24.549 -25.377 -15.539 1.00 29.31 54 ASP B N 1
ATOM 5548 C CA . ASP B 1 54 ? -25.490 -26.351 -14.998 1.00 30.19 54 ASP B CA 1
ATOM 5549 C C . ASP B 1 54 ? -25.626 -27.566 -15.912 1.00 31.78 54 ASP B C 1
ATOM 5550 O O . ASP B 1 54 ? -25.543 -28.708 -15.462 1.00 33.15 54 ASP B O 1
ATOM 5559 N N . LEU B 1 55 ? -25.841 -27.308 -17.196 1.00 29.54 55 LEU B N 1
ATOM 5560 C CA . LEU B 1 55 ? -25.902 -28.368 -18.194 1.00 32.62 55 LEU B CA 1
ATOM 5561 C C . LEU B 1 55 ? -24.597 -29.160 -18.203 1.00 33.20 55 LEU B C 1
ATOM 5562 O O . LEU B 1 55 ? -24.600 -30.391 -18.246 1.00 32.22 55 LEU B O 1
ATOM 5578 N N . ALA B 1 56 ? -23.484 -28.434 -18.155 1.00 29.31 56 ALA B N 1
ATOM 5579 C CA . ALA B 1 56 ? -22.158 -29.034 -18.208 1.00 29.43 56 ALA B CA 1
ATOM 5580 C C . ALA B 1 56 ? -21.885 -29.892 -16.980 1.00 32.16 56 ALA B C 1
ATOM 5581 O O . ALA B 1 56 ? -21.333 -30.986 -17.087 1.00 29.93 56 ALA B O 1
ATOM 5588 N N . ALA B 1 57 ? -22.278 -29.390 -15.814 1.00 35.57 57 ALA B N 1
ATOM 5589 C CA . ALA B 1 57 ? -22.023 -30.086 -14.560 1.00 33.35 57 ALA B CA 1
ATOM 5590 C C . ALA B 1 57 ? -22.746 -31.424 -14.537 1.00 32.65 57 ALA B C 1
ATOM 5591 O O . ALA B 1 57 ? -22.175 -32.442 -14.149 1.00 34.85 57 ALA B O 1
ATOM 5598 N N . GLU B 1 58 ? -24.004 -31.416 -14.963 1.00 31.96 58 GLU B N 1
ATOM 5599 C CA . GLU B 1 58 ? -24.814 -32.627 -14.959 1.00 35.41 58 GLU B CA 1
ATOM 5600 C C . GLU B 1 58 ? -24.256 -33.678 -15.917 1.00 35.01 58 GLU B C 1
ATOM 5601 O O . GLU B 1 58 ? -24.193 -34.862 -15.584 1.00 34.80 58 GLU B O 1
ATOM 5613 N N . ALA B 1 59 ? -23.855 -33.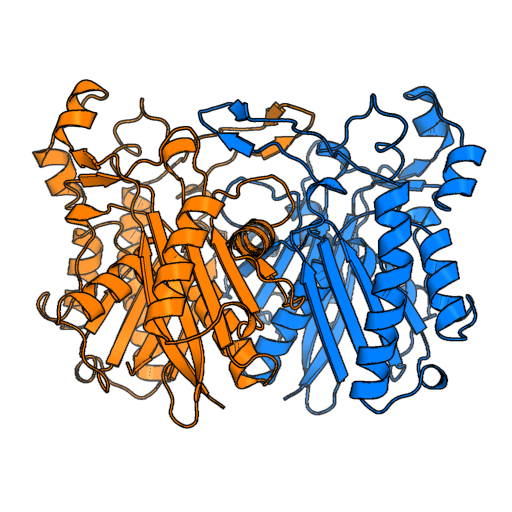240 -17.106 1.00 34.86 59 ALA B N 1
ATOM 5614 C CA . ALA B 1 59 ? -23.261 -34.139 -18.090 1.00 36.53 59 ALA B CA 1
ATOM 5615 C C . ALA B 1 59 ? -21.988 -34.765 -17.534 1.00 36.06 59 ALA B C 1
ATOM 5616 O O . ALA B 1 59 ? -21.712 -35.944 -17.758 1.00 35.50 59 ALA B O 1
ATOM 5623 N N . ALA B 1 60 ? -21.221 -33.965 -16.802 1.00 32.16 60 ALA B N 1
ATOM 5624 C CA . ALA B 1 60 ? -19.956 -34.413 -16.238 1.00 32.55 60 ALA B CA 1
ATOM 5625 C C . ALA B 1 60 ? -20.150 -35.433 -15.120 1.00 34.64 60 ALA B C 1
ATOM 5626 O O . ALA B 1 60 ? -19.400 -36.405 -15.028 1.00 34.73 60 ALA B O 1
ATOM 5633 N N . ARG B 1 61 ? -21.148 -35.208 -14.269 1.00 33.23 61 ARG B N 1
ATOM 5634 C CA . ARG B 1 61 ? -21.462 -36.151 -13.199 1.00 34.82 61 ARG B CA 1
ATOM 5635 C C . ARG B 1 61 ? -21.788 -37.519 -13.777 1.00 36.28 61 ARG B C 1
ATOM 5636 O O . ARG B 1 61 ? -21.360 -38.546 -13.251 1.00 37.00 61 ARG B O 1
ATOM 5657 N N . ARG B 1 62 ? -22.552 -37.526 -14.863 1.00 34.95 62 ARG B N 1
ATOM 5658 C CA . ARG B 1 62 ? -22.932 -38.769 -15.518 1.00 36.06 62 ARG B CA 1
ATOM 5659 C C . ARG B 1 62 ? -21.723 -39.415 -16.184 1.00 36.39 62 ARG B C 1
ATOM 5660 O O . ARG B 1 62 ? -21.614 -40.640 -16.235 1.00 37.43 62 ARG B O 1
ATOM 5681 N N . ALA B 1 63 ? -20.813 -38.585 -16.683 1.00 33.21 63 ALA B N 1
ATOM 5682 C CA . ALA B 1 63 ? -19.578 -39.076 -17.283 1.00 33.65 63 ALA B CA 1
ATOM 5683 C C . ALA B 1 63 ? -18.646 -39.631 -16.214 1.00 37.25 63 ALA B C 1
ATOM 5684 O O . ALA B 1 63 ? -17.944 -40.619 -16.439 1.00 38.70 63 ALA B O 1
ATOM 5691 N N . LEU B 1 64 ? -18.641 -38.987 -15.053 1.00 37.90 64 LEU B N 1
ATOM 5692 C CA . LEU B 1 64 ? -17.821 -39.429 -13.933 1.00 39.24 64 LEU B CA 1
ATOM 5693 C C . LEU B 1 64 ? -18.297 -40.779 -13.415 1.00 40.40 64 LEU B C 1
ATOM 5694 O O . LEU B 1 64 ? -17.490 -41.656 -13.105 1.00 41.51 64 LEU B O 1
ATOM 5710 N N . ASP B 1 65 ? -19.613 -40.941 -13.322 1.00 39.00 65 ASP B N 1
ATOM 5711 C CA . ASP B 1 65 ? -20.196 -42.203 -12.880 1.00 42.65 65 ASP B CA 1
ATOM 5712 C C . ASP B 1 65 ? -19.888 -43.330 -13.867 1.00 41.51 65 ASP B C 1
ATOM 5713 O O . ASP B 1 65 ? -19.583 -44.450 -13.464 1.00 40.75 65 ASP B O 1
ATOM 5722 N N . ALA B 1 66 ? -19.967 -43.025 -15.159 1.00 42.89 66 ALA B N 1
ATOM 5723 C CA . ALA B 1 66 ? -19.740 -44.023 -16.201 1.00 41.97 66 ALA B CA 1
ATOM 5724 C C . ALA B 1 66 ? -18.299 -44.527 -16.195 1.00 42.02 66 ALA B C 1
ATOM 5725 O O . ALA B 1 66 ? -18.020 -45.627 -16.671 1.00 44.91 66 ALA B O 1
ATOM 5732 N N . ALA B 1 67 ? -17.391 -43.722 -15.652 1.00 41.56 67 ALA B N 1
ATOM 5733 C CA . ALA B 1 67 ? -15.977 -44.080 -15.599 1.00 42.10 67 ALA B CA 1
ATOM 5734 C C . ALA B 1 67 ? -15.601 -44.644 -14.231 1.00 42.04 67 ALA B C 1
ATOM 5735 O O . ALA B 1 67 ? -14.450 -45.019 -14.003 1.00 42.09 67 ALA B O 1
ATOM 5742 N N . GLY B 1 68 ? -16.576 -44.706 -13.328 1.00 44.38 68 GLY B N 1
ATOM 5743 C CA . GLY B 1 68 ? -16.344 -45.192 -11.979 1.00 42.03 68 GLY B CA 1
ATOM 5744 C C . GLY B 1 68 ? -15.295 -44.364 -11.262 1.00 45.13 68 GLY B C 1
ATOM 5745 O O . GLY B 1 68 ? -14.492 -44.895 -10.493 1.00 46.42 68 GLY B O 1
ATOM 5749 N N . LEU B 1 69 ? -15.316 -43.056 -11.509 1.00 41.83 69 LEU B N 1
ATOM 5750 C CA . LEU B 1 69 ? -14.344 -42.133 -10.932 1.00 42.47 69 LEU B CA 1
ATOM 5751 C C . LEU B 1 69 ? -14.989 -41.169 -9.952 1.00 43.40 69 LEU B C 1
ATOM 5752 O O . LEU B 1 69 ? -16.115 -40.715 -10.159 1.00 43.50 69 LEU B O 1
ATOM 5768 N N . ASP B 1 70 ? -14.265 -40.864 -8.881 1.00 47.66 70 ASP B N 1
ATOM 5769 C CA . ASP B 1 70 ? -14.667 -39.810 -7.962 1.00 49.80 70 ASP B CA 1
ATOM 5770 C C . ASP B 1 70 ? -14.253 -38.475 -8.568 1.00 47.25 70 ASP B C 1
ATOM 5771 O O . ASP B 1 70 ? -13.310 -38.416 -9.356 1.00 46.12 70 ASP B O 1
ATOM 5780 N N . SER B 1 71 ? -14.963 -37.410 -8.213 1.00 48.07 71 SER B N 1
ATOM 5781 C CA . SER B 1 71 ? -14.668 -36.085 -8.745 1.00 44.51 71 SER B CA 1
ATOM 5782 C C . SER B 1 71 ? -13.242 -35.670 -8.391 1.00 41.40 71 SER B C 1
ATOM 5783 O O . SER B 1 71 ? -12.561 -35.013 -9.180 1.00 38.98 71 SER B O 1
ATOM 5791 N N . GLY B 1 72 ? -12.796 -36.075 -7.207 1.00 42.23 72 GLY B N 1
ATOM 5792 C CA . GLY B 1 72 ? -11.474 -35.728 -6.716 1.00 42.12 72 GLY B CA 1
ATOM 5793 C C . GLY B 1 72 ? -10.339 -36.361 -7.501 1.00 43.11 72 GLY B C 1
ATOM 5794 O O . GLY B 1 72 ? -9.177 -36.003 -7.309 1.00 43.40 72 GLY B O 1
ATOM 5798 N N . GLU B 1 73 ? -10.670 -37.312 -8.371 1.00 46.44 73 GLU B N 1
ATOM 5799 C CA . GLU B 1 73 ? -9.675 -37.978 -9.209 1.00 48.46 73 GLU B CA 1
ATOM 5800 C C . GLU B 1 73 ? -9.336 -37.160 -10.455 1.00 43.66 73 GLU B C 1
ATOM 5801 O O . GLU B 1 73 ? -8.344 -37.432 -11.131 1.00 44.98 73 GLU B O 1
ATOM 5813 N N . ILE B 1 74 ? -10.160 -36.160 -10.755 1.00 42.18 74 ILE B N 1
ATOM 5814 C CA . ILE B 1 74 ? -9.956 -35.334 -11.940 1.00 42.17 74 ILE B CA 1
ATOM 5815 C C . ILE B 1 74 ? -8.828 -34.328 -11.727 1.00 43.35 74 ILE B C 1
ATOM 5816 O O . ILE B 1 74 ? -8.833 -33.571 -10.755 1.00 41.69 74 ILE B O 1
ATOM 5832 N N . ASP B 1 75 ? -7.866 -34.330 -12.648 1.00 43.99 75 ASP B N 1
ATOM 5833 C CA . ASP B 1 75 ? -6.739 -33.405 -12.596 1.00 44.47 75 ASP B CA 1
ATOM 5834 C C . ASP B 1 75 ? -6.687 -32.506 -13.834 1.00 41.27 75 ASP B C 1
ATOM 5835 O O . ASP B 1 75 ? -5.660 -31.893 -14.123 1.00 41.74 75 ASP B O 1
ATOM 5844 N N . LEU B 1 76 ? -7.793 -32.445 -14.570 1.00 41.07 76 LEU B N 1
ATOM 5845 C CA . LEU B 1 76 ? -7.914 -31.523 -15.696 1.00 39.33 76 LEU B CA 1
ATOM 5846 C C . LEU B 1 76 ? -9.368 -31.380 -16.130 1.00 36.92 76 LEU B C 1
ATOM 5847 O O . LEU B 1 76 ? -10.064 -32.374 -16.336 1.00 38.27 76 LEU B O 1
ATOM 5863 N N . ILE B 1 77 ? -9.813 -30.135 -16.268 1.00 34.96 77 ILE B N 1
ATOM 5864 C CA . ILE B 1 77 ? -11.164 -29.836 -16.730 1.00 34.55 77 ILE B CA 1
ATOM 5865 C C . ILE B 1 77 ? -11.101 -28.839 -17.880 1.00 31.98 77 ILE B C 1
ATOM 5866 O O . ILE B 1 77 ? -10.554 -27.750 -17.732 1.00 33.72 77 ILE B O 1
ATOM 5882 N N . ILE B 1 78 ? -11.652 -29.218 -19.028 1.00 33.58 78 ILE B N 1
ATOM 5883 C CA . ILE B 1 78 ? -11.730 -28.314 -20.169 1.00 31.57 78 ILE B CA 1
ATOM 5884 C C . ILE B 1 78 ? -13.168 -28.253 -20.669 1.00 30.29 78 ILE B C 1
ATOM 5885 O O . ILE B 1 78 ? -13.757 -29.279 -21.008 1.00 31.18 78 ILE B O 1
ATOM 5901 N N . VAL B 1 79 ? -13.726 -27.046 -20.697 1.00 29.54 79 VAL B N 1
ATOM 5902 C CA . VAL B 1 79 ? -15.078 -26.825 -21.200 1.00 30.33 79 VAL B CA 1
ATOM 5903 C C . VAL B 1 79 ? -15.046 -26.093 -22.539 1.00 31.40 79 VAL B C 1
ATOM 5904 O O . VAL B 1 79 ? -14.472 -25.015 -22.652 1.00 28.82 79 VAL B O 1
ATOM 5917 N N . ALA B 1 80 ? -15.664 -26.689 -23.553 1.00 28.40 80 ALA B N 1
ATOM 5918 C CA . ALA B 1 80 ? -15.840 -26.024 -24.837 1.00 30.98 80 ALA B CA 1
ATOM 5919 C C . ALA B 1 80 ? -17.226 -25.392 -24.905 1.00 32.19 80 ALA B C 1
ATOM 5920 O O . ALA B 1 80 ? -18.238 -26.089 -24.826 1.00 31.63 80 ALA B O 1
ATOM 5927 N N . THR B 1 81 ? -17.268 -24.070 -25.038 1.00 32.14 81 THR B N 1
ATOM 5928 C CA . THR B 1 81 ? -18.538 -23.356 -25.097 1.00 28.74 81 THR B CA 1
ATOM 5929 C C . THR B 1 81 ? -18.419 -22.019 -25.822 1.00 27.88 81 THR B C 1
ATOM 5930 O O . THR B 1 81 ? -17.370 -21.375 -25.797 1.00 29.60 81 THR B O 1
ATOM 5941 N N . ALA B 1 82 ? -19.502 -21.627 -26.486 1.00 28.55 82 ALA B N 1
ATOM 5942 C CA . ALA B 1 82 ? -19.606 -20.320 -27.123 1.00 30.67 82 ALA B CA 1
ATOM 5943 C C . ALA B 1 82 ? -20.630 -19.464 -26.382 1.00 30.99 82 ALA B C 1
ATOM 5944 O O . ALA B 1 82 ? -21.003 -18.386 -26.842 1.00 33.41 82 ALA B O 1
ATOM 5951 N N . THR B 1 83 ? -21.085 -19.961 -25.235 1.00 29.37 83 THR B N 1
ATOM 5952 C CA . THR B 1 83 ? -22.070 -19.260 -24.421 1.00 32.64 83 THR B CA 1
ATOM 5953 C C . THR B 1 83 ? -21.751 -19.420 -22.934 1.00 30.45 83 THR B C 1
ATOM 5954 O O . THR B 1 83 ? -22.511 -20.040 -22.193 1.00 28.68 83 THR B O 1
ATOM 5965 N N . PRO B 1 84 ? -20.617 -18.858 -22.491 1.00 29.43 84 PRO B N 1
ATOM 5966 C CA . PRO B 1 84 ? -20.212 -18.973 -21.085 1.00 27.70 84 PRO B CA 1
ATOM 5967 C C . PRO B 1 84 ? -21.174 -18.279 -20.132 1.00 29.48 84 PRO B C 1
ATOM 5968 O O . PRO B 1 84 ? -21.900 -17.368 -20.538 1.00 28.50 84 PRO B O 1
ATOM 5979 N N . ASP B 1 85 ? -21.179 -18.725 -18.879 1.00 29.27 85 ASP B N 1
ATOM 5980 C CA . ASP B 1 85 ? -22.007 -18.120 -17.841 1.00 29.91 85 ASP B CA 1
ATOM 5981 C C . ASP B 1 85 ? -21.733 -16.628 -17.708 1.00 29.62 85 ASP B C 1
ATOM 5982 O O . ASP B 1 85 ? -22.659 -15.833 -17.561 1.00 31.03 85 ASP B O 1
ATOM 5991 N N . MET B 1 86 ? -20.477 -16.245 -17.751 1.00 28.97 86 MET B N 1
ATOM 5992 C CA . MET B 1 86 ? -20.030 -14.899 -17.573 1.00 30.32 86 MET B CA 1
ATOM 5993 C C . MET B 1 86 ? -18.932 -14.427 -18.485 1.00 30.49 86 MET B C 1
ATOM 5994 O O . MET B 1 86 ? -18.262 -15.214 -19.097 1.00 32.00 86 MET B O 1
ATOM 6008 N N . GLN B 1 87 ? -18.747 -13.120 -18.557 1.00 31.13 87 GLN B N 1
ATOM 6009 C CA . GLN B 1 87 ? -17.626 -12.545 -19.288 1.00 30.34 87 GLN B CA 1
ATOM 6010 C C . GLN B 1 87 ? -16.351 -13.205 -18.772 1.00 31.06 87 GLN B C 1
ATOM 6011 O O . GLN B 1 87 ? -15.517 -13.666 -19.553 1.00 31.40 87 GLN B O 1
ATOM 6025 N N . PHE B 1 88 ? -16.222 -13.247 -17.448 1.00 30.82 88 PHE B N 1
ATOM 6026 C CA . PHE B 1 88 ? -15.233 -14.088 -16.778 1.00 30.76 88 PHE B CA 1
ATOM 6027 C C . PHE B 1 88 ? -15.610 -14.207 -15.295 1.00 28.13 88 PHE B C 1
ATOM 6028 O O . PHE B 1 88 ? -16.403 -13.409 -14.794 1.00 28.34 88 PHE B O 1
ATOM 6045 N N . PRO B 1 89 ? -15.064 -15.213 -14.587 1.00 28.13 89 PRO B N 1
ATOM 6046 C CA . PRO B 1 89 ? -14.071 -16.207 -15.015 1.00 28.77 89 PRO B CA 1
ATOM 6047 C C . PRO B 1 89 ? -14.641 -17.326 -15.888 1.00 30.53 89 PRO B C 1
ATOM 6048 O O . PRO B 1 89 ? -15.805 -17.277 -16.282 1.00 30.47 89 PRO B O 1
ATOM 6059 N N . SER B 1 90 ? -13.805 -18.316 -16.189 1.00 31.67 90 SER B N 1
ATOM 6060 C CA . SER B 1 90 ? -14.173 -19.407 -17.089 1.00 33.72 90 SER B CA 1
ATOM 6061 C C . SER B 1 90 ? -15.340 -20.231 -16.547 1.00 31.26 90 SER B C 1
ATOM 6062 O O . SER B 1 90 ? -15.484 -20.410 -15.337 1.00 33.73 90 SER B O 1
ATOM 6070 N N . THR B 1 91 ? -16.173 -20.723 -17.459 1.00 32.46 91 THR B N 1
ATOM 6071 C CA . THR B 1 91 ? -17.277 -21.609 -17.105 1.00 30.56 91 THR B CA 1
ATOM 6072 C C . THR B 1 91 ? -16.738 -22.900 -16.489 1.00 28.59 91 THR B C 1
ATOM 6073 O O . THR B 1 91 ? -17.397 -23.518 -15.655 1.00 30.06 91 THR B O 1
ATOM 6084 N N . ALA B 1 92 ? -15.536 -23.296 -16.899 1.00 26.97 92 ALA B N 1
ATOM 6085 C CA . ALA B 1 92 ? -14.908 -24.511 -16.392 1.00 27.87 92 ALA B CA 1
ATOM 6086 C C . ALA B 1 92 ? -14.686 -24.457 -14.878 1.00 30.51 92 ALA B C 1
ATOM 6087 O O . ALA B 1 92 ? -14.901 -25.452 -14.184 1.00 31.57 92 ALA B O 1
ATOM 6094 N N . THR B 1 93 ? -14.260 -23.302 -14.367 1.00 28.95 93 THR B N 1
ATOM 6095 C CA . THR B 1 93 ? -14.060 -23.132 -12.926 1.00 32.58 93 THR B CA 1
ATOM 6096 C C . THR B 1 93 ? -15.396 -23.175 -12.194 1.00 30.77 93 THR B C 1
ATOM 6097 O O . THR B 1 93 ? -15.486 -23.700 -11.085 1.00 33.43 93 THR B O 1
ATOM 6108 N N . ILE B 1 94 ? -16.429 -22.619 -12.818 1.00 29.48 94 ILE B N 1
ATOM 6109 C CA . ILE B 1 94 ? -17.771 -22.654 -12.249 1.00 31.33 94 ILE B CA 1
ATOM 6110 C C . ILE B 1 94 ? -18.252 -24.100 -12.182 1.00 31.75 94 ILE B C 1
ATOM 6111 O O . ILE B 1 94 ? -18.819 -24.526 -11.174 1.00 30.12 94 ILE B O 1
ATOM 6127 N N . VAL B 1 95 ? -18.018 -24.848 -13.256 1.00 28.60 95 VAL B N 1
ATOM 6128 C CA . VAL B 1 95 ? -18.352 -26.268 -13.293 1.00 28.73 95 VAL B CA 1
ATOM 6129 C C . VAL B 1 95 ? -17.560 -27.016 -12.225 1.00 30.73 95 VAL B C 1
ATOM 6130 O O . VAL B 1 95 ? -18.106 -27.859 -11.513 1.00 30.07 95 VAL B O 1
ATOM 6143 N N . GLN B 1 96 ? -16.270 -26.703 -12.129 1.00 30.96 96 GLN B N 1
ATOM 6144 C CA . GLN B 1 96 ? -15.399 -27.310 -11.130 1.00 31.18 96 GLN B CA 1
ATOM 6145 C C . GLN B 1 96 ? -15.987 -27.129 -9.741 1.00 31.85 96 GLN B C 1
ATOM 6146 O O . GLN B 1 96 ? -16.047 -28.068 -8.947 1.00 36.66 96 GLN B O 1
ATOM 6160 N N . GLN B 1 97 ? -16.426 -25.907 -9.462 1.00 32.99 97 GLN B N 1
ATOM 6161 C CA . GLN B 1 97 ? -17.010 -25.567 -8.173 1.00 35.41 97 GLN B CA 1
ATOM 6162 C C . GLN B 1 97 ? -18.291 -26.358 -7.936 1.00 35.11 97 GLN B C 1
ATOM 6163 O O . GLN B 1 97 ? -18.510 -26.890 -6.848 1.00 36.40 97 GLN B O 1
ATOM 6177 N N . LYS B 1 98 ? -19.125 -26.448 -8.966 1.00 33.73 98 LYS B N 1
ATOM 6178 C CA . LYS B 1 98 ? -20.414 -27.117 -8.850 1.00 32.04 98 LYS B CA 1
ATOM 6179 C C . LYS B 1 98 ? -20.260 -28.630 -8.720 1.00 34.74 98 LYS B C 1
ATOM 6180 O O . LYS B 1 98 ? -21.134 -29.300 -8.171 1.00 35.92 98 LYS B O 1
ATOM 6199 N N . LEU B 1 99 ? -19.156 -29.167 -9.231 1.00 37.10 99 LEU B N 1
ATOM 6200 C CA . LEU B 1 99 ? -18.863 -30.587 -9.073 1.00 34.85 99 LEU B CA 1
ATOM 6201 C C . LEU B 1 99 ? -18.245 -30.879 -7.702 1.00 37.79 99 LEU B C 1
ATOM 6202 O O . LEU B 1 99 ? -18.062 -32.039 -7.327 1.00 38.50 99 LEU B O 1
ATOM 6218 N N . GLY B 1 100 ? -17.936 -29.826 -6.952 1.00 37.31 100 GLY B N 1
ATOM 6219 C CA . GLY B 1 100 ? -17.329 -29.976 -5.641 1.00 37.13 100 GLY B CA 1
ATOM 6220 C C . GLY B 1 100 ? -15.884 -30.441 -5.687 1.00 37.61 100 GLY B C 1
ATOM 6221 O O . GLY B 1 100 ? -15.397 -31.058 -4.742 1.00 39.96 100 GLY B O 1
ATOM 6225 N N . ILE B 1 101 ? -15.196 -30.139 -6.784 1.00 37.33 101 ILE B N 1
ATOM 6226 C CA . ILE B 1 101 ? -13.786 -30.488 -6.921 1.00 38.59 101 ILE B CA 1
ATOM 6227 C C . ILE B 1 101 ? -12.925 -29.391 -6.309 1.00 37.60 101 ILE B C 1
ATOM 6228 O O . ILE B 1 101 ? -12.862 -28.280 -6.829 1.00 35.97 101 ILE B O 1
ATOM 6244 N N . THR B 1 102 ? -12.254 -29.721 -5.210 1.00 42.30 102 THR B N 1
ATOM 6245 C CA . THR B 1 102 ? -11.427 -28.759 -4.490 1.00 42.72 102 THR B CA 1
ATOM 6246 C C . THR B 1 102 ? -9.969 -29.199 -4.429 1.00 42.91 102 THR B C 1
ATOM 6247 O O . THR B 1 102 ? -9.201 -28.704 -3.604 1.00 41.65 102 THR B O 1
ATOM 6258 N N . ASN B 1 103 ? -9.591 -30.132 -5.300 1.00 39.85 103 ASN B N 1
ATOM 6259 C CA . ASN B 1 103 ? -8.212 -30.605 -5.352 1.00 41.05 103 ASN B CA 1
ATOM 6260 C C . ASN B 1 103 ? -7.296 -29.638 -6.111 1.00 42.45 103 ASN B C 1
ATOM 6261 O O . ASN B 1 103 ? -6.102 -29.897 -6.272 1.00 44.59 103 ASN B O 1
ATOM 6272 N N . GLY B 1 104 ? -7.861 -28.526 -6.572 1.00 41.64 104 GLY B N 1
ATOM 6273 C CA . GLY B 1 104 ? -7.086 -27.492 -7.233 1.00 42.46 104 GLY B CA 1
ATOM 6274 C C . GLY B 1 104 ? -6.674 -27.800 -8.662 1.00 42.21 104 GLY B C 1
ATOM 6275 O O . GLY B 1 104 ? -5.717 -27.211 -9.159 1.00 43.99 104 GLY B O 1
ATOM 6279 N N . CYS B 1 105 ? -7.382 -28.707 -9.329 1.00 40.61 105 CYS B N 1
ATOM 6280 C CA . CYS B 1 105 ? -7.003 -29.098 -10.687 1.00 39.46 105 CYS B CA 1
ATOM 6281 C C . CYS B 1 105 ? -7.204 -27.943 -11.664 1.00 39.38 105 CYS B C 1
ATOM 6282 O O . CYS B 1 105 ? -8.075 -27.100 -11.455 1.00 37.37 105 CYS B O 1
ATOM 6290 N N . PRO B 1 106 ? -6.386 -27.894 -12.733 1.00 41.75 106 PRO B N 1
ATOM 6291 C CA . PRO B 1 106 ? -6.549 -26.839 -13.741 1.00 39.52 106 PRO B CA 1
ATOM 6292 C C . PRO B 1 106 ? -7.908 -26.892 -14.424 1.00 39.13 106 PRO B C 1
ATOM 6293 O O . PRO B 1 106 ? -8.425 -27.980 -14.679 1.00 38.51 106 PRO B O 1
ATOM 6304 N N . ALA B 1 107 ? -8.481 -25.725 -14.697 1.00 38.28 107 ALA B N 1
ATOM 6305 C CA . ALA B 1 107 ? -9.768 -25.644 -15.373 1.00 34.19 107 ALA B CA 1
ATOM 6306 C C . ALA B 1 107 ? -9.822 -24.401 -16.254 1.00 32.72 107 ALA B C 1
ATOM 6307 O O . ALA B 1 107 ? -9.486 -23.305 -15.806 1.00 32.64 107 ALA B O 1
ATOM 6314 N N . PHE B 1 108 ? -10.240 -24.572 -17.507 1.00 31.98 108 PHE B N 1
ATOM 6315 C CA . PHE B 1 108 ? -10.342 -23.446 -18.428 1.00 29.83 108 PHE B CA 1
ATOM 6316 C C . PHE B 1 108 ? -11.277 -23.741 -19.592 1.00 31.74 108 PHE B C 1
ATOM 6317 O O . PHE B 1 108 ? -11.557 -24.903 -19.896 1.00 28.10 108 PHE B O 1
ATOM 6334 N N . ASP B 1 109 ? -11.755 -22.677 -20.235 1.00 31.12 109 ASP B N 1
ATOM 6335 C CA . ASP B 1 109 ? -12.644 -22.807 -21.384 1.00 29.35 109 ASP B CA 1
ATOM 6336 C C . ASP B 1 109 ? -11.871 -22.736 -22.694 1.00 29.66 109 ASP B C 1
ATOM 6337 O O . ASP B 1 109 ? -10.839 -22.070 -22.780 1.00 31.33 109 ASP B O 1
ATOM 6346 N N . VAL B 1 110 ? -12.385 -23.430 -23.705 1.00 29.12 110 VAL B N 1
ATOM 6347 C CA . VAL B 1 110 ? -11.895 -23.301 -25.073 1.00 28.40 110 VAL B CA 1
ATOM 6348 C C . VAL B 1 110 ? -13.012 -22.792 -25.979 1.00 27.32 110 VAL B C 1
ATOM 6349 O O . VAL B 1 110 ? -14.163 -23.209 -25.854 1.00 27.55 110 VAL B O 1
ATOM 6362 N N . GLN B 1 111 ? -12.659 -21.892 -26.878 1.00 27.03 111 GLN B N 1
ATOM 6363 C CA . GLN B 1 111 ? -13.623 -21.365 -27.807 1.00 26.65 111 GLN B CA 1
ATOM 6364 C C . GLN B 1 111 ? -13.296 -21.738 -29.246 1.00 26.97 111 GLN B C 1
ATOM 6365 O O . GLN B 1 111 ? -12.395 -21.190 -29.843 1.00 28.28 111 GLN B O 1
ATOM 6379 N N . ALA B 1 112 ? -14.049 -22.691 -29.777 1.00 27.24 112 ALA B N 1
ATOM 6380 C CA . ALA B 1 112 ? -13.935 -23.118 -31.159 1.00 30.19 112 ALA B CA 1
ATOM 6381 C C . ALA B 1 112 ? -15.317 -23.321 -31.747 1.00 31.42 112 ALA B C 1
ATOM 6382 O O . ALA B 1 112 ? -15.461 -23.937 -32.792 1.00 34.85 112 ALA B O 1
ATOM 6389 N N . VAL B 1 113 ? -16.327 -22.812 -31.056 1.00 32.13 113 VAL B N 1
ATOM 6390 C CA . VAL B 1 113 ? -17.717 -22.931 -31.448 1.00 31.93 113 VAL B CA 1
ATOM 6391 C C . VAL B 1 113 ? -18.148 -24.382 -31.627 1.00 32.48 113 VAL B C 1
ATOM 6392 O O . VAL B 1 113 ? -17.948 -25.205 -30.757 1.00 32.71 113 VAL B O 1
ATOM 6417 N N . ALA B 1 115 ? -16.948 -26.671 -33.297 1.00 29.29 115 ALA B N 1
ATOM 6418 C CA . ALA B 1 115 ? -15.855 -27.619 -33.303 1.00 29.76 115 ALA B CA 1
ATOM 6419 C C . ALA B 1 115 ? -15.150 -27.671 -31.965 1.00 30.40 115 ALA B C 1
ATOM 6420 O O . ALA B 1 115 ? -14.080 -28.237 -31.854 1.00 29.67 115 ALA B O 1
ATOM 6427 N N . GLY B 1 116 ? -15.766 -27.055 -30.963 1.00 31.11 116 GLY B N 1
ATOM 6428 C CA . GLY B 1 116 ? -15.204 -26.925 -29.630 1.00 31.30 116 GLY B CA 1
ATOM 6429 C C . GLY B 1 116 ? -14.786 -28.215 -28.950 1.00 32.43 116 GLY B C 1
ATOM 6430 O O . GLY B 1 116 ? -13.725 -28.269 -28.323 1.00 28.18 116 GLY B O 1
ATOM 6434 N N . PHE B 1 117 ? -15.603 -29.257 -29.069 1.00 28.45 117 PHE B N 1
ATOM 6435 C CA . PHE B 1 117 ? -15.325 -30.500 -28.360 1.00 29.64 117 PHE B CA 1
ATOM 6436 C C . PHE B 1 117 ? -14.091 -31.200 -28.922 1.00 31.63 117 PHE B C 1
ATOM 6437 O O . PHE B 1 117 ? -13.279 -31.731 -28.168 1.00 33.53 117 PHE B O 1
ATOM 6454 N N . MET B 1 118 ? -13.945 -31.194 -30.242 1.00 32.69 118 MET B N 1
ATOM 6455 C CA . MET B 1 118 ? -12.779 -31.805 -30.870 1.00 33.00 118 MET B CA 1
ATOM 6456 C C . MET B 1 118 ? -11.508 -31.037 -30.529 1.00 32.21 118 MET B C 1
ATOM 6457 O O . MET B 1 118 ? -10.439 -31.629 -30.370 1.00 31.19 118 MET B O 1
ATOM 6471 N N . TYR B 1 119 ? -11.627 -29.718 -30.414 1.00 31.93 119 TYR B N 1
ATOM 6472 C CA . TYR B 1 119 ? -10.497 -28.889 -30.012 1.00 33.10 119 TYR B CA 1
ATOM 6473 C C . TYR B 1 119 ? -10.112 -29.188 -28.569 1.00 32.96 119 TYR B C 1
ATOM 6474 O O . TYR B 1 119 ? -8.930 -29.282 -28.240 1.00 32.61 119 TYR B O 1
ATOM 6492 N N . ALA B 1 120 ? -11.120 -29.351 -27.717 1.00 31.70 120 ALA B N 1
ATOM 6493 C CA . ALA B 1 120 ? -10.895 -29.631 -26.303 1.00 32.52 120 ALA B CA 1
ATOM 6494 C C . ALA B 1 120 ? -10.399 -31.057 -26.109 1.00 35.41 120 ALA B C 1
ATOM 6495 O O . ALA B 1 120 ? -9.526 -31.311 -25.278 1.00 32.74 120 ALA B O 1
ATOM 6502 N N . LEU B 1 121 ? -10.955 -31.982 -26.884 1.00 34.58 121 LEU B N 1
ATOM 6503 C CA . LEU B 1 121 ? -10.569 -33.384 -26.797 1.00 33.25 121 LEU B CA 1
ATOM 6504 C C . LEU B 1 121 ? -9.120 -33.544 -27.233 1.00 32.09 121 LEU B C 1
ATOM 6505 O O . LEU B 1 121 ? -8.338 -34.246 -26.592 1.00 34.78 121 LEU B O 1
ATOM 6521 N N . THR B 1 122 ? -8.772 -32.884 -28.333 1.00 32.77 122 THR B N 1
ATOM 6522 C CA . THR B 1 122 ? -7.406 -32.892 -28.835 1.00 33.22 122 THR B CA 1
ATOM 6523 C C . THR B 1 122 ? -6.475 -32.233 -27.828 1.00 32.59 122 THR B C 1
ATOM 6524 O O . THR B 1 122 ? -5.341 -32.671 -27.638 1.00 32.37 122 THR B O 1
ATOM 6535 N N . THR B 1 123 ? -6.962 -31.177 -27.185 1.00 31.91 123 THR B N 1
ATOM 6536 C CA . THR B 1 123 ? -6.178 -30.469 -26.181 1.00 32.75 123 THR B CA 1
ATOM 6537 C C . THR B 1 123 ? -5.930 -31.372 -24.980 1.00 34.74 123 THR B C 1
ATOM 6538 O O . THR B 1 123 ? -4.800 -31.491 -24.509 1.00 33.86 123 THR B O 1
ATOM 6549 N N . ALA B 1 124 ? -6.990 -32.007 -24.490 1.00 35.66 124 ALA B N 1
ATOM 6550 C CA . ALA B 1 124 ? -6.876 -32.918 -23.357 1.00 35.22 124 ALA B CA 1
ATOM 6551 C C . ALA B 1 124 ? -5.948 -34.068 -23.711 1.00 35.90 124 ALA B C 1
ATOM 6552 O O . ALA B 1 124 ? -5.149 -34.514 -22.888 1.00 36.56 124 ALA B O 1
ATOM 6559 N N . ASN B 1 125 ? -6.058 -34.534 -24.950 1.00 36.08 125 ASN B N 1
ATOM 6560 C CA . ASN B 1 125 ? -5.203 -35.599 -25.450 1.00 38.14 125 ASN B CA 1
ATOM 6561 C C . ASN B 1 125 ? -3.729 -35.211 -25.398 1.00 40.51 125 ASN B C 1
ATOM 6562 O O . ASN B 1 125 ? -2.877 -36.024 -25.036 1.00 38.55 125 ASN B O 1
ATOM 6573 N N . ALA B 1 126 ? -3.436 -33.963 -25.750 1.00 40.30 126 ALA B N 1
ATOM 6574 C CA . ALA B 1 126 ? -2.068 -33.459 -25.718 1.00 41.17 126 ALA B CA 1
ATOM 6575 C C . ALA B 1 126 ? -1.531 -33.440 -24.290 1.00 42.42 126 ALA B C 1
ATOM 6576 O O . ALA B 1 126 ? -0.374 -33.788 -24.052 1.00 46.17 126 ALA B O 1
ATOM 6583 N N . TYR B 1 127 ? -2.374 -33.031 -23.345 1.00 41.70 127 TYR B N 1
ATOM 6584 C CA . TYR B 1 127 ? -2.000 -33.015 -21.934 1.00 40.59 127 TYR B CA 1
ATOM 6585 C C . TYR B 1 127 ? -1.673 -34.420 -21.433 1.00 41.97 127 TYR B C 1
ATOM 6586 O O . TYR B 1 127 ? -0.693 -34.618 -20.716 1.00 44.45 127 TYR B O 1
ATOM 6604 N N . ILE B 1 128 ? -2.493 -35.393 -21.821 1.00 40.37 128 ILE B N 1
ATOM 6605 C CA . ILE B 1 128 ? -2.335 -36.763 -21.346 1.00 42.83 128 ILE B CA 1
ATOM 6606 C C . ILE B 1 128 ? -1.080 -37.424 -21.918 1.00 47.26 128 ILE B C 1
ATOM 6607 O O . ILE B 1 128 ? -0.369 -38.129 -21.203 1.00 50.35 128 ILE B O 1
ATOM 6623 N N . LYS B 1 129 ? -0.805 -37.193 -23.198 1.00 46.27 129 LYS B N 1
ATOM 6624 C CA . LYS B 1 129 ? 0.347 -37.811 -23.850 1.00 45.08 129 LYS B CA 1
ATOM 6625 C C . LYS B 1 129 ? 1.665 -37.261 -23.314 1.00 44.34 129 LYS B C 1
ATOM 6626 O O . LYS B 1 129 ? 2.662 -37.979 -23.241 1.00 47.85 129 LYS B O 1
ATOM 6645 N N . SER B 1 130 ? 1.666 -35.987 -22.939 1.00 44.98 130 SER B N 1
ATOM 6646 C CA . SER B 1 130 ? 2.864 -35.346 -22.408 1.00 50.29 130 SER B CA 1
ATOM 6647 C C . SER B 1 130 ? 2.984 -35.544 -20.898 1.00 51.11 130 SER B C 1
ATOM 6648 O O . SER B 1 130 ? 3.879 -34.988 -20.259 1.00 51.03 130 SER B O 1
ATOM 6656 N N . GLY B 1 131 ? 2.080 -36.338 -20.334 1.00 47.17 131 GLY B N 1
ATOM 6657 C CA . GLY B 1 131 ? 2.148 -36.700 -18.931 1.00 48.93 131 GLY B CA 1
ATOM 6658 C C . GLY B 1 131 ? 1.752 -35.583 -17.986 1.00 48.58 131 GLY B C 1
ATOM 6659 O O . GLY B 1 131 ? 2.047 -35.646 -16.794 1.00 52.08 131 GLY B O 1
ATOM 6663 N N . MET B 1 132 ? 1.082 -34.561 -18.511 1.00 49.11 132 MET B N 1
ATOM 6664 C CA . MET B 1 132 ? 0.656 -33.425 -17.696 1.00 49.09 132 MET B CA 1
ATOM 6665 C C . MET B 1 132 ? -0.673 -33.691 -16.992 1.00 45.87 132 MET B C 1
ATOM 6666 O O . MET B 1 132 ? -1.083 -32.923 -16.121 1.00 48.66 132 MET B O 1
ATOM 6680 N N . ALA B 1 133 ? -1.350 -34.768 -17.379 1.00 44.16 133 ALA B N 1
ATOM 6681 C CA . ALA B 1 133 ? -2.631 -35.130 -16.776 1.00 43.10 133 ALA B CA 1
ATOM 6682 C C . ALA B 1 133 ? -2.918 -36.618 -16.951 1.00 43.71 133 ALA B C 1
ATOM 6683 O O . ALA B 1 133 ? -2.425 -37.241 -17.890 1.00 46.83 133 ALA B O 1
ATOM 6690 N N . LYS B 1 134 ? -3.715 -37.178 -16.041 1.00 46.28 134 LYS B N 1
ATOM 6691 C CA . LYS B 1 134 ? -4.054 -38.602 -16.071 1.00 50.95 134 LYS B CA 1
ATOM 6692 C C . LYS B 1 134 ? -5.548 -38.860 -16.259 1.00 45.04 134 LYS B C 1
ATOM 6693 O O . LYS B 1 134 ? -5.929 -39.846 -16.883 1.00 44.50 134 LYS B O 1
ATOM 6712 N N . ASN B 1 135 ? -6.384 -37.990 -15.698 1.00 43.49 135 ASN B N 1
ATOM 6713 C CA . ASN B 1 135 ? -7.836 -38.101 -15.840 1.00 43.50 135 ASN B CA 1
ATOM 6714 C C . ASN B 1 135 ? -8.473 -36.750 -16.140 1.00 43.83 135 ASN B C 1
ATOM 6715 O O . ASN B 1 135 ? -8.712 -35.950 -15.233 1.00 44.88 135 ASN B O 1
ATOM 6726 N N . ALA B 1 136 ? -8.764 -36.512 -17.416 1.00 41.46 136 ALA B N 1
ATOM 6727 C CA . ALA B 1 136 ? -9.299 -35.230 -17.860 1.00 37.36 136 ALA B CA 1
ATOM 6728 C C . ALA B 1 136 ? -10.804 -35.290 -18.069 1.00 34.76 136 ALA B C 1
ATOM 6729 O O . ALA B 1 136 ? -11.342 -36.296 -18.528 1.00 34.87 136 ALA B O 1
ATOM 6736 N N . LEU B 1 137 ? -11.469 -34.192 -17.733 1.00 35.71 137 LEU B N 1
ATOM 6737 C CA . LEU B 1 137 ? -12.902 -34.049 -17.929 1.00 33.35 137 LEU B CA 1
ATOM 6738 C C . LEU B 1 137 ? -13.153 -33.084 -19.084 1.00 35.86 137 LEU B C 1
ATOM 6739 O O . LEU B 1 137 ? -12.950 -31.876 -18.949 1.00 37.27 137 LEU B O 1
ATOM 6755 N N . VAL B 1 138 ? -13.589 -33.625 -20.218 1.00 32.78 138 VAL B N 1
ATOM 6756 C CA . VAL B 1 138 ? -13.795 -32.836 -21.429 1.00 30.24 138 VAL B CA 1
ATOM 6757 C C . VAL B 1 138 ? -15.283 -32.640 -21.671 1.00 29.92 138 VAL B C 1
ATOM 6758 O O . VAL B 1 138 ? -16.021 -33.610 -21.850 1.00 34.30 138 VAL B O 1
ATOM 6771 N N . ILE B 1 139 ? -15.715 -31.382 -21.677 1.00 29.57 139 ILE B N 1
ATOM 6772 C CA . ILE B 1 139 ? -17.134 -31.054 -21.757 1.00 29.66 139 ILE B CA 1
ATOM 6773 C C . ILE B 1 139 ? -17.443 -30.067 -22.876 1.00 30.64 139 ILE B C 1
ATOM 6774 O O . ILE B 1 139 ? -16.780 -29.040 -23.016 1.00 31.04 139 ILE B O 1
ATOM 6790 N N . GLY B 1 140 ? -18.455 -30.401 -23.671 1.00 29.98 140 GLY B N 1
ATOM 6791 C CA . GLY B 1 140 ? -19.052 -29.468 -24.608 1.00 29.00 140 GLY B CA 1
ATOM 6792 C C . GLY B 1 140 ? -20.436 -29.112 -24.100 1.00 29.33 140 GLY B C 1
ATOM 6793 O O . GLY B 1 140 ? -21.301 -29.980 -24.015 1.00 30.05 140 GLY B O 1
ATOM 6797 N N . ALA B 1 141 ? -20.645 -27.843 -23.759 1.00 31.44 141 ALA B N 1
ATOM 6798 C CA . ALA B 1 141 ? -21.917 -27.387 -23.193 1.00 31.34 141 ALA B CA 1
ATOM 6799 C C . ALA B 1 141 ? -22.322 -26.037 -23.769 1.00 31.08 141 ALA B C 1
ATOM 6800 O O . ALA B 1 141 ? -21.519 -25.106 -23.815 1.00 30.13 141 ALA B O 1
ATOM 6807 N N . GLU B 1 142 ? -23.576 -25.940 -24.204 1.00 31.83 142 GLU B N 1
ATOM 6808 C CA . GLU B 1 142 ? -24.064 -24.746 -24.882 1.00 30.20 142 GLU B CA 1
ATOM 6809 C C . GLU B 1 142 ? -25.493 -24.378 -24.478 1.00 31.08 142 GLU B C 1
ATOM 6810 O O . GLU B 1 142 ? -26.318 -25.248 -24.193 1.00 32.53 142 GLU B O 1
ATOM 6822 N N . THR B 1 143 ? -25.771 -23.078 -24.463 1.00 32.65 143 THR B N 1
ATOM 6823 C CA . THR B 1 143 ? -27.118 -22.564 -24.233 1.00 35.12 143 THR B CA 1
ATOM 6824 C C . THR B 1 143 ? -27.435 -21.556 -25.341 1.00 34.51 143 THR B C 1
ATOM 6825 O O . THR B 1 143 ? -27.776 -20.401 -25.088 1.00 36.67 143 THR B O 1
ATOM 6836 N N . PHE B 1 144 ? -27.349 -22.033 -26.580 1.00 34.73 144 PHE B N 1
ATOM 6837 C CA . PHE B 1 144 ? -27.465 -21.187 -27.764 1.00 35.92 144 PHE B CA 1
ATOM 6838 C C . PHE B 1 144 ? -28.824 -20.509 -27.877 1.00 36.64 144 PHE B C 1
ATOM 6839 O O . PHE B 1 144 ? -28.979 -19.546 -28.626 1.00 40.54 144 PHE B O 1
ATOM 6856 N N . SER B 1 145 ? -29.804 -21.007 -27.129 1.00 34.22 145 SER B N 1
ATOM 6857 C CA . SER B 1 145 ? -31.157 -20.468 -27.180 1.00 36.22 145 SER B CA 1
ATOM 6858 C C . SER B 1 145 ? -31.174 -19.003 -26.761 1.00 36.78 145 SER B C 1
ATOM 6859 O O . SER B 1 145 ? -32.094 -18.260 -27.106 1.00 38.99 145 SER B O 1
ATOM 6867 N N . ARG B 1 146 ? -30.147 -18.592 -26.024 1.00 39.55 146 ARG B N 1
ATOM 6868 C CA . ARG B 1 146 ? -30.078 -17.239 -25.480 1.00 40.40 146 ARG B CA 1
ATOM 6869 C C . ARG B 1 146 ? -29.282 -16.289 -26.374 1.00 40.47 146 ARG B C 1
ATOM 6870 O O . ARG B 1 146 ? -29.124 -15.112 -26.048 1.00 43.34 146 ARG B O 1
ATOM 6891 N N . ILE B 1 147 ? -28.783 -16.803 -27.497 1.00 39.92 147 ILE B N 1
ATOM 6892 C CA . ILE B 1 147 ? -28.162 -15.968 -28.524 1.00 43.38 147 ILE B CA 1
ATOM 6893 C C . ILE B 1 147 ? -28.828 -16.180 -29.886 1.00 42.90 147 ILE B C 1
ATOM 6894 O O . ILE B 1 147 ? -28.282 -15.793 -30.920 1.00 39.83 147 ILE B O 1
ATOM 6910 N N . VAL B 1 148 ? -30.000 -16.810 -29.880 1.00 41.79 148 VAL B N 1
ATOM 6911 C CA . VAL B 1 148 ? -30.799 -16.976 -31.091 1.00 42.59 148 VAL B CA 1
ATOM 6912 C C . VAL B 1 148 ? -31.848 -15.869 -31.187 1.00 43.76 148 VAL B C 1
ATOM 6913 O O . VAL B 1 148 ? -32.482 -15.515 -30.191 1.00 41.26 148 VAL B O 1
ATOM 6926 N N . ASP B 1 149 ? -32.026 -15.326 -32.388 1.00 48.60 149 ASP B N 1
ATOM 6927 C CA . ASP B 1 149 ? -33.133 -14.417 -32.659 1.00 49.38 149 ASP B CA 1
ATOM 6928 C C . ASP B 1 149 ? -34.352 -15.242 -33.047 1.00 48.73 149 ASP B C 1
ATOM 6929 O O . ASP B 1 149 ? -34.431 -15.761 -34.159 1.00 47.38 149 ASP B O 1
ATOM 6938 N N . TRP B 1 150 ? -35.304 -15.356 -32.129 1.00 51.09 150 TRP B N 1
ATOM 6939 C CA . TRP B 1 150 ? -36.455 -16.226 -32.331 1.00 50.46 150 TRP B CA 1
ATOM 6940 C C . TRP B 1 150 ? -37.493 -15.612 -33.271 1.00 52.54 150 TRP B C 1
ATOM 6941 O O . TRP B 1 150 ? -38.552 -16.198 -33.501 1.00 53.99 150 TRP B O 1
ATOM 6962 N N . ASN B 1 151 ? -37.180 -14.434 -33.807 1.00 52.87 151 ASN B N 1
ATOM 6963 C CA . ASN B 1 151 ? -37.993 -13.811 -34.849 1.00 55.49 151 ASN B CA 1
ATOM 6964 C C . ASN B 1 151 ? -37.346 -13.963 -36.228 1.00 56.16 151 ASN B C 1
ATOM 6965 O O . ASN B 1 151 ? -37.759 -13.316 -37.192 1.00 57.87 151 ASN B O 1
ATOM 6976 N N . ASP B 1 152 ? -36.332 -14.822 -36.308 1.00 54.09 152 ASP B N 1
ATOM 6977 C CA . ASP B 1 152 ? -35.651 -15.127 -37.564 1.00 51.92 152 ASP B CA 1
ATOM 6978 C C . ASP B 1 152 ? -35.815 -16.605 -37.918 1.00 53.02 152 ASP B C 1
ATOM 6979 O O . ASP B 1 152 ? -35.112 -17.462 -37.380 1.00 55.44 152 ASP B O 1
ATOM 6988 N N . ARG B 1 153 ? -36.743 -16.893 -38.827 1.00 52.38 153 ARG B N 1
ATOM 6989 C CA . ARG B 1 153 ? -37.097 -18.269 -39.172 1.00 53.18 153 ARG B CA 1
ATOM 6990 C C . ARG B 1 153 ? -35.923 -19.070 -39.723 1.00 54.77 153 ARG B C 1
ATOM 6991 O O . ARG B 1 153 ? -35.889 -20.294 -39.602 1.00 56.31 153 ARG B O 1
ATOM 7012 N N . THR B 1 154 ? -34.963 -18.379 -40.325 1.00 55.38 154 THR B N 1
ATOM 7013 C CA . THR B 1 154 ? -33.866 -19.047 -41.012 1.00 54.22 154 THR B CA 1
ATOM 7014 C C . THR B 1 154 ? -32.860 -19.669 -40.045 1.00 52.03 154 THR B C 1
ATOM 7015 O O . THR B 1 154 ? -32.301 -20.729 -40.327 1.00 53.57 154 THR B O 1
ATOM 7026 N N . THR B 1 155 ? -32.634 -19.011 -38.912 1.00 51.22 155 THR B N 1
ATOM 7027 C CA . THR B 1 155 ? -31.613 -19.449 -37.963 1.00 48.68 155 THR B CA 1
ATOM 7028 C C . THR B 1 155 ? -32.180 -20.104 -36.702 1.00 47.88 155 THR B C 1
ATOM 7029 O O . THR B 1 155 ? -31.589 -21.042 -36.167 1.00 46.13 155 THR B O 1
ATOM 7040 N N . CYS B 1 156 ? -33.320 -19.611 -36.228 1.00 46.56 156 CYS B N 1
ATOM 7041 C CA . CYS B 1 156 ? -33.840 -20.023 -34.925 1.00 45.85 156 CYS B CA 1
ATOM 7042 C C . CYS B 1 156 ? -34.248 -21.497 -34.878 1.00 46.52 156 CYS B C 1
ATOM 7043 O O . CYS B 1 156 ? -34.235 -22.115 -33.813 1.00 44.83 156 CYS B O 1
ATOM 7051 N N . VAL B 1 157 ? -34.601 -22.061 -36.029 1.00 47.81 157 VAL B N 1
ATOM 7052 C CA . VAL B 1 157 ? -35.027 -23.456 -36.093 1.00 47.11 157 VAL B CA 1
ATOM 7053 C C . VAL B 1 157 ? -33.847 -24.428 -36.099 1.00 47.39 157 VAL B C 1
ATOM 7054 O O . VAL B 1 157 ? -34.042 -25.643 -36.090 1.00 48.85 157 VAL B O 1
ATOM 7067 N N . LEU B 1 158 ? -32.630 -23.892 -36.098 1.00 46.67 158 LEU B N 1
ATOM 7068 C CA . LEU B 1 158 ? -31.435 -24.703 -36.315 1.00 44.50 158 LEU B CA 1
ATOM 7069 C C . LEU B 1 158 ? -30.739 -25.145 -35.031 1.00 40.93 158 LEU B C 1
ATOM 7070 O O . LEU B 1 158 ? -30.072 -26.180 -35.011 1.00 39.17 158 LEU B O 1
ATOM 7086 N N . PHE B 1 159 ? -30.902 -24.371 -33.963 1.00 38.43 159 PHE B N 1
ATOM 7087 C CA . PHE B 1 159 ? -30.073 -24.534 -32.773 1.00 37.13 159 PHE B CA 1
ATOM 7088 C C . PHE B 1 159 ? -30.854 -24.995 -31.551 1.00 39.19 159 PHE B C 1
ATOM 7089 O O . PHE B 1 159 ? -32.049 -24.729 -31.423 1.00 42.79 159 PHE B O 1
ATOM 7106 N N . GLY B 1 160 ? -30.154 -25.693 -30.660 1.00 36.64 160 GLY B N 1
ATOM 7107 C CA . GLY B 1 160 ? -30.724 -26.168 -29.413 1.00 38.02 160 GLY B CA 1
ATOM 7108 C C . GLY B 1 160 ? -29.701 -26.112 -28.294 1.00 35.15 160 GLY B C 1
ATOM 7109 O O . GLY B 1 160 ? -28.544 -25.757 -28.519 1.00 33.28 160 GLY B O 1
ATOM 7113 N N . ASP B 1 161 ? -30.133 -26.453 -27.084 1.00 35.57 161 ASP B N 1
ATOM 7114 C CA . ASP B 1 161 ? -29.256 -26.457 -25.917 1.00 35.15 161 ASP B CA 1
ATOM 7115 C C . ASP B 1 161 ? -28.939 -27.883 -25.486 1.00 32.90 161 ASP B C 1
ATOM 7116 O O . ASP B 1 161 ? -29.710 -28.807 -25.744 1.00 33.28 161 ASP B O 1
ATOM 7125 N N . GLY B 1 162 ? -27.795 -28.058 -24.834 1.00 33.15 162 GLY B N 1
ATOM 7126 C CA . GLY B 1 162 ? -27.407 -29.356 -24.316 1.00 30.98 162 GLY B CA 1
ATOM 7127 C C . GLY B 1 162 ? -25.962 -29.381 -23.863 1.00 30.56 162 GLY B C 1
ATOM 7128 O O . GLY B 1 162 ? -25.225 -28.414 -24.060 1.00 30.32 162 GLY B O 1
ATOM 7132 N N . ALA B 1 163 ? -25.556 -30.495 -23.262 1.00 29.53 163 ALA B N 1
ATOM 7133 C CA . ALA B 1 163 ? -24.175 -30.680 -22.834 1.00 32.92 163 ALA B CA 1
ATOM 7134 C C . ALA B 1 163 ? -23.772 -32.146 -22.940 1.00 31.27 163 ALA B C 1
ATOM 7135 O O . ALA B 1 163 ? -24.562 -33.041 -22.642 1.00 30.77 163 ALA B O 1
ATOM 7142 N N . GLY B 1 164 ? -22.535 -32.377 -23.370 1.00 30.85 164 GLY B N 1
ATOM 7143 C CA . GLY B 1 164 ? -21.988 -33.717 -23.477 1.00 29.49 164 GLY B CA 1
ATOM 7144 C C . GLY B 1 164 ? -20.605 -33.752 -22.863 1.00 30.99 164 GLY B C 1
ATOM 7145 O O . GLY B 1 164 ? -19.807 -32.838 -23.074 1.00 32.04 164 GLY B O 1
ATOM 7149 N N . ALA B 1 165 ? -20.327 -34.797 -22.089 1.00 34.09 165 ALA B N 1
ATOM 7150 C CA . ALA B 1 165 ? -19.058 -34.907 -21.379 1.00 32.19 165 ALA B CA 1
ATOM 7151 C C . ALA B 1 165 ? -18.384 -36.254 -21.605 1.00 34.99 165 ALA B C 1
ATOM 7152 O O . ALA B 1 165 ? -19.040 -37.271 -21.835 1.00 34.67 165 ALA B O 1
ATOM 7159 N N . VAL B 1 166 ? -17.059 -36.232 -21.539 1.00 36.06 166 VAL B N 1
ATOM 7160 C CA . VAL B 1 166 ? -16.241 -37.429 -21.662 1.00 37.09 166 VAL B CA 1
ATOM 7161 C C . VAL B 1 166 ? -15.134 -37.387 -20.619 1.00 37.85 166 VAL B C 1
ATOM 7162 O O . VAL B 1 166 ? -14.575 -36.326 -20.339 1.00 36.87 166 VAL B O 1
ATOM 7175 N N . VAL B 1 167 ? -14.831 -38.540 -20.032 1.00 37.56 167 VAL B N 1
ATOM 7176 C CA . VAL B 1 167 ? -13.657 -38.670 -19.184 1.00 35.22 167 VAL B CA 1
ATOM 7177 C C . VAL B 1 167 ? -12.540 -39.320 -19.992 1.00 37.68 167 VAL B C 1
ATOM 7178 O O . VAL B 1 167 ? -12.627 -40.488 -20.375 1.00 36.68 167 VAL B O 1
ATOM 7191 N N . LEU B 1 168 ? -11.496 -38.543 -20.251 1.00 39.43 168 LEU B N 1
ATOM 7192 C CA . LEU B 1 168 ? -10.358 -39.006 -21.028 1.00 37.48 168 LEU B CA 1
ATOM 7193 C C . LEU B 1 168 ? -9.208 -39.314 -20.078 1.00 39.49 168 LEU B C 1
ATOM 7194 O O . LEU B 1 168 ? -8.851 -38.480 -19.247 1.00 39.28 168 LEU B O 1
ATOM 7210 N N . SER B 1 169 ? -8.636 -40.510 -20.198 1.00 42.11 169 SER B N 1
ATOM 7211 C CA . SER B 1 169 ? -7.633 -40.969 -19.239 1.00 44.88 169 SER B CA 1
ATOM 7212 C C . SER B 1 169 ? -6.415 -41.625 -19.888 1.00 45.63 169 SER B C 1
ATOM 7213 O O . SER B 1 169 ? -6.500 -42.172 -20.985 1.00 43.80 169 SER B O 1
ATOM 7221 N N . ALA B 1 170 ? -5.286 -41.577 -19.185 1.00 47.98 170 ALA B N 1
ATOM 7222 C CA . ALA B 1 170 ? -4.052 -42.183 -19.670 1.00 49.44 170 ALA B CA 1
ATOM 7223 C C . ALA B 1 170 ? -4.205 -43.697 -19.756 1.00 47.60 170 ALA B C 1
ATOM 7224 O O . ALA B 1 170 ? -4.783 -44.320 -18.867 1.00 49.61 170 ALA B O 1
ATOM 7231 N N . ALA B 1 171 ? -3.680 -44.282 -20.828 1.00 49.00 171 ALA B N 1
ATOM 7232 C CA . ALA B 1 171 ? -3.823 -45.712 -21.074 1.00 49.60 171 ALA B CA 1
ATOM 7233 C C . ALA B 1 171 ? -2.625 -46.273 -21.835 1.00 54.17 171 ALA B C 1
ATOM 7234 O O . ALA B 1 171 ? -1.903 -45.537 -22.505 1.00 54.90 171 ALA B O 1
ATOM 7241 N N . ASP B 1 172 ? -2.421 -47.583 -21.721 1.00 58.41 172 ASP B N 1
ATOM 7242 C CA . ASP B 1 172 ? -1.339 -48.258 -22.429 1.00 62.55 172 ASP B CA 1
ATOM 7243 C C . ASP B 1 172 ? -1.602 -48.335 -23.929 1.00 62.91 172 ASP B C 1
ATOM 7244 O O . ASP B 1 172 ? -0.685 -48.156 -24.731 1.00 64.45 172 ASP B O 1
ATOM 7253 N N . LYS B 1 173 ? -2.855 -48.592 -24.300 1.00 61.95 173 LYS B N 1
ATOM 7254 C CA . LYS B 1 173 ? -3.227 -48.736 -25.705 1.00 57.78 173 LYS B CA 1
ATOM 7255 C C . LYS B 1 173 ? -4.056 -47.544 -26.174 1.00 53.05 173 LYS B C 1
ATOM 7256 O O . LYS B 1 173 ? -4.808 -46.964 -25.389 1.00 47.85 173 LYS B O 1
ATOM 7275 N N . PRO B 1 174 ? -3.931 -47.178 -27.463 1.00 53.27 174 PRO B N 1
ATOM 7276 C CA . PRO B 1 174 ? -4.574 -45.942 -27.916 1.00 55.03 174 PRO B CA 1
ATOM 7277 C C . PRO B 1 174 ? -6.093 -45.995 -27.930 1.00 55.38 174 PRO B C 1
ATOM 7278 O O . PRO B 1 174 ? -6.693 -46.962 -28.395 1.00 54.22 174 PRO B O 1
ATOM 7289 N N . GLY B 1 175 ? -6.697 -44.937 -27.407 1.00 56.84 175 GLY B N 1
ATOM 7290 C CA . GLY B 1 175 ? -8.074 -44.618 -27.708 1.00 52.19 175 GLY B CA 1
ATOM 7291 C C . GLY B 1 175 ? -8.035 -43.645 -28.859 1.00 44.79 175 GLY B C 1
ATOM 7292 O O . GLY B 1 175 ? -8.428 -43.972 -29.973 1.00 40.98 175 GLY B O 1
ATOM 7296 N N . ILE B 1 176 ? -7.495 -42.461 -28.592 1.00 42.08 176 ILE B N 1
ATOM 7297 C CA . ILE B 1 176 ? -7.345 -41.441 -29.616 1.00 39.37 176 ILE B CA 1
ATOM 7298 C C . ILE B 1 176 ? -6.108 -41.772 -30.439 1.00 39.49 176 ILE B C 1
ATOM 7299 O O . ILE B 1 176 ? -4.980 -41.688 -29.957 1.00 40.91 176 ILE B O 1
ATOM 7315 N N . ILE B 1 177 ? -6.342 -42.157 -31.687 1.00 40.07 177 ILE B N 1
ATOM 7316 C CA . ILE B 1 177 ? -5.286 -42.618 -32.574 1.00 42.35 177 ILE B CA 1
ATOM 7317 C C . ILE B 1 177 ? -4.613 -41.433 -33.248 1.00 43.82 177 ILE B C 1
ATOM 7318 O O . ILE B 1 177 ? -3.388 -41.309 -33.247 1.00 45.12 177 ILE B O 1
ATOM 7334 N N . HIS B 1 178 ? -5.436 -40.568 -33.828 1.00 42.29 178 HIS B N 1
ATOM 7335 C CA . HIS B 1 178 ? -4.954 -39.414 -34.566 1.00 40.28 178 HIS B CA 1
ATOM 7336 C C . HIS B 1 178 ? -6.039 -38.349 -34.648 1.00 36.91 178 HIS B C 1
ATOM 7337 O O . HIS B 1 178 ? -7.229 -38.662 -34.627 1.00 36.09 178 HIS B O 1
ATOM 7351 N N . SER B 1 179 ? -5.623 -37.091 -34.724 1.00 34.69 179 SER B N 1
ATOM 7352 C CA . SER B 1 179 ? -6.560 -35.984 -34.859 1.00 38.70 179 SER B CA 1
ATOM 7353 C C . SER B 1 179 ? -5.974 -34.909 -35.759 1.00 38.07 179 SER B C 1
ATOM 7354 O O . SER B 1 179 ? -4.759 -34.829 -35.943 1.00 38.66 179 SER B O 1
ATOM 7362 N N . LYS B 1 180 ? -6.852 -34.095 -36.332 1.00 38.44 180 LYS B N 1
ATOM 7363 C CA . LYS B 1 180 ? -6.433 -33.021 -37.214 1.00 37.34 180 LYS B CA 1
ATOM 7364 C C . LYS B 1 180 ? -7.395 -31.858 -37.057 1.00 36.09 180 LYS B C 1
ATOM 7365 O O . LYS B 1 180 ? -8.579 -31.971 -37.372 1.00 34.87 180 LYS B O 1
ATOM 7384 N N . LEU B 1 181 ? -6.874 -30.742 -36.562 1.00 34.62 181 LEU B N 1
ATOM 7385 C CA . LEU B 1 181 ? -7.667 -29.539 -36.369 1.00 35.80 181 LEU B CA 1
ATOM 7386 C C . LEU B 1 181 ? -7.249 -28.498 -37.392 1.00 33.57 181 LEU B C 1
ATOM 7387 O O . LEU B 1 181 ? -6.086 -28.442 -37.794 1.00 33.03 181 LEU B O 1
ATOM 7403 N N . LYS B 1 182 ? -8.206 -27.674 -37.805 1.00 30.72 182 LYS B N 1
ATOM 7404 C CA . LYS B 1 182 ? -7.972 -26.671 -38.833 1.00 30.73 182 LYS B CA 1
ATOM 7405 C C . LYS B 1 182 ? -8.787 -25.423 -38.505 1.00 30.57 182 LYS B C 1
ATOM 7406 O O . LYS B 1 182 ? -9.768 -25.495 -37.763 1.00 31.33 182 LYS B O 1
ATOM 7425 N N . ALA B 1 183 ? -8.380 -24.283 -39.050 1.00 31.87 183 ALA B N 1
ATOM 7426 C CA . ALA B 1 183 ? -9.128 -23.043 -38.873 1.00 33.38 183 ALA B CA 1
ATOM 7427 C C . ALA B 1 183 ? -8.764 -22.032 -39.953 1.00 33.55 183 ALA B C 1
ATOM 7428 O O . ALA B 1 183 ? -7.629 -21.997 -40.421 1.00 30.82 183 ALA B O 1
ATOM 7435 N N . ASP B 1 184 ? -9.737 -21.215 -40.345 1.00 33.65 184 ASP B N 1
ATOM 7436 C CA . ASP B 1 184 ? -9.520 -20.167 -41.338 1.00 32.80 184 ASP B CA 1
ATOM 7437 C C . ASP B 1 184 ? -10.458 -18.995 -41.063 1.00 36.78 184 ASP B C 1
ATOM 7438 O O . ASP B 1 184 ? -11.663 -19.082 -41.307 1.00 34.31 184 ASP B O 1
ATOM 7447 N N . GLY B 1 185 ? -9.897 -17.901 -40.558 1.00 37.37 185 GLY B N 1
ATOM 7448 C CA . GLY B 1 185 ? -10.686 -16.755 -40.142 1.00 36.15 185 GLY B CA 1
ATOM 7449 C C . GLY B 1 185 ? -11.324 -15.984 -41.282 1.00 37.11 185 GLY B C 1
ATOM 7450 O O . GLY B 1 185 ? -12.063 -15.029 -41.046 1.00 37.33 185 GLY B O 1
ATOM 7454 N N . ASN B 1 186 ? -11.045 -16.391 -42.517 1.00 40.85 186 ASN B N 1
ATOM 7455 C CA . ASN B 1 186 ? -11.633 -15.742 -43.685 1.00 39.56 186 ASN B CA 1
ATOM 7456 C C . ASN B 1 186 ? -13.125 -16.029 -43.829 1.00 39.20 186 ASN B C 1
ATOM 7457 O O . ASN B 1 186 ? -13.819 -15.354 -44.589 1.00 40.34 186 ASN B O 1
ATOM 7468 N N . TYR B 1 187 ? -13.613 -17.031 -43.104 1.00 37.84 187 TYR B N 1
ATOM 7469 C CA . TYR B 1 187 ? -15.012 -17.436 -43.199 1.00 39.94 187 TYR B CA 1
ATOM 7470 C C . TYR B 1 187 ? -15.817 -16.925 -42.005 1.00 42.06 187 TYR B C 1
ATOM 7471 O O . TYR B 1 187 ? -16.827 -17.518 -41.622 1.00 44.27 187 TYR B O 1
ATOM 7489 N N . LEU B 1 188 ? -15.357 -15.823 -41.423 1.00 41.12 188 LEU B N 1
ATOM 7490 C CA . LEU B 1 188 ? -16.025 -15.203 -40.284 1.00 41.61 188 LEU B CA 1
ATOM 7491 C C . LEU B 1 188 ? -17.459 -14.800 -40.622 1.00 43.05 188 LEU B C 1
ATOM 7492 O O . LEU B 1 188 ? -18.387 -15.067 -39.858 1.00 43.38 188 LEU B O 1
ATOM 7508 N N . LYS B 1 189 ? -17.630 -14.172 -41.779 1.00 45.42 189 LYS B N 1
ATOM 7509 C CA . LYS B 1 189 ? -18.903 -13.566 -42.155 1.00 48.09 189 LYS B CA 1
ATOM 7510 C C . LYS B 1 189 ? -20.008 -14.594 -42.397 1.00 49.38 189 LYS B C 1
ATOM 7511 O O . LYS B 1 189 ? -21.177 -14.232 -42.531 1.00 51.69 189 LYS B O 1
ATOM 7530 N N . LEU B 1 190 ? -19.639 -15.871 -42.446 1.00 48.25 190 LEU B N 1
ATOM 7531 C CA . LEU B 1 190 ? -20.593 -16.937 -42.744 1.00 45.32 190 LEU B CA 1
ATOM 7532 C C . LEU B 1 190 ? -21.320 -17.441 -41.495 1.00 45.17 190 LEU B C 1
ATOM 7533 O O . LEU B 1 190 ? -22.418 -17.988 -41.591 1.00 47.01 190 LEU B O 1
ATOM 7549 N N . LEU B 1 191 ? -20.701 -17.262 -40.331 1.00 42.71 191 LEU B N 1
ATOM 7550 C CA . LEU B 1 191 ? -21.297 -17.686 -39.065 1.00 42.04 191 LEU B CA 1
ATOM 7551 C C . LEU B 1 191 ? -20.674 -16.958 -37.879 1.00 41.72 191 LEU B C 1
ATOM 7552 O O . LEU B 1 191 ? -19.493 -17.144 -37.585 1.00 41.73 191 LEU B O 1
ATOM 7568 N N . ASN B 1 192 ? -21.471 -16.144 -37.189 1.00 41.62 192 ASN B N 1
ATOM 7569 C CA . ASN B 1 192 ? -20.963 -15.357 -36.071 1.00 41.76 192 ASN B CA 1
ATOM 7570 C C . ASN B 1 192 ? -22.043 -14.690 -35.227 1.00 43.41 192 ASN B C 1
ATOM 7571 O O . ASN B 1 192 ? -23.162 -14.462 -35.687 1.00 47.71 192 ASN B O 1
ATOM 7582 N N . VAL B 1 193 ? -21.682 -14.386 -33.983 1.00 44.54 193 VAL B N 1
ATOM 7583 C CA . VAL B 1 193 ? -22.454 -13.496 -33.124 1.00 44.96 193 VAL B CA 1
ATOM 7584 C C . VAL B 1 193 ? -21.579 -12.273 -32.854 1.00 44.89 193 VAL B C 1
ATOM 7585 O O . VAL B 1 193 ? -20.723 -12.320 -31.971 1.00 43.27 193 VAL B O 1
ATOM 7598 N N . PRO B 1 194 ? -21.789 -11.176 -33.607 1.00 44.90 194 PRO B N 1
ATOM 7599 C CA . PRO B 1 194 ? -20.851 -10.044 -33.559 1.00 48.80 194 PRO B CA 1
ATOM 7600 C C . PRO B 1 194 ? -20.734 -9.368 -32.198 1.00 47.31 194 PRO B C 1
ATOM 7601 O O . PRO B 1 194 ? -19.661 -8.870 -31.856 1.00 46.34 194 PRO B O 1
ATOM 7612 N N . GLY B 1 195 ? -21.820 -9.366 -31.432 1.00 47.87 195 GLY B N 1
ATOM 7613 C CA . GLY B 1 195 ? -21.906 -8.561 -30.227 1.00 47.34 195 GLY B CA 1
ATOM 7614 C C . GLY B 1 195 ? -20.879 -8.868 -29.153 1.00 45.04 195 GLY B C 1
ATOM 7615 O O . GLY B 1 195 ? -20.412 -10.000 -29.018 1.00 44.52 195 GLY B O 1
ATOM 7619 N N . GLN B 1 196 ? -20.528 -7.837 -28.387 1.00 44.83 196 GLN B N 1
ATOM 7620 C CA . GLN B 1 196 ? -19.661 -7.986 -27.224 1.00 42.51 196 GLN B CA 1
ATOM 7621 C C . GLN B 1 196 ? -20.136 -7.066 -26.108 1.00 42.66 196 GLN B C 1
ATOM 7622 O O . GLN B 1 196 ? -20.825 -6.076 -26.360 1.00 42.99 196 GLN B O 1
ATOM 7636 N N . ILE B 1 197 ? -19.756 -7.391 -24.878 1.00 38.96 197 ILE B N 1
ATOM 7637 C CA . ILE B 1 197 ? -20.022 -6.519 -23.745 1.00 38.65 197 ILE B CA 1
ATOM 7638 C C . ILE B 1 197 ? -18.927 -5.457 -23.693 1.00 39.52 197 ILE B C 1
ATOM 7639 O O . ILE B 1 197 ? -17.752 -5.770 -23.492 1.00 35.67 197 ILE B O 1
ATOM 7655 N N . ALA B 1 198 ? -19.323 -4.203 -23.896 1.00 40.30 198 ALA B N 1
ATOM 7656 C CA . ALA B 1 198 ? -18.385 -3.086 -23.898 1.00 40.01 198 ALA B CA 1
ATOM 7657 C C . ALA B 1 198 ? -19.045 -1.813 -23.378 1.00 40.67 198 ALA B C 1
ATOM 7658 O O . ALA B 1 198 ? -20.122 -1.429 -23.836 1.00 42.30 198 ALA B O 1
ATOM 7665 N N . CYS B 1 199 ? -18.383 -1.166 -22.423 1.00 40.02 199 CYS B N 1
ATOM 7666 C CA . CYS B 1 199 ? -18.842 0.110 -21.877 1.00 44.59 199 CYS B CA 1
ATOM 7667 C C . CYS B 1 199 ? -20.264 0.018 -21.330 1.00 43.09 199 CYS B C 1
ATOM 7668 O O . CYS B 1 199 ? -21.071 0.931 -21.509 1.00 42.34 199 CYS B O 1
ATOM 7676 N N . GLY B 1 200 ? -20.558 -1.091 -20.660 1.00 43.28 200 GLY B N 1
ATOM 7677 C CA . GLY B 1 200 ? -21.803 -1.245 -19.929 1.00 42.65 200 GLY B CA 1
ATOM 7678 C C . GLY B 1 200 ? -23.014 -1.685 -20.733 1.00 43.74 200 GLY B C 1
ATOM 7679 O O . GLY B 1 200 ? -24.122 -1.722 -20.196 1.00 45.40 200 GLY B O 1
ATOM 7683 N N . LYS B 1 201 ? -22.821 -2.017 -22.007 1.00 40.46 201 LYS B N 1
ATOM 7684 C CA . LYS B 1 201 ? -23.934 -2.446 -22.851 1.00 41.01 201 LYS B CA 1
ATOM 7685 C C . LYS B 1 201 ? -23.454 -3.423 -23.920 1.00 44.09 201 LYS B C 1
ATOM 7686 O O . LYS B 1 201 ? -22.255 -3.675 -24.045 1.00 42.34 201 LYS B O 1
ATOM 7705 N N . VAL B 1 202 ? -24.394 -3.968 -24.689 1.00 46.97 202 VAL B N 1
ATOM 7706 C CA . VAL B 1 202 ? -24.045 -4.792 -25.841 1.00 45.07 202 VAL B CA 1
ATOM 7707 C C . VAL B 1 202 ? -23.598 -3.905 -26.996 1.00 45.85 202 VAL B C 1
ATOM 7708 O O . VAL B 1 202 ? -24.297 -2.965 -27.372 1.00 46.01 202 VAL B O 1
ATOM 7721 N N . SER B 1 203 ? -22.429 -4.216 -27.549 1.00 46.14 203 SER B N 1
ATOM 7722 C CA . SER B 1 203 ? -21.906 -3.512 -28.713 1.00 44.79 203 SER B CA 1
ATOM 7723 C C . SER B 1 203 ? -21.902 -4.450 -29.915 1.00 46.95 203 SER B C 1
ATOM 7724 O O . SER B 1 203 ? -21.100 -5.380 -29.979 1.00 47.93 203 SER B O 1
ATOM 7732 N N . GLY B 1 204 ? -22.797 -4.191 -30.865 1.00 47.95 204 GLY B N 1
ATOM 7733 C CA . GLY B 1 204 ? -22.983 -5.055 -32.019 1.00 46.96 204 GLY B CA 1
ATOM 7734 C C . GLY B 1 204 ? -24.182 -5.969 -31.839 1.00 47.95 204 GLY B C 1
ATOM 7735 O O . GLY B 1 204 ? -24.853 -5.925 -30.808 1.00 53.12 204 GLY B O 1
ATOM 7739 N N . SER B 1 205 ? -24.449 -6.805 -32.837 1.00 47.27 205 SER B N 1
ATOM 7740 C CA . SER B 1 205 ? -25.617 -7.678 -32.806 1.00 47.59 205 SER B CA 1
ATOM 7741 C C . SER B 1 205 ? -25.443 -8.787 -31.769 1.00 48.24 205 SER B C 1
ATOM 7742 O O . SER B 1 205 ? -24.415 -9.465 -31.757 1.00 48.36 205 SER B O 1
ATOM 7750 N N . PRO B 1 206 ? -26.450 -8.980 -30.896 1.00 47.12 206 PRO B N 1
ATOM 7751 C CA . PRO B 1 206 ? -26.369 -10.034 -29.879 1.00 46.83 206 PRO B CA 1
ATOM 7752 C C . PRO B 1 206 ? -26.866 -11.399 -30.353 1.00 46.73 206 PRO B C 1
ATOM 7753 O O . PRO B 1 206 ? -26.922 -12.328 -29.545 1.00 44.53 206 PRO B O 1
ATOM 7764 N N . TYR B 1 207 ? -27.206 -11.517 -31.634 1.00 45.73 207 TYR B N 1
ATOM 7765 C CA . TYR B 1 207 ? -27.807 -12.741 -32.164 1.00 44.74 207 TYR B CA 1
ATOM 7766 C C . TYR B 1 207 ? -26.932 -13.401 -33.229 1.00 48.73 207 TYR B C 1
ATOM 7767 O O . TYR B 1 207 ? -26.067 -12.758 -33.826 1.00 51.07 207 TYR B O 1
ATOM 7785 N N . ILE B 1 208 ? -27.169 -14.689 -33.463 1.00 44.90 208 ILE B N 1
ATOM 7786 C CA . ILE B 1 208 ? -26.419 -15.441 -34.461 1.00 46.02 208 ILE B CA 1
ATOM 7787 C C . ILE B 1 208 ? -26.790 -14.992 -35.865 1.00 47.13 208 ILE B C 1
ATOM 7788 O O . ILE B 1 208 ? -27.967 -14.924 -36.218 1.00 46.02 208 ILE B O 1
ATOM 7804 N N . SER B 1 209 ? -25.763 -14.688 -36.653 1.00 48.62 209 SER B N 1
ATOM 7805 C CA . SER B 1 209 ? -25.912 -14.402 -38.074 1.00 47.18 209 SER B CA 1
ATOM 7806 C C . SER B 1 209 ? -25.285 -15.543 -38.864 1.00 46.48 209 SER B C 1
ATOM 7807 O O . SER B 1 209 ? -24.139 -15.910 -38.614 1.00 44.69 209 SER B O 1
ATOM 7815 N N . MET B 1 210 ? -26.036 -16.104 -39.809 1.00 45.81 210 MET B N 1
ATOM 7816 C CA . MET B 1 210 ? -25.576 -17.278 -40.545 1.00 45.63 210 MET B CA 1
ATOM 7817 C C . MET B 1 210 ? -25.861 -17.197 -42.041 1.00 46.56 210 MET B C 1
ATOM 7818 O O . MET B 1 210 ? -26.877 -16.650 -42.467 1.00 47.11 210 MET B O 1
ATOM 7832 N N . ASP B 1 211 ? -24.949 -17.768 -42.824 1.00 48.92 211 ASP B N 1
ATOM 7833 C CA . ASP B 1 211 ? -25.113 -17.900 -44.267 1.00 47.12 211 ASP B CA 1
ATOM 7834 C C . ASP B 1 211 ? -25.254 -19.380 -44.606 1.00 45.15 211 ASP B C 1
ATOM 7835 O O . ASP B 1 211 ? -24.262 -20.066 -44.847 1.00 46.72 211 ASP B O 1
ATOM 7844 N N . GLY B 1 212 ? -26.495 -19.856 -44.628 1.00 44.54 212 GLY B N 1
ATOM 7845 C CA . GLY B 1 212 ? -26.783 -21.271 -44.789 1.00 44.43 212 GLY B CA 1
ATOM 7846 C C . GLY B 1 212 ? -26.121 -21.922 -45.989 1.00 45.45 212 GLY B C 1
ATOM 7847 O O . GLY B 1 212 ? -25.359 -22.875 -45.830 1.00 47.77 212 GLY B O 1
ATOM 7851 N N . PRO B 1 213 ? -26.404 -21.410 -47.196 1.00 46.61 213 PRO B N 1
ATOM 7852 C CA . PRO B 1 213 ? -25.808 -21.949 -48.424 1.00 47.09 213 PRO B CA 1
ATOM 7853 C C . PRO B 1 213 ? -24.282 -22.010 -48.363 1.00 46.79 213 PRO B C 1
ATOM 7854 O O . PRO B 1 213 ? -23.692 -23.020 -48.746 1.00 46.51 213 PRO B O 1
ATOM 7865 N N . GLY B 1 214 ? -23.659 -20.935 -47.890 1.00 46.10 214 GLY B N 1
ATOM 7866 C CA . GLY B 1 214 ? -22.212 -20.871 -47.789 1.00 44.31 214 GLY B CA 1
ATOM 7867 C C . GLY B 1 214 ? -21.646 -21.887 -46.817 1.00 43.95 214 GLY B C 1
ATOM 7868 O O . GLY B 1 214 ? -20.721 -22.624 -47.150 1.00 42.98 214 GLY B O 1
ATOM 7872 N N . VAL B 1 215 ? -22.198 -21.925 -45.609 1.00 45.46 215 VAL B N 1
ATOM 7873 C CA . VAL B 1 215 ? -21.773 -22.897 -44.610 1.00 44.50 215 VAL B CA 1
ATOM 7874 C C . VAL B 1 215 ? -21.966 -24.314 -45.142 1.00 43.69 215 VAL B C 1
ATOM 7875 O O . VAL B 1 215 ? -21.111 -25.177 -44.952 1.00 41.65 215 VAL B O 1
ATOM 7888 N N . PHE B 1 216 ? -23.091 -24.543 -45.813 1.00 41.44 216 PHE B N 1
ATOM 7889 C CA . PHE B 1 216 ? -23.386 -25.848 -46.393 1.00 43.53 216 PHE B CA 1
ATOM 7890 C C . PHE B 1 216 ? -22.361 -26.189 -47.469 1.00 44.81 216 PHE B C 1
ATOM 7891 O O . PHE B 1 216 ? -21.791 -27.282 -47.480 1.00 41.56 216 PHE B O 1
ATOM 7908 N N . LYS B 1 217 ? -22.140 -25.235 -48.368 1.00 44.61 217 LYS B N 1
ATOM 7909 C CA . LYS B 1 217 ? -21.210 -25.393 -49.479 1.00 44.10 217 LYS B CA 1
ATOM 7910 C C . LYS B 1 217 ? -19.823 -25.824 -49.002 1.00 43.23 217 LYS B C 1
ATOM 7911 O O . LYS B 1 217 ? -19.252 -26.785 -49.517 1.00 47.63 217 LYS B O 1
ATOM 7930 N N . PHE B 1 218 ? -19.292 -25.115 -48.011 1.00 44.49 218 PHE B N 1
ATOM 7931 C CA . PHE B 1 218 ? -17.917 -25.327 -47.575 1.00 45.90 218 PHE B CA 1
ATOM 7932 C C . PHE B 1 218 ? -17.782 -26.504 -46.616 1.00 43.78 218 PHE B C 1
ATOM 7933 O O . PHE B 1 218 ? -16.755 -27.179 -46.600 1.00 43.24 218 PHE B O 1
ATOM 7950 N N . ALA B 1 219 ? -18.819 -26.749 -45.822 1.00 40.58 219 ALA B N 1
ATOM 7951 C CA . ALA B 1 219 ? -18.799 -27.842 -44.854 1.00 39.21 219 ALA B CA 1
ATOM 7952 C C . ALA B 1 219 ? -18.642 -29.198 -45.537 1.00 43.09 219 ALA B C 1
ATOM 7953 O O . ALA B 1 219 ? -17.819 -30.014 -45.127 1.00 43.40 219 ALA B O 1
ATOM 7960 N N . VAL B 1 220 ? -19.432 -29.434 -46.578 1.00 45.56 220 VAL B N 1
ATOM 7961 C CA . VAL B 1 220 ? -19.356 -30.687 -47.320 1.00 45.96 220 VAL B CA 1
ATOM 7962 C C . VAL B 1 220 ? -17.972 -30.887 -47.921 1.00 46.96 220 VAL B C 1
ATOM 7963 O O . VAL B 1 220 ? -17.400 -31.976 -47.857 1.00 45.53 220 VAL B O 1
ATOM 7976 N N . LYS B 1 221 ? -17.445 -29.821 -48.509 1.00 44.48 221 LYS B N 1
ATOM 7977 C CA . LYS B 1 221 ? -16.148 -29.867 -49.163 1.00 45.84 221 LYS B CA 1
ATOM 7978 C C . LYS B 1 221 ? -15.039 -30.042 -48.122 1.00 42.65 221 LYS B C 1
ATOM 7979 O O . LYS B 1 221 ? -14.147 -30.874 -48.287 1.00 41.64 221 LYS B O 1
ATOM 7998 N N . MET B 1 222 ? -15.105 -29.265 -47.045 1.00 41.71 222 MET B N 1
ATOM 7999 C CA . MET B 1 222 ? -14.064 -29.286 -46.019 1.00 41.10 222 MET B CA 1
ATOM 8000 C C . MET B 1 222 ? -14.077 -30.580 -45.203 1.00 39.18 222 MET B C 1
ATOM 8001 O O . MET B 1 222 ? -13.020 -31.141 -44.913 1.00 39.93 222 MET B O 1
ATOM 8015 N N . LEU B 1 223 ? -15.264 -31.046 -44.824 1.00 42.26 223 LEU B N 1
ATOM 8016 C CA . LEU B 1 223 ? -15.370 -32.211 -43.947 1.00 40.50 223 LEU B CA 1
ATOM 8017 C C . LEU B 1 223 ? -14.945 -33.504 -44.636 1.00 42.17 223 LEU B C 1
ATOM 8018 O O . LEU B 1 223 ? -14.406 -34.406 -43.994 1.00 38.15 223 LEU B O 1
ATOM 8034 N N . SER B 1 224 ? -15.192 -33.600 -45.936 1.00 43.40 224 SER B N 1
ATOM 8035 C CA . SER B 1 224 ? -14.767 -34.768 -46.696 1.00 43.80 224 SER B CA 1
ATOM 8036 C C . SER B 1 224 ? -13.245 -34.800 -46.764 1.00 41.58 224 SER B C 1
ATOM 8037 O O . SER B 1 224 ? -12.622 -35.852 -46.617 1.00 36.86 224 SER B O 1
ATOM 8045 N N . LYS B 1 225 ? -12.656 -33.628 -46.976 1.00 43.31 225 LYS B N 1
ATOM 8046 C CA . LYS B 1 225 ? -11.209 -33.492 -47.072 1.00 40.89 225 LYS B CA 1
ATOM 8047 C C . LYS B 1 225 ? -10.537 -33.840 -45.745 1.00 39.72 225 LYS B C 1
ATOM 8048 O O . LYS B 1 225 ? -9.614 -34.653 -45.707 1.00 38.81 225 LYS B O 1
ATOM 8067 N N . ILE B 1 226 ? -11.013 -33.239 -44.659 1.00 36.66 226 ILE B N 1
ATOM 8068 C CA . ILE B 1 226 ? -10.398 -33.439 -43.351 1.00 37.17 226 ILE B CA 1
ATOM 8069 C C . ILE B 1 226 ? -10.611 -34.875 -42.900 1.00 36.00 226 ILE B C 1
ATOM 8070 O O . ILE B 1 226 ? -9.753 -35.463 -42.241 1.00 35.63 226 ILE B O 1
ATOM 8086 N N . ALA B 1 227 ? -11.755 -35.445 -43.262 1.00 37.17 227 ALA B N 1
ATOM 8087 C CA . ALA B 1 227 ? -12.029 -36.824 -42.904 1.00 37.48 227 ALA B CA 1
ATOM 8088 C C . ALA B 1 227 ? -11.022 -37.732 -43.591 1.00 39.02 227 ALA B C 1
ATOM 8089 O O . ALA B 1 227 ? -10.354 -38.509 -42.929 1.00 40.40 227 ALA B O 1
ATOM 8096 N N . ASP B 1 228 ? -10.862 -37.578 -44.903 1.00 36.44 228 ASP B N 1
ATOM 8097 C CA . ASP B 1 228 ? -9.908 -38.387 -45.659 1.00 37.99 228 ASP B CA 1
ATOM 8098 C C . ASP B 1 228 ? -8.485 -38.243 -45.114 1.00 40.50 228 ASP B C 1
ATOM 8099 O O . ASP B 1 228 ? -7.734 -39.218 -45.058 1.00 43.22 228 ASP B O 1
ATOM 8108 N N . ASP B 1 229 ? -8.120 -37.027 -44.714 1.00 38.59 229 ASP B N 1
ATOM 8109 C CA . ASP B 1 229 ? -6.774 -36.747 -44.221 1.00 40.01 229 ASP B CA 1
ATOM 8110 C C . ASP B 1 229 ? -6.440 -37.543 -42.960 1.00 40.30 229 ASP B C 1
ATOM 8111 O O . ASP B 1 229 ? -5.444 -38.262 -42.925 1.00 45.43 229 ASP B O 1
ATOM 8120 N N . VAL B 1 230 ? -7.268 -37.402 -41.929 1.00 37.59 230 VAL B N 1
ATOM 8121 C CA . VAL B 1 230 ? -7.034 -38.071 -40.650 1.00 39.01 230 VAL B CA 1
ATOM 8122 C C . VAL B 1 230 ? -6.864 -39.577 -40.836 1.00 40.30 230 VAL B C 1
ATOM 8123 O O . VAL B 1 230 ? -6.049 -40.206 -40.160 1.00 41.16 230 VAL B O 1
ATOM 8136 N N . ILE B 1 231 ? -7.638 -40.148 -41.751 1.00 40.53 231 ILE B N 1
ATOM 8137 C CA . ILE B 1 231 ? -7.604 -41.586 -41.996 1.00 41.75 231 ILE B CA 1
ATOM 8138 C C . ILE B 1 231 ? -6.263 -42.003 -42.569 1.00 41.99 231 ILE B C 1
ATOM 8139 O O . ILE B 1 231 ? -5.565 -42.858 -42.018 1.00 44.12 231 ILE B O 1
ATOM 8155 N N . GLU B 1 232 ? -5.905 -41.361 -43.672 1.00 41.12 232 GLU B N 1
ATOM 8156 C CA . GLU B 1 232 ? -4.706 -41.701 -44.416 1.00 44.34 232 GLU B CA 1
ATOM 8157 C C . GLU B 1 232 ? -3.452 -41.392 -43.614 1.00 43.53 232 GLU B C 1
ATOM 8158 O O . GLU B 1 232 ? -2.463 -42.122 -43.684 1.00 43.16 232 GLU B O 1
ATOM 8170 N N . GLU B 1 233 ? -3.503 -40.318 -42.838 1.00 40.62 233 GLU B N 1
ATOM 8171 C CA . GLU B 1 233 ? -2.380 -39.942 -41.992 1.00 44.52 233 GLU B CA 1
ATOM 8172 C C . GLU B 1 233 ? -2.165 -40.965 -40.879 1.00 46.54 233 GLU B C 1
ATOM 8173 O O . GLU B 1 233 ? -1.029 -41.300 -40.543 1.00 45.71 233 GLU B O 1
ATOM 8185 N N . ALA B 1 234 ? -3.262 -41.463 -40.317 1.00 46.29 234 ALA B N 1
ATOM 8186 C CA . ALA B 1 234 ? -3.195 -42.465 -39.258 1.00 47.58 234 ALA B CA 1
ATOM 8187 C C . ALA B 1 234 ? -2.792 -43.837 -39.794 1.00 49.54 234 ALA B C 1
ATOM 8188 O O . ALA B 1 234 ? -2.325 -44.692 -39.041 1.00 52.63 234 ALA B O 1
ATOM 8195 N N . GLY B 1 235 ? -2.984 -44.044 -41.094 1.00 47.90 235 GLY B N 1
ATOM 8196 C CA . GLY B 1 235 ? -2.620 -45.296 -41.737 1.00 48.96 235 GLY B CA 1
ATOM 8197 C C . GLY B 1 235 ? -3.783 -46.259 -41.889 1.00 48.27 235 GLY B C 1
ATOM 8198 O O . GLY B 1 235 ? -3.592 -47.427 -42.225 1.00 49.96 235 GLY B O 1
ATOM 8202 N N . TYR B 1 236 ? -4.992 -45.765 -41.644 1.00 50.59 236 TYR B N 1
ATOM 8203 C CA . TYR B 1 236 ? -6.200 -46.573 -41.759 1.00 49.30 236 TYR B CA 1
ATOM 8204 C C . TYR B 1 236 ? -6.831 -46.380 -43.133 1.00 47.55 236 TYR B C 1
ATOM 8205 O O . TYR B 1 236 ? -6.316 -45.623 -43.958 1.00 45.46 236 TYR B O 1
ATOM 8223 N N . THR B 1 237 ? -7.923 -47.097 -43.381 1.00 45.53 237 THR B N 1
ATOM 8224 C CA . THR B 1 237 ? -8.760 -46.859 -44.552 1.00 46.01 237 THR B CA 1
ATOM 8225 C C . THR B 1 237 ? -10.181 -46.573 -44.084 1.00 45.72 237 THR B C 1
ATOM 8226 O O . THR B 1 237 ? -10.526 -46.841 -42.932 1.00 48.59 237 THR B O 1
ATOM 8237 N N . ALA B 1 238 ? -11.001 -46.020 -44.970 1.00 45.02 238 ALA B N 1
ATOM 8238 C CA . ALA B 1 238 ? -12.379 -45.694 -44.623 1.00 44.29 238 ALA B CA 1
ATOM 8239 C C . ALA B 1 238 ? -13.161 -46.953 -44.259 1.00 46.50 238 ALA B C 1
ATOM 8240 O O . ALA B 1 238 ? -14.156 -46.890 -43.540 1.00 50.46 238 ALA B O 1
ATOM 8247 N N . ALA B 1 239 ? -12.694 -48.099 -44.746 1.00 50.94 239 ALA B N 1
ATOM 8248 C CA . ALA B 1 239 ? -13.384 -49.367 -44.527 1.00 52.25 239 ALA B CA 1
ATOM 8249 C C . ALA B 1 239 ? -13.177 -49.887 -43.107 1.00 51.99 239 ALA B C 1
ATOM 8250 O O . ALA B 1 239 ? -13.982 -50.672 -42.605 1.00 49.96 239 ALA B O 1
ATOM 8257 N N . GLN B 1 240 ? -12.102 -49.444 -42.461 1.00 51.56 240 GLN B N 1
ATOM 8258 C CA . GLN B 1 240 ? -11.784 -49.887 -41.106 1.00 50.74 240 GLN B CA 1
ATOM 8259 C C . GLN B 1 240 ? -12.559 -49.110 -40.038 1.00 48.09 240 GLN B C 1
ATOM 8260 O O . GLN B 1 240 ? -12.407 -49.372 -38.845 1.00 48.85 240 GLN B O 1
ATOM 8274 N N . ILE B 1 241 ? -13.387 -48.161 -40.467 1.00 47.95 241 ILE B N 1
ATOM 8275 C CA . ILE B 1 241 ? -14.179 -47.357 -39.538 1.00 46.05 241 ILE B CA 1
ATOM 8276 C C . ILE B 1 241 ? -15.516 -47.996 -39.211 1.00 49.60 241 ILE B C 1
ATOM 8277 O O . ILE B 1 241 ? -16.348 -48.208 -40.092 1.00 55.20 241 ILE B O 1
ATOM 8293 N N . ASP B 1 242 ? -15.708 -48.299 -37.933 1.00 47.44 242 ASP B N 1
ATOM 8294 C CA . ASP B 1 242 ? -16.949 -48.890 -37.463 1.00 46.02 242 ASP B CA 1
ATOM 8295 C C . ASP B 1 242 ? -18.059 -47.843 -37.382 1.00 43.25 242 ASP B C 1
ATOM 8296 O O . ASP B 1 242 ? -19.197 -48.110 -37.770 1.00 45.27 242 ASP B O 1
ATOM 8305 N N . TRP B 1 243 ? -17.723 -46.658 -36.873 1.00 43.74 243 TRP B N 1
ATOM 8306 C CA . TRP B 1 243 ? -18.707 -45.593 -36.673 1.00 40.40 243 TRP B CA 1
ATOM 8307 C C . TRP B 1 243 ? -18.195 -44.201 -37.038 1.00 41.45 243 TRP B C 1
ATOM 8308 O O . TRP B 1 243 ? -17.038 -43.862 -36.783 1.00 40.91 243 TRP B O 1
ATOM 8329 N N . ILE B 1 244 ? -19.078 -43.395 -37.620 1.00 41.33 244 ILE B N 1
ATOM 8330 C CA . ILE B 1 244 ? -18.851 -41.960 -37.735 1.00 40.06 244 ILE B CA 1
ATOM 8331 C C . ILE B 1 244 ? -19.727 -41.278 -36.693 1.00 42.55 244 ILE B C 1
ATOM 8332 O O . ILE B 1 244 ? -20.932 -41.527 -36.635 1.00 45.55 244 ILE B O 1
ATOM 8348 N N . VAL B 1 245 ? -19.113 -40.442 -35.860 1.00 41.40 245 VAL B N 1
ATOM 8349 C CA . VAL B 1 245 ? -19.837 -39.677 -34.849 1.00 40.91 245 VAL B CA 1
ATOM 8350 C C . VAL B 1 245 ? -19.715 -38.191 -35.176 1.00 39.44 245 VAL B C 1
ATOM 8351 O O . VAL B 1 245 ? -18.917 -37.478 -34.567 1.00 36.50 245 VAL B O 1
ATOM 8364 N N . PRO B 1 246 ? -20.516 -37.715 -36.141 1.00 40.10 246 PRO B N 1
ATOM 8365 C CA . PRO B 1 246 ? -20.338 -36.360 -36.662 1.00 39.06 246 PRO B CA 1
ATOM 8366 C C . PRO B 1 246 ? -21.007 -35.282 -35.823 1.00 35.88 246 PRO B C 1
ATOM 8367 O O . PRO B 1 246 ? -21.794 -35.582 -34.927 1.00 32.84 246 PRO B O 1
ATOM 8378 N N . HIS B 1 247 ? -20.670 -34.033 -36.119 1.00 33.62 247 HIS B N 1
ATOM 8379 C CA . HIS B 1 247 ? -21.416 -32.892 -35.617 1.00 34.94 247 HIS B CA 1
ATOM 8380 C C . HIS B 1 247 ? -22.823 -32.940 -36.204 1.00 39.68 247 HIS B C 1
ATOM 8381 O O . HIS B 1 247 ? -22.990 -33.170 -37.401 1.00 42.18 247 HIS B O 1
ATOM 8395 N N . GLN B 1 248 ? -23.828 -32.720 -35.362 1.00 42.33 248 GLN B N 1
ATOM 8396 C CA . GLN B 1 248 ? -25.221 -32.965 -35.735 1.00 40.56 248 GLN B CA 1
ATOM 8397 C C . GLN B 1 248 ? -25.980 -31.683 -36.088 1.00 39.96 248 GLN B C 1
ATOM 8398 O O . GLN B 1 248 ? -27.043 -31.417 -35.527 1.00 38.86 248 GLN B O 1
ATOM 8412 N N . ALA B 1 249 ? -25.438 -30.896 -37.014 1.00 42.12 249 ALA B N 1
ATOM 8413 C CA . ALA B 1 249 ? -26.078 -29.647 -37.434 1.00 40.97 249 ALA B CA 1
ATOM 8414 C C . ALA B 1 249 ? -27.098 -29.859 -38.557 1.00 39.86 249 ALA B C 1
ATOM 8415 O O . ALA B 1 249 ? -28.179 -29.268 -38.546 1.00 39.61 249 ALA B O 1
ATOM 8422 N N . ASN B 1 250 ? -26.746 -30.702 -39.522 1.00 37.80 250 ASN B N 1
ATOM 8423 C CA . ASN B 1 250 ? -27.562 -30.900 -40.715 1.00 39.45 250 ASN B CA 1
ATOM 8424 C C . ASN B 1 250 ? -27.401 -32.316 -41.250 1.00 39.14 250 ASN B C 1
ATOM 8425 O O . ASN B 1 250 ? -26.287 -32.766 -41.515 1.00 39.64 250 ASN B O 1
ATOM 8436 N N . ARG B 1 251 ? -28.517 -33.018 -41.411 1.00 38.03 251 ARG B N 1
ATOM 8437 C CA . ARG B 1 251 ? -28.471 -34.408 -41.842 1.00 38.99 251 ARG B CA 1
ATOM 8438 C C . ARG B 1 251 ? -28.016 -34.527 -43.298 1.00 42.00 251 ARG B C 1
ATOM 8439 O O . ARG B 1 251 ? -27.371 -35.506 -43.666 1.00 41.73 251 ARG B O 1
ATOM 8460 N N . ARG B 1 252 ? -28.340 -33.532 -44.121 1.00 42.46 252 ARG B N 1
ATOM 8461 C CA . ARG B 1 252 ? -27.911 -33.538 -45.518 1.00 42.94 252 ARG B CA 1
ATOM 8462 C C . ARG B 1 252 ? -26.390 -33.541 -45.627 1.00 44.25 252 ARG B C 1
ATOM 8463 O O . ARG B 1 252 ? -25.819 -34.260 -46.446 1.00 45.37 252 ARG B O 1
ATOM 8484 N N . ILE B 1 253 ? -25.741 -32.729 -44.800 1.00 44.30 253 ILE B N 1
ATOM 8485 C CA . ILE B 1 253 ? -24.286 -32.657 -44.782 1.00 44.59 253 ILE B CA 1
ATOM 8486 C C . ILE B 1 253 ? -23.680 -33.980 -44.313 1.00 45.90 253 ILE B C 1
ATOM 8487 O O . ILE B 1 253 ? -22.686 -34.445 -44.872 1.00 48.53 253 ILE B O 1
ATOM 8503 N N . ILE B 1 254 ? -24.278 -34.583 -43.290 1.00 44.01 254 ILE B N 1
ATOM 8504 C CA . ILE B 1 254 ? -23.786 -35.851 -42.763 1.00 43.80 254 ILE B CA 1
ATOM 8505 C C . ILE B 1 254 ? -23.941 -36.941 -43.817 1.00 42.76 254 ILE B C 1
ATOM 8506 O O . ILE B 1 254 ? -23.045 -37.763 -44.006 1.00 45.78 254 ILE B O 1
ATOM 8522 N N . GLU B 1 255 ? -25.086 -36.944 -44.493 1.00 42.35 255 GLU B N 1
ATOM 8523 C CA . GLU B 1 255 ? -25.345 -37.887 -45.577 1.00 46.67 255 GLU B CA 1
ATOM 8524 C C . GLU B 1 255 ? -24.294 -37.754 -46.675 1.00 46.44 255 GLU B C 1
ATOM 8525 O O . GLU B 1 255 ? -23.746 -38.748 -47.156 1.00 47.13 255 GLU B O 1
ATOM 8537 N N . SER B 1 256 ? -24.020 -36.513 -47.061 1.00 45.28 256 SER B N 1
ATOM 8538 C CA . SER B 1 256 ? -23.063 -36.218 -48.119 1.00 45.71 256 SER B CA 1
ATOM 8539 C C . SER B 1 256 ? -21.669 -36.689 -47.725 1.00 46.29 256 SER B C 1
ATOM 8540 O O . SER B 1 256 ? -20.932 -37.244 -48.541 1.00 49.29 256 SER B O 1
ATOM 8548 N N . THR B 1 257 ? -21.315 -36.457 -46.466 1.00 43.67 257 THR B N 1
ATOM 8549 C CA . THR B 1 257 ? -20.010 -36.846 -45.952 1.00 43.84 257 THR B CA 1
ATOM 8550 C C . THR B 1 257 ? -19.867 -38.361 -45.905 1.00 43.20 257 THR B C 1
ATOM 8551 O O . THR B 1 257 ? -18.808 -38.904 -46.225 1.00 43.83 257 THR B O 1
ATOM 8562 N N . ALA B 1 258 ? -20.932 -39.035 -45.488 1.00 44.62 258 ALA B N 1
ATOM 8563 C CA . ALA B 1 258 ? -20.924 -40.488 -45.385 1.00 47.63 258 ALA B CA 1
ATOM 8564 C C . ALA B 1 258 ? -20.791 -41.129 -46.760 1.00 48.05 258 ALA B C 1
ATOM 8565 O O . ALA B 1 258 ? -20.087 -42.126 -46.924 1.00 48.84 258 ALA B O 1
ATOM 8572 N N . LYS B 1 259 ? -21.467 -40.547 -47.746 1.00 44.80 259 LYS B N 1
ATOM 8573 C CA . LYS B 1 259 ? -21.438 -41.079 -49.102 1.00 45.93 259 LYS B CA 1
ATOM 8574 C C . LYS B 1 259 ? -20.049 -40.894 -49.703 1.00 46.13 259 LYS B C 1
ATOM 8575 O O . LYS B 1 259 ? -19.597 -41.715 -50.501 1.00 47.32 259 LYS B O 1
ATOM 8594 N N . HIS B 1 260 ? -19.375 -39.815 -49.317 1.00 45.40 260 HIS B N 1
ATOM 8595 C CA . HIS B 1 260 ? -18.031 -39.548 -49.814 1.00 46.52 260 HIS B CA 1
ATOM 8596 C C . HIS B 1 260 ? -17.031 -40.566 -49.278 1.00 45.76 260 HIS B C 1
ATOM 8597 O O . HIS B 1 260 ? -16.146 -41.018 -50.002 1.00 46.97 260 HIS B O 1
ATOM 8611 N N . LEU B 1 261 ? -17.168 -40.919 -48.004 1.00 47.22 261 LEU B N 1
ATOM 8612 C CA . LEU B 1 261 ? -16.297 -41.919 -47.398 1.00 45.98 261 LEU B CA 1
ATOM 8613 C C . LEU B 1 261 ? -16.672 -43.326 -47.848 1.00 47.26 261 LEU B C 1
ATOM 8614 O O . LEU B 1 261 ? -15.956 -44.286 -47.565 1.00 51.10 261 LEU B O 1
ATOM 8630 N N . GLY B 1 262 ? -17.796 -43.446 -48.546 1.00 48.26 262 GLY B N 1
ATOM 8631 C CA . GLY B 1 262 ? -18.273 -44.740 -48.993 1.00 51.09 262 GLY B CA 1
ATOM 8632 C C . GLY B 1 262 ? -18.792 -45.558 -47.830 1.00 52.00 262 GLY B C 1
ATOM 8633 O O . GLY B 1 262 ? -18.631 -46.777 -47.797 1.00 53.65 262 GLY B O 1
ATOM 8637 N N . LEU B 1 263 ? -19.402 -44.873 -46.866 1.00 51.18 263 LEU B N 1
ATOM 8638 C CA . LEU B 1 263 ? -19.980 -45.524 -45.697 1.00 51.06 263 LEU B CA 1
ATOM 8639 C C . LEU B 1 263 ? -21.500 -45.418 -45.710 1.00 51.29 263 LEU B C 1
ATOM 8640 O O . LEU B 1 263 ? -22.061 -44.419 -46.160 1.00 48.24 263 LEU B O 1
ATOM 8656 N N . SER B 1 264 ? -22.157 -46.463 -45.216 1.00 56.32 264 SER B N 1
ATOM 8657 C CA . SER B 1 264 ? -23.609 -46.482 -45.094 1.00 60.08 264 SER B CA 1
ATOM 8658 C C . SER B 1 264 ? -24.067 -45.651 -43.898 1.00 54.62 264 SER B C 1
ATOM 8659 O O . SER B 1 264 ? -23.316 -45.460 -42.938 1.00 47.56 264 SER B O 1
ATOM 8667 N N . MET B 1 265 ? -25.301 -45.161 -43.963 1.00 53.64 265 MET B N 1
ATOM 8668 C CA . MET B 1 265 ? -25.898 -44.435 -42.847 1.00 52.05 265 MET B CA 1
ATOM 8669 C C . MET B 1 265 ? -26.100 -45.356 -41.646 1.00 55.04 265 MET B C 1
ATOM 8670 O O . MET B 1 265 ? -26.379 -44.891 -40.541 1.00 54.87 265 MET B O 1
ATOM 8684 N N . ASP B 1 266 ? -25.956 -46.661 -41.864 1.00 57.00 266 ASP B N 1
ATOM 8685 C CA . ASP B 1 266 ? -26.073 -47.637 -40.786 1.00 58.03 266 ASP B CA 1
ATOM 8686 C C . ASP B 1 266 ? -24.836 -47.651 -39.887 1.00 53.33 266 ASP B C 1
ATOM 8687 O O . ASP B 1 266 ? -24.853 -48.255 -38.813 1.00 53.22 266 ASP B O 1
ATOM 8696 N N . LYS B 1 267 ? -23.766 -46.991 -40.328 1.00 50.28 267 LYS B N 1
ATOM 8697 C CA . LYS B 1 267 ? -22.550 -46.867 -39.523 1.00 48.83 267 LYS B CA 1
ATOM 8698 C C . LYS B 1 267 ? -22.359 -45.432 -39.032 1.00 47.73 267 LYS B C 1
ATOM 8699 O O . LYS B 1 267 ? -21.245 -45.021 -38.707 1.00 44.99 267 LYS B O 1
ATOM 8718 N N . VAL B 1 268 ? -23.448 -44.671 -39.001 1.00 48.81 268 VAL B N 1
ATOM 8719 C CA . VAL B 1 268 ? -23.404 -43.285 -38.554 1.00 43.92 268 VAL B CA 1
ATOM 8720 C C . VAL B 1 268 ? -24.384 -43.063 -37.409 1.00 44.07 268 VAL B C 1
ATOM 8721 O O . VAL B 1 268 ? -25.594 -43.207 -37.580 1.00 44.30 268 VAL B O 1
ATOM 8734 N N . VAL B 1 269 ? -23.856 -42.703 -36.243 1.00 43.59 269 VAL B N 1
ATOM 8735 C CA . VAL B 1 269 ? -24.703 -42.344 -35.116 1.00 41.65 269 VAL B CA 1
ATOM 8736 C C . VAL B 1 269 ? -25.416 -41.050 -35.472 1.00 39.65 269 VAL B C 1
ATOM 8737 O O . VAL B 1 269 ? -24.782 -40.082 -35.891 1.00 37.74 269 VAL B O 1
ATOM 8750 N N . LEU B 1 270 ? -26.732 -41.037 -35.298 1.00 42.43 270 LEU B N 1
ATOM 8751 C CA . LEU B 1 270 ? -27.553 -39.911 -35.727 1.00 43.14 270 LEU B CA 1
ATOM 8752 C C . LEU B 1 270 ? -28.476 -39.431 -34.612 1.00 41.22 270 LEU B C 1
ATOM 8753 O O . LEU B 1 270 ? -29.321 -40.182 -34.122 1.00 41.23 270 LEU B O 1
ATOM 8769 N N . THR B 1 271 ? -28.301 -38.173 -34.218 1.00 38.81 271 THR B N 1
ATOM 8770 C CA . THR B 1 271 ? -29.108 -37.570 -33.165 1.00 36.59 271 THR B CA 1
ATOM 8771 C C . THR B 1 271 ? -29.607 -36.174 -33.542 1.00 37.60 271 THR B C 1
ATOM 8772 O O . THR B 1 271 ? -30.302 -35.529 -32.756 1.00 37.25 271 THR B O 1
ATOM 8783 N N . VAL B 1 272 ? -29.247 -35.713 -34.738 1.00 39.49 272 VAL B N 1
ATOM 8784 C CA . VAL B 1 272 ? -29.611 -34.373 -35.195 1.00 37.19 272 VAL B CA 1
ATOM 8785 C C . VAL B 1 272 ? -31.118 -34.135 -35.140 1.00 37.40 272 VAL B C 1
ATOM 8786 O O . VAL B 1 272 ? -31.567 -33.022 -34.862 1.00 36.15 272 VAL B O 1
ATOM 8799 N N . GLN B 1 273 ? -31.894 -35.179 -35.414 1.00 38.23 273 GLN B N 1
ATOM 8800 C CA . GLN B 1 273 ? -33.346 -35.060 -35.432 1.00 40.19 273 GLN B CA 1
ATOM 8801 C C . GLN B 1 273 ? -33.910 -34.753 -34.044 1.00 40.28 273 GLN B C 1
ATOM 8802 O O . GLN B 1 273 ? -34.963 -34.127 -33.922 1.00 42.68 273 GLN B O 1
ATOM 8816 N N . ASP B 1 274 ? -33.201 -35.189 -33.006 1.00 37.73 274 ASP B N 1
ATOM 8817 C CA . ASP B 1 274 ? -33.676 -35.052 -31.629 1.00 39.38 274 ASP B CA 1
ATOM 8818 C C . ASP B 1 274 ? -33.045 -33.870 -30.902 1.00 42.13 274 ASP B C 1
ATOM 8819 O O . ASP B 1 274 ? -33.666 -33.276 -30.019 1.00 44.15 274 ASP B O 1
ATOM 8828 N N . HIS B 1 275 ? -31.814 -33.531 -31.277 1.00 41.48 275 HIS B N 1
ATOM 8829 C CA . HIS B 1 275 ? -31.028 -32.545 -30.541 1.00 36.93 275 HIS B CA 1
ATOM 8830 C C . HIS B 1 275 ? -30.923 -31.209 -31.268 1.00 34.93 275 HIS B C 1
ATOM 8831 O O . HIS B 1 275 ? -30.918 -30.153 -30.637 1.00 36.29 275 HIS B O 1
ATOM 8845 N N . GLY B 1 276 ? -30.822 -31.261 -32.592 1.00 36.05 276 GLY B N 1
ATOM 8846 C CA . GLY B 1 276 ? -30.524 -30.075 -33.374 1.00 34.93 276 GLY B CA 1
ATOM 8847 C C . GLY B 1 276 ? -29.054 -29.738 -33.232 1.00 34.20 276 GLY B C 1
ATOM 8848 O O . GLY B 1 276 ? -28.278 -30.545 -32.723 1.00 35.26 276 GLY B O 1
ATOM 8852 N N . ASN B 1 277 ? -28.664 -28.552 -33.688 1.00 35.83 277 ASN B N 1
ATOM 8853 C CA . ASN B 1 277 ? -27.280 -28.113 -33.566 1.00 33.46 277 ASN B CA 1
ATOM 8854 C C . ASN B 1 277 ? -27.010 -27.533 -32.182 1.00 33.25 277 ASN B C 1
ATOM 8855 O O . ASN B 1 277 ? -27.460 -26.431 -31.866 1.00 36.58 277 ASN B O 1
ATOM 8866 N N . THR B 1 278 ? -26.287 -28.288 -31.357 1.00 33.51 278 THR B N 1
ATOM 8867 C CA . THR B 1 278 ? -25.930 -27.848 -30.010 1.00 34.77 278 THR B CA 1
ATOM 8868 C C . THR B 1 278 ? -24.458 -27.453 -29.944 1.00 34.17 278 THR B C 1
ATOM 8869 O O . THR B 1 278 ? -23.845 -27.507 -28.878 1.00 32.34 278 THR B O 1
ATOM 8880 N N . SER B 1 279 ? -23.888 -27.045 -31.065 1.00 34.87 279 SER B N 1
ATOM 8881 C CA . SER B 1 279 ? -22.527 -26.557 -31.090 1.00 34.70 279 SER B CA 1
ATOM 8882 C C . SER B 1 279 ? -21.516 -27.556 -30.522 1.00 32.21 279 SER B C 1
ATOM 8883 O O . SER B 1 279 ? -21.408 -28.659 -31.007 1.00 33.04 279 SER B O 1
ATOM 8891 N N . ALA B 1 280 ? -20.762 -27.155 -29.516 1.00 30.48 280 ALA B N 1
ATOM 8892 C CA . ALA B 1 280 ? -19.770 -28.017 -28.907 1.00 30.76 280 ALA B CA 1
ATOM 8893 C C . ALA B 1 280 ? -20.375 -29.217 -28.192 1.00 28.90 280 ALA B C 1
ATOM 8894 O O . ALA B 1 280 ? -19.686 -30.163 -27.928 1.00 28.15 280 ALA B O 1
ATOM 8901 N N . ALA B 1 281 ? -21.651 -29.163 -27.852 1.00 30.03 281 ALA B N 1
ATOM 8902 C CA . ALA B 1 281 ? -22.285 -30.280 -27.153 1.00 32.70 281 ALA B CA 1
ATOM 8903 C C . ALA B 1 281 ? -22.715 -31.401 -28.103 1.00 31.22 281 ALA B C 1
ATOM 8904 O O . ALA B 1 281 ? -22.977 -32.522 -27.670 1.00 32.16 281 ALA B O 1
ATOM 8911 N N . SER B 1 282 ? -22.778 -31.090 -29.393 1.00 31.37 282 SER B N 1
ATOM 8912 C CA . SER B 1 282 ? -23.348 -31.992 -30.391 1.00 33.81 282 SER B CA 1
ATOM 8913 C C . SER B 1 282 ? -22.635 -33.339 -30.491 1.00 33.56 282 SER B C 1
ATOM 8914 O O . SER B 1 282 ? -23.271 -34.392 -30.405 1.00 32.13 282 SER B O 1
ATOM 8922 N N . ILE B 1 283 ? -21.322 -33.305 -30.683 1.00 31.31 283 ILE B N 1
ATOM 8923 C CA . ILE B 1 283 ? -20.546 -34.528 -30.862 1.00 33.33 283 ILE B CA 1
ATOM 8924 C C . ILE B 1 283 ? -20.593 -35.431 -29.623 1.00 33.10 283 ILE B C 1
ATOM 8925 O O . ILE B 1 283 ? -20.899 -36.617 -29.738 1.00 33.04 283 ILE B O 1
ATOM 8941 N N . PRO B 1 284 ? -20.289 -34.883 -28.434 1.00 31.25 284 PRO B N 1
ATOM 8942 C CA . PRO B 1 284 ? -20.331 -35.751 -27.251 1.00 33.36 284 PRO B CA 1
ATOM 8943 C C . PRO B 1 284 ? -21.742 -36.237 -26.923 1.00 30.91 284 PRO B C 1
ATOM 8944 O O . PRO B 1 284 ? -21.894 -37.262 -26.257 1.00 30.85 284 PRO B O 1
ATOM 8955 N N . LEU B 1 285 ? -22.758 -35.508 -27.374 1.00 30.32 285 LEU B N 1
ATOM 8956 C CA . LEU B 1 285 ? -24.136 -35.957 -27.209 1.00 30.91 285 LEU B CA 1
ATOM 8957 C C . LEU B 1 285 ? -24.378 -37.238 -28.005 1.00 32.77 285 LEU B C 1
ATOM 8958 O O . LEU B 1 285 ? -24.916 -38.214 -27.483 1.00 34.65 285 LEU B O 1
ATOM 8974 N N . ALA B 1 286 ? -23.970 -37.231 -29.268 1.00 31.74 286 ALA B N 1
ATOM 8975 C CA . ALA B 1 286 ? -24.128 -38.395 -30.128 1.00 33.57 286 ALA B CA 1
ATOM 8976 C C . ALA B 1 286 ? -23.282 -39.561 -29.622 1.00 34.99 286 ALA B C 1
ATOM 8977 O O . ALA B 1 286 ? -23.731 -40.707 -29.615 1.00 35.54 286 ALA B O 1
ATOM 8984 N N . LEU B 1 287 ? -22.060 -39.260 -29.193 1.00 34.15 287 LEU B N 1
ATOM 8985 C CA . LEU B 1 287 ? -21.145 -40.281 -28.692 1.00 33.96 287 LEU B CA 1
ATOM 8986 C C . LEU B 1 287 ? -21.719 -41.005 -27.481 1.00 36.75 287 LEU B C 1
ATOM 8987 O O . LEU B 1 287 ? -21.711 -42.234 -27.420 1.00 36.06 287 LEU B O 1
ATOM 9003 N N . ASP B 1 288 ? -22.224 -40.239 -26.521 1.00 34.68 288 ASP B N 1
ATOM 9004 C CA . ASP B 1 288 ? -22.809 -40.818 -25.322 1.00 34.24 288 ASP B CA 1
ATOM 9005 C C . ASP B 1 288 ? -24.044 -41.639 -25.678 1.00 35.90 288 ASP B C 1
ATOM 9006 O O . ASP B 1 288 ? -24.271 -42.714 -25.122 1.00 36.66 288 ASP B O 1
ATOM 9015 N N . THR B 1 289 ? -24.838 -41.121 -26.610 1.00 33.79 289 THR B N 1
ATOM 9016 C CA . THR B 1 289 ? -26.053 -41.790 -27.055 1.00 35.20 289 THR B CA 1
ATOM 9017 C C . THR B 1 289 ? -25.739 -43.118 -27.740 1.00 38.52 289 THR B C 1
ATOM 9018 O O . THR B 1 289 ? -26.391 -44.129 -27.481 1.00 39.78 289 THR B O 1
ATOM 9029 N N . GLY B 1 290 ? -24.732 -43.107 -28.607 1.00 37.19 290 GLY B N 1
ATOM 9030 C CA . GLY B 1 290 ? -24.349 -44.292 -29.353 1.00 38.97 290 GLY B CA 1
ATOM 9031 C C . GLY B 1 290 ? -23.840 -45.406 -28.463 1.00 40.31 290 GLY B C 1
ATOM 9032 O O . GLY B 1 290 ? -24.145 -46.579 -28.684 1.00 43.30 290 GLY B O 1
ATOM 9036 N N . ILE B 1 291 ? -23.049 -45.042 -27.460 1.00 39.06 291 ILE B N 1
ATOM 9037 C CA . ILE B 1 291 ? -22.509 -46.019 -26.525 1.00 40.81 291 ILE B CA 1
ATOM 9038 C C . ILE B 1 291 ? -23.621 -46.604 -25.663 1.00 40.83 291 ILE B C 1
ATOM 9039 O O . ILE B 1 291 ? -23.673 -47.811 -25.433 1.00 43.81 291 ILE B O 1
ATOM 9055 N N . ARG B 1 292 ? -24.514 -45.738 -25.197 1.00 38.93 292 ARG B N 1
ATOM 9056 C CA . ARG B 1 292 ? -25.568 -46.141 -24.273 1.00 39.99 292 ARG B CA 1
ATOM 9057 C C . ARG B 1 292 ? -26.701 -46.900 -24.956 1.00 42.02 292 ARG B C 1
ATOM 9058 O O . ARG B 1 292 ? -27.387 -47.688 -24.312 1.00 43.26 292 ARG B O 1
ATOM 9079 N N . SER B 1 293 ? -26.897 -46.662 -26.249 1.00 41.64 293 SER B N 1
ATOM 9080 C CA . SER B 1 293 ? -27.994 -47.291 -26.984 1.00 43.35 293 SER B CA 1
ATOM 9081 C C . SER B 1 293 ? -27.649 -48.698 -27.474 1.00 45.18 293 SER B C 1
ATOM 9082 O O . SER B 1 293 ? -28.519 -49.413 -27.975 1.00 46.94 293 SER B O 1
ATOM 9090 N N . GLY B 1 294 ? -26.389 -49.096 -27.312 1.00 46.19 294 GLY B N 1
ATOM 9091 C CA . GLY B 1 294 ? -25.937 -50.413 -27.735 1.00 48.30 294 GLY B CA 1
ATOM 9092 C C . GLY B 1 294 ? -25.239 -50.447 -29.085 1.00 47.02 294 GLY B C 1
ATOM 9093 O O . GLY B 1 294 ? -24.740 -51.494 -29.499 1.00 48.07 294 GLY B O 1
ATOM 9097 N N . GLN B 1 295 ? -25.213 -49.314 -29.781 1.00 45.40 295 GLN B N 1
ATOM 9098 C CA . GLN B 1 295 ? -24.585 -49.236 -31.099 1.00 44.92 295 GLN B CA 1
ATOM 9099 C C . GLN B 1 295 ? -23.064 -49.388 -31.054 1.00 44.35 295 GLN B C 1
ATOM 9100 O O . GLN B 1 295 ? -22.495 -50.216 -31.765 1.00 49.08 295 GLN B O 1
ATOM 9114 N N . ILE B 1 296 ? -22.416 -48.592 -30.209 1.00 43.34 296 ILE B N 1
ATOM 9115 C CA . ILE B 1 296 ? -20.957 -48.552 -30.147 1.00 42.15 296 ILE B CA 1
ATOM 9116 C C . ILE B 1 296 ? -20.390 -49.558 -29.148 1.00 43.04 296 ILE B C 1
ATOM 9117 O O . ILE B 1 296 ? -20.815 -49.613 -27.993 1.00 43.07 296 ILE B O 1
ATOM 9133 N N . LYS B 1 297 ? -19.425 -50.348 -29.614 1.00 47.81 297 LYS B N 1
ATOM 9134 C CA . LYS B 1 297 ? -18.795 -51.389 -28.808 1.00 49.03 297 LYS B CA 1
ATOM 9135 C C . LYS B 1 297 ? -17.293 -51.122 -28.717 1.00 50.75 297 LYS B C 1
ATOM 9136 O O . LYS B 1 297 ? -16.715 -50.524 -29.623 1.00 51.88 297 LYS B O 1
ATOM 9155 N N . ARG B 1 298 ? -16.662 -51.559 -27.631 1.00 48.80 298 ARG B N 1
ATOM 9156 C CA . ARG B 1 298 ? -15.231 -51.323 -27.447 1.00 46.92 298 ARG B CA 1
ATOM 9157 C C . ARG B 1 298 ? -14.403 -52.085 -28.477 1.00 46.65 298 ARG B C 1
ATOM 9158 O O . ARG B 1 298 ? -14.768 -53.179 -28.903 1.00 47.87 298 ARG B O 1
ATOM 9179 N N . GLY B 1 299 ? -13.286 -51.479 -28.870 1.00 47.82 299 GLY B N 1
ATOM 9180 C CA . GLY B 1 299 ? -12.423 -52.017 -29.905 1.00 47.68 299 GLY B CA 1
ATOM 9181 C C . GLY B 1 299 ? -12.785 -51.468 -31.272 1.00 48.98 299 GLY B C 1
ATOM 9182 O O . GLY B 1 299 ? -12.026 -51.625 -32.231 1.00 50.50 299 GLY B O 1
ATOM 9186 N N . GLN B 1 300 ? -13.942 -50.816 -31.364 1.00 46.27 300 GLN B N 1
ATOM 9187 C CA . GLN B 1 300 ? -14.389 -50.232 -32.624 1.00 44.37 300 GLN B CA 1
ATOM 9188 C C . GLN B 1 300 ? -13.714 -48.893 -32.884 1.00 45.65 300 GLN B C 1
ATOM 9189 O O . GLN B 1 300 ? -13.355 -48.176 -31.951 1.00 45.18 300 GLN B O 1
ATOM 9203 N N . ASN B 1 301 ? -13.556 -48.564 -34.161 1.00 44.71 301 ASN B N 1
ATOM 9204 C CA . ASN B 1 301 ? -12.954 -47.303 -34.568 1.00 42.02 301 ASN B CA 1
ATOM 9205 C C . ASN B 1 301 ? -14.013 -46.240 -34.824 1.00 39.99 301 ASN B C 1
ATOM 9206 O O . ASN B 1 301 ? -14.923 -46.448 -35.627 1.00 40.12 301 ASN B O 1
ATOM 9217 N N . LEU B 1 302 ? -13.883 -45.102 -34.145 1.00 40.08 302 LEU B N 1
ATOM 9218 C CA . LEU B 1 302 ? -14.844 -44.011 -34.272 1.00 36.87 302 LEU B CA 1
ATOM 9219 C C . LEU B 1 302 ? -14.186 -42.820 -34.955 1.00 38.72 302 LEU B C 1
ATOM 9220 O O . LEU B 1 302 ? -13.034 -42.491 -34.668 1.00 40.58 302 LEU B O 1
ATOM 9236 N N . LEU B 1 303 ? -14.924 -42.184 -35.862 1.00 36.63 303 LEU B N 1
ATOM 9237 C CA . LEU B 1 303 ? -14.460 -40.966 -36.516 1.00 36.51 303 LEU B CA 1
ATOM 9238 C C . LEU B 1 303 ? -15.304 -39.771 -36.095 1.00 36.23 303 LEU B C 1
ATOM 9239 O O . LEU B 1 303 ? -16.403 -39.568 -36.610 1.00 36.56 303 LEU B O 1
ATOM 9255 N N . LEU B 1 304 ? -14.785 -38.989 -35.152 1.00 37.15 304 LEU B N 1
ATOM 9256 C CA . LEU B 1 304 ? -15.409 -37.727 -34.769 1.00 33.86 304 LEU B CA 1
ATOM 9257 C C . LEU B 1 304 ? -15.083 -36.673 -35.823 1.00 34.70 304 LEU B C 1
ATOM 9258 O O . LEU B 1 304 ? -13.968 -36.636 -36.343 1.00 35.41 304 LEU B O 1
ATOM 9274 N N . GLU B 1 305 ? -16.056 -35.828 -36.144 1.00 33.95 305 GLU B N 1
ATOM 9275 C CA . GLU B 1 305 ? -15.905 -34.874 -37.237 1.00 35.23 305 GLU B CA 1
ATOM 9276 C C . GLU B 1 305 ? -16.897 -33.719 -37.101 1.00 34.49 305 GLU B C 1
ATOM 9277 O O . GLU B 1 305 ? -17.986 -33.894 -36.554 1.00 38.23 305 GLU B O 1
ATOM 9289 N N . GLY B 1 306 ? -16.520 -32.543 -37.600 1.00 35.45 306 GLY B N 1
ATOM 9290 C CA . GLY B 1 306 ? -17.421 -31.403 -37.607 1.00 36.39 306 GLY B CA 1
ATOM 9291 C C . GLY B 1 306 ? -16.781 -30.089 -38.022 1.00 37.19 306 GLY B C 1
ATOM 9292 O O . GLY B 1 306 ? -15.557 -29.965 -38.063 1.00 36.76 306 GLY B O 1
ATOM 9296 N N . ILE B 1 307 ? -17.626 -29.115 -38.354 1.00 37.59 307 ILE B N 1
ATOM 9297 C CA . ILE B 1 307 ? -17.190 -27.757 -38.671 1.00 35.79 307 ILE B CA 1
ATOM 9298 C C . ILE B 1 307 ? -17.995 -26.766 -37.838 1.00 35.22 307 ILE B C 1
ATOM 9299 O O . ILE B 1 307 ? -19.153 -27.025 -37.513 1.00 37.62 307 ILE B O 1
ATOM 9315 N N . GLY B 1 308 ? -17.380 -25.639 -37.492 1.00 34.56 308 GLY B N 1
ATOM 9316 C CA . GLY B 1 308 ? -18.040 -24.623 -36.690 1.00 32.29 308 GLY B CA 1
ATOM 9317 C C . GLY B 1 308 ? -17.639 -23.207 -37.053 1.00 35.34 308 GLY B C 1
ATOM 9318 O O . GLY B 1 308 ? -16.804 -22.994 -37.931 1.00 33.94 308 GLY B O 1
ATOM 9322 N N . GLY B 1 309 ? -18.243 -22.239 -36.368 1.00 37.12 309 GLY B N 1
ATOM 9323 C CA . GLY B 1 309 ? -17.951 -20.835 -36.595 1.00 35.66 309 GLY B CA 1
ATOM 9324 C C . GLY B 1 309 ? -16.476 -20.519 -36.439 1.00 36.80 309 GLY B C 1
ATOM 9325 O O . GLY B 1 309 ? -15.824 -20.997 -35.508 1.00 34.84 309 GLY B O 1
ATOM 9329 N N . GLY B 1 310 ? -15.957 -19.703 -37.353 1.00 38.58 310 GLY B N 1
ATOM 9330 C CA . GLY B 1 310 ? -14.545 -19.362 -37.378 1.00 37.48 310 GLY B CA 1
ATOM 9331 C C . GLY B 1 310 ? -14.069 -18.962 -38.766 1.00 38.54 310 GLY B C 1
ATOM 9332 O O . GLY B 1 310 ? -13.733 -17.798 -38.980 1.00 37.27 310 GLY B O 1
ATOM 9336 N N . PHE B 1 311 ? -14.026 -19.902 -39.712 1.00 36.74 311 PHE B N 1
ATOM 9337 C CA . PHE B 1 311 ? -14.351 -21.305 -39.473 1.00 34.44 311 PHE B CA 1
ATOM 9338 C C . PHE B 1 311 ? -13.259 -22.015 -38.686 1.00 32.39 311 PHE B C 1
ATOM 9339 O O . PHE B 1 311 ? -12.074 -21.722 -38.840 1.00 33.59 311 PHE B O 1
ATOM 9356 N N . ALA B 1 312 ? -13.681 -22.936 -37.830 1.00 32.99 312 ALA B N 1
ATOM 9357 C CA . ALA B 1 312 ? -12.785 -23.910 -37.226 1.00 33.49 312 ALA B CA 1
ATOM 9358 C C . ALA B 1 312 ? -13.402 -25.285 -37.433 1.00 33.37 312 ALA B C 1
ATOM 9359 O O . ALA B 1 312 ? -14.605 -25.458 -37.250 1.00 33.61 312 ALA B O 1
ATOM 9366 N N . TRP B 1 313 ? -12.585 -26.259 -37.819 1.00 32.06 313 TRP B N 1
ATOM 9367 C CA . TRP B 1 313 ? -13.083 -27.608 -38.048 1.00 31.99 313 TRP B CA 1
ATOM 9368 C C . TRP B 1 313 ? -12.000 -28.648 -37.802 1.00 33.35 313 TRP B C 1
ATOM 9369 O O . TRP B 1 313 ? -10.818 -28.322 -37.687 1.00 32.58 313 TRP B O 1
ATOM 9390 N N . GLY B 1 314 ? -12.417 -29.904 -37.699 1.00 34.23 314 GLY B N 1
ATOM 9391 C CA . GLY B 1 314 ? -11.490 -30.983 -37.430 1.00 34.27 314 GLY B CA 1
ATOM 9392 C C . GLY B 1 314 ? -12.102 -32.357 -37.595 1.00 32.69 314 GLY B C 1
ATOM 9393 O O . GLY B 1 314 ? -13.289 -32.505 -37.894 1.00 32.20 314 GLY B O 1
ATOM 9397 N N . ALA B 1 315 ? -11.266 -33.369 -37.417 1.00 32.35 315 ALA B N 1
ATOM 9398 C CA . ALA B 1 315 ? -11.724 -34.744 -37.365 1.00 33.11 315 ALA B CA 1
ATOM 9399 C C . ALA B 1 315 ? -10.830 -35.516 -36.403 1.00 34.13 315 ALA B C 1
ATOM 9400 O O . ALA B 1 315 ? -9.622 -35.282 -36.352 1.00 36.82 315 ALA B O 1
ATOM 9407 N N . VAL B 1 316 ? -11.431 -36.414 -35.628 1.00 32.79 316 VAL B N 1
ATOM 9408 C CA . VAL B 1 316 ? -10.691 -37.196 -34.644 1.00 33.29 316 VAL B CA 1
ATOM 9409 C C . VAL B 1 316 ? -10.967 -38.683 -34.826 1.00 34.99 316 VAL B C 1
ATOM 9410 O O . VAL B 1 316 ? -12.106 -39.135 -34.701 1.00 35.27 316 VAL B O 1
ATOM 9423 N N . LEU B 1 317 ? -9.910 -39.437 -35.110 1.00 35.18 317 LEU B N 1
ATOM 9424 C CA . LEU B 1 317 ? -9.997 -40.885 -35.228 1.00 37.35 317 LEU B CA 1
ATOM 9425 C C . LEU B 1 317 ? -9.615 -41.515 -33.903 1.00 38.27 317 LEU B C 1
ATOM 9426 O O . LEU B 1 317 ? -8.559 -41.209 -33.350 1.00 39.00 317 LEU B O 1
ATOM 9442 N N . LEU B 1 318 ? -10.472 -42.390 -33.390 1.00 37.60 318 LEU B N 1
ATOM 9443 C CA . LEU B 1 318 ? -10.193 -43.047 -32.123 1.00 39.64 318 LEU B CA 1
ATOM 9444 C C . LEU B 1 318 ? -10.793 -44.444 -32.052 1.00 41.76 318 LEU B C 1
ATOM 9445 O O . LEU B 1 318 ? -11.764 -44.751 -32.743 1.00 41.67 318 LEU B O 1
ATOM 9461 N N . GLN B 1 319 ? -10.192 -45.289 -31.219 1.00 43.26 319 GLN B N 1
ATOM 9462 C CA . GLN B 1 319 ? -10.707 -46.628 -30.966 1.00 49.36 319 GLN B CA 1
ATOM 9463 C C . GLN B 1 319 ? -11.391 -46.695 -29.605 1.00 46.19 319 GLN B C 1
ATOM 9464 O O . GLN B 1 319 ? -10.751 -46.493 -28.573 1.00 41.82 319 GLN B O 1
ATOM 9478 N N . TYR B 1 320 ? -12.696 -46.952 -29.607 1.00 43.84 320 TYR B N 1
ATOM 9479 C CA . TYR B 1 320 ? -13.438 -47.113 -28.363 1.00 44.49 320 TYR B CA 1
ATOM 9480 C C . TYR B 1 320 ? -13.134 -48.473 -27.748 1.00 51.94 320 TYR B C 1
ATOM 9481 O O . TYR B 1 320 ? -12.749 -48.577 -26.585 1.00 55.83 320 TYR B O 1
#

CATH classification: 3.40.47.10 (+1 more: 3.40.47.10)

=== Feature glossary ===
The record interleaves many kinds of information about one protein. Here is each kind framed as the question it answers.

Q: What known structures does this most resemble?
A: Structural nearest neighbors (via Foldseek easy-search vs the PDB). Reported per hit: target PDB id, E-value, and alignment TM-score. A TM-score above ~0.5 is the conventional threshold for 'same fold'.

Q: Where is each backbone atom in 3D?
A: The mmCIF table is the protein's shape written out atom by atom. For each backbone N, Cα, C, and carbonyl O, it records an (x, y, z) coordinate triple in Å plus the residue type, chain letter, and residue number.

Q: What are the backbone torsion angles?
A: The φ/ψ torsion pair specifies the backbone conformation at each residue. φ rotates about the N–Cα bond, ψ about the Cα–C bond. Steric clashes forbid most of the (φ, ψ) plane — the allowed regions (α-helix basin, β-sheet basin, left-handed helix) are the Ramachandran-allowed regions.

Q: Which residues are buried vs exposed?
A: Solvent-accessible surface area (SASA) is the area in Å² traced out by the centre of a 1.4 Å probe sphere (a water molecule) rolled over the protein's van der Waals surface (Shrake–Rupley / Lee–Richards construction). Buried residues have near-zero SASA; fully exposed residues can exceed 200 Å². The total SASA scales roughly with the number of surface residues.

Q: How confident is the AlphaFold model at each residue?
A: pLDDT is the predicted lDDT-Cα score: AlphaFold's confidence that the local environment of each residue (all inter-atomic distances within 15 Å) is correctly placed. It is a per-residue number between 0 and 100, with higher meaning more reliable.

Q: What does the local fold look like, residue by residue?
A: 3Di is Foldseek's structural alphabet. Each residue is assigned one of twenty discrete states based on how its Cα sits relative to its spatial (not sequential) neighbors. Aligning 3Di strings finds structural homologs roughly as well as full 3D superposition, but orders of magnitude faster.

Q: How big and how compact is the whole molecule?
A: Radius of gyration (Rg) is the root-mean-square distance of Cα atoms from their centroid — a single number for overall size and compactness. A globular domain of N residues has Rg ≈ 2.2·N^0.38 Å; an extended or disordered chain has a much larger Rg. The Cα contact count is the number of residue pairs whose Cα atoms are within 8 Å and are more than four positions apart in sequence — a standard proxy for tertiary packing density. The bounding box is the smallest axis-aligned box enclosing all Cα atoms.

Q: Which residues are in helices, strands, or loops?
A: DSSP 8-state secondary structure assigns each residue one of H (α-helix), G (3₁₀-helix), I (π-helix), E (extended β-strand), B (isolated β-bridge), T (hydrogen-bonded turn), S (bend), or '-' (coil). The assignment is computed from backbone hydrogen-bond geometry via the Kabsch–Sander algorithm.

Q: How mobile is each atom in the crystal?
A: Crystallographic B-factors measure how much each atom's electron density is smeared out, in Å². They rise in mobile loops and surface residues and fall in the buried interior. In AlphaFold models this column is repurposed to hold pLDDT instead.

Q: What if only a Cα trace is available?
A: P-SEA three-state annotation labels each residue as helix, strand, or coil based purely on the geometry of the Cα trace. It serves as a fallback when the full backbone (and thus DSSP) is unavailable.

Q: What family and function is it annotated with?
A: Database cross-references. InterPro integrates a dozen domain/family signature databases into unified entries with residue-range hits. GO terms attach function/process/location labels with evidence codes. CATH codes position the fold in a four-level structural taxonomy. Organism is the NCBI-taxonomy species name.

Q: Are the domains correctly placed relative to each other?
A: Predicted Aligned Error (PAE) is an AlphaFold confidence matrix: entry (i, j) is the expected error in the position of residue j, in ångströms, when the prediction is superimposed on the true structure at residue i. Low PAE within a block of residues means that block is internally rigid and well-predicted; high PAE between two blocks means their relative placement is uncertain even if each block individually is confident.

Q: What do the diagnostic plots show?
A: Three diagnostic plots accompany the record. The Cα contact map visualizes the tertiary structure as a 2D adjacency matrix (8 Å cutoff, sequence-local contacts suppressed). The Ramachandran plot shows the distribution of backbone (φ, ψ) torsions, with points in the α and β basins reflecting secondary structure content. The PAE plot shows AlphaFold's inter-residue confidence as a color matrix.

Q: What is the amino-acid chain?
A: Primary structure: the covalent order of the twenty standard amino acids along the backbone. Two proteins with the same sequence will (almost always) fold to the same structure; two with 30% identity often share a fold but not the details.

Q: What do the rendered images show?
A: The six renders are orthographic views along the three Cartesian axes in both directions. Representation (cartoon, sticks, or surface) and color scheme (sequence-rainbow or by-chain) vary across proteins so the training set covers all the common visualization conventions.